Protein AF-A0A9N9H824-F1 (afdb_monomer_lite)

Sequence (675 aa):
MANKSSEYDPLMLEPRTDGSYIYEQFMNVDNAEDVKVYTIGPSYAHAETRKSPVVDGLVRRNNDGKEVRYITTLTPEEKEIASDITLAFGQTVCGFDLLRVDGHSYVIDVNGWSFVKGNDEYYSNCTRILRTMFLNAVRKRKVSIDAIPNELRFENSWRLKSFVSVFRHADRTPKQKMKFNFRSDPFIKLLESSTEEVILRKESELKKVSSAVDKAIKLQCEDLIKLNQLKTVLHMKSDLPGTKVQIKPSYDKVNGTFVKLQLIVKWGGEFTHSARYQSRDLGENLRKDLLILNRDVFNDVKMYTSSERRVIATAEIFARSFLDINDIPEEIIETRKEMLDDSNAAKEQMDIVKSHLYSIFEPGETSKSDFMWPSDKPEPHIVIQEVIDIMKNLRQIMQANFETMDHETIQLRWCCSENPSLFKERWEKLFKDFCDVDRQKFDLSKISELYDSIKYDALHNRQFLETIFTDRSGSDRPMIKELYQHAKNLFDFVAPQEYGINNKEKLQIGLLTSNLLLQGIIKNLEESKSSPTPSTRLYFTKESHVHTLLNVVFLSGLPTRISMHDIPELDYLTQITFELYERHRGTTGDKEYSLRVAFSPGVHNSNIMDLHLDARHCLNVAPRMNLTDHLPLDEALSYYKSKVDDPQSAGAEENVSVKGLSPPILDISHMSKSF

Radius of gyration: 30.94 Å; chains: 1; bounding box: 80×58×106 Å

Organism: NCBI:txid94023

Secondary structure (DSSP, 8-state):
----TT---TT--S---SS-----PPPP-TT-EEEEEEEESTT-EEEEEE--GGGTS---B-TTSPBP-EEEPPPHHHHHHHHHHHHHHT-SEEEEEEEEETTEEEEEEEESS---SS-HHHHHHHHHHHHHHHHHHHHHHT--GGGS-GGGSGGGS-EEEEEEEEEE---BPPPEEEEEEE-SHHHHGGGTT-SS-EEE-SHHHHHHHHHHHHHHHHHT-S-HHHHHHHHHHHHHHTTSTT-EEEEEEEE-TTT--EEEEEEEEEE---B-HHHHHHHHHHHHHHHHHHHHH-GGGGSSEEEEE-S-HHHHHHHHHHHHHHHT-SS--TTTEEE-HHHHSPPSTTHHHHHHHHHHHHHHTSTT-TTSSS----TTS--HHHHHHHHHHHHHHHHHHHHHHHHHS-HHHH-S--STT--HHHHHHHHHHHHHHHHSS-GGG--THHHHHHHHHHHHHHHHSHHHHHHHT--TTS----HHHHHHHHHHHHHHHHHHHTT-SSHHHHHHHHHHHHHHHHHHHHHHHHHHHH-SS-EEEEEEE-HHHHHHHHHHHHHTT---SS-GGG-----TT-EEEEEEEEEEEGGGTEEEEEEEEEEE--S--TTGGGPPP-TT--PPPPPPEESS--EEHHHHHHHHHHHHS-GGG-TT-TT------PPP-----------

InterPro domains:
  IPR000560 Histidine phosphatase superfamily, clade-2 [PF00328] (160-599)
  IPR000560 Histidine phosphatase superfamily, clade-2 [cd07061] (269-597)
  IPR013651 ATP-grasp fold, RimK-type [PF08443] (17-115)
  IPR029033 Histidine phosphatase superfamily [G3DSA:3.40.50.1240] (154-652)
  IPR029033 Histidine phosphatase superfamily [SSF53254] (121-602)
  IPR037446 Histidine acid phosphatase, VIP1 family [PTHR12750] (2-618)

Structure (mmCIF, N/CA/C/O backbone):
data_AF-A0A9N9H824-F1
#
_entry.id   AF-A0A9N9H824-F1
#
loop_
_atom_site.group_PDB
_atom_site.id
_atom_site.type_symbol
_atom_site.label_atom_id
_atom_site.label_alt_id
_atom_site.label_comp_id
_atom_site.label_asym_id
_atom_site.label_entity_id
_atom_site.label_seq_id
_atom_site.pdbx_PDB_ins_code
_atom_site.Cartn_x
_atom_site.Cartn_y
_atom_site.Cartn_z
_atom_site.occupancy
_atom_site.B_iso_or_equiv
_atom_site.auth_seq_id
_atom_site.auth_comp_id
_atom_site.auth_asym_id
_atom_site.auth_atom_id
_atom_site.pdbx_PDB_model_num
ATOM 1 N N . MET A 1 1 ? -19.750 6.339 -33.199 1.00 37.78 1 MET A N 1
ATOM 2 C CA . MET A 1 1 ? -20.230 5.457 -34.285 1.00 37.78 1 MET A CA 1
ATOM 3 C C . MET A 1 1 ? -19.617 4.090 -34.050 1.00 37.78 1 MET A C 1
ATOM 5 O O . MET A 1 1 ? -18.398 4.004 -34.013 1.00 37.78 1 MET A O 1
ATOM 9 N N . ALA A 1 2 ? -20.432 3.076 -33.761 1.00 34.44 2 ALA A N 1
ATOM 10 C CA . ALA A 1 2 ? -19.943 1.713 -33.559 1.00 34.44 2 ALA A CA 1
ATOM 11 C C . ALA A 1 2 ? -19.428 1.138 -34.888 1.00 34.44 2 ALA A C 1
ATOM 13 O O . ALA A 1 2 ? -19.952 1.476 -35.948 1.00 34.44 2 ALA A O 1
ATOM 14 N N . ASN A 1 3 ? -18.383 0.316 -34.819 1.00 38.97 3 ASN A N 1
ATOM 15 C CA . ASN A 1 3 ? -17.754 -0.339 -35.961 1.00 38.97 3 ASN A CA 1
ATOM 16 C C . ASN A 1 3 ? -18.782 -1.284 -36.624 1.00 38.97 3 ASN A C 1
ATOM 18 O O . ASN A 1 3 ? -19.180 -2.269 -36.010 1.00 38.97 3 ASN A O 1
ATOM 22 N N . LYS A 1 4 ? -19.276 -0.936 -37.821 1.00 46.81 4 LYS A N 1
ATOM 23 C CA . LYS A 1 4 ? -20.384 -1.614 -38.534 1.00 46.81 4 LYS A CA 1
ATOM 24 C C . LYS A 1 4 ? -19.927 -2.666 -39.561 1.00 46.81 4 LYS A C 1
ATOM 26 O O . LYS A 1 4 ? -20.697 -3.058 -40.428 1.00 46.81 4 LYS A O 1
ATOM 31 N N . SER A 1 5 ? -18.675 -3.107 -39.519 1.00 48.72 5 SER A N 1
ATOM 32 C CA . SER A 1 5 ? -18.048 -3.905 -40.585 1.00 48.72 5 SER A CA 1
ATOM 33 C C . SER A 1 5 ? -18.544 -5.357 -40.725 1.00 48.72 5 SER A C 1
ATOM 35 O O . SER A 1 5 ? -18.034 -6.074 -41.580 1.00 48.72 5 SER A O 1
ATOM 37 N N . SER A 1 6 ? -19.532 -5.794 -39.937 1.00 54.75 6 SER A N 1
ATOM 38 C CA . SER A 1 6 ? -20.054 -7.171 -39.939 1.00 54.75 6 SER A CA 1
ATOM 39 C C . SER A 1 6 ? -21.588 -7.281 -39.951 1.00 54.75 6 SER A C 1
ATOM 41 O O . SER A 1 6 ? -22.118 -8.368 -39.728 1.00 54.75 6 SER A O 1
ATOM 43 N N . GLU A 1 7 ? -22.324 -6.189 -40.186 1.00 60.22 7 GLU A N 1
ATOM 44 C CA . GLU A 1 7 ? -23.790 -6.249 -40.280 1.00 60.22 7 GLU A CA 1
ATOM 45 C C . GLU A 1 7 ? -24.187 -6.928 -41.602 1.00 60.22 7 GLU A C 1
ATOM 47 O O . GLU A 1 7 ? -23.837 -6.454 -42.681 1.00 60.22 7 GLU A O 1
ATOM 52 N N . TYR A 1 8 ? -24.861 -8.079 -41.511 1.00 67.31 8 TYR A N 1
ATOM 53 C CA . TYR A 1 8 ? -25.322 -8.834 -42.675 1.00 67.31 8 TYR A CA 1
ATOM 54 C C . TYR A 1 8 ? -26.292 -7.983 -43.501 1.00 67.31 8 TYR A C 1
ATOM 56 O O . TYR A 1 8 ? -27.341 -7.582 -42.997 1.00 67.31 8 TYR A O 1
ATOM 64 N N . ASP A 1 9 ? -25.946 -7.728 -44.763 1.00 72.25 9 ASP A N 1
ATOM 65 C CA . ASP A 1 9 ? -26.812 -7.033 -45.711 1.00 72.25 9 ASP A CA 1
ATOM 66 C C . ASP A 1 9 ? -27.538 -8.061 -46.599 1.00 72.25 9 ASP A C 1
ATOM 68 O O . ASP A 1 9 ? -26.935 -8.600 -47.533 1.00 72.25 9 ASP A O 1
ATOM 72 N N . PRO A 1 10 ? -28.828 -8.346 -46.342 1.00 75.06 10 PRO A N 1
ATOM 73 C CA . PRO A 1 10 ? -29.595 -9.302 -47.137 1.00 75.06 10 PRO A CA 1
ATOM 74 C C . PRO A 1 10 ? -29.863 -8.826 -48.574 1.00 75.06 10 PRO A C 1
ATOM 76 O O . PRO A 1 10 ? -30.353 -9.611 -49.384 1.00 75.06 10 PRO A O 1
ATOM 79 N N . LEU A 1 11 ? -29.589 -7.556 -48.898 1.00 80.00 11 LEU A N 1
ATOM 80 C CA . LEU A 1 11 ? -29.821 -6.969 -50.221 1.00 80.00 11 LEU A CA 1
ATOM 81 C C . LEU A 1 11 ? -28.568 -6.983 -51.107 1.00 80.00 11 LEU A C 1
ATOM 83 O O . LEU A 1 11 ? -28.685 -6.790 -52.319 1.00 80.00 11 LEU A O 1
ATOM 87 N N . MET A 1 12 ? -27.381 -7.247 -50.550 1.00 72.50 12 MET A N 1
ATOM 88 C CA . MET A 1 12 ? -26.133 -7.355 -51.313 1.00 72.50 12 MET A CA 1
ATOM 89 C C . MET A 1 12 ? -25.996 -8.755 -51.938 1.00 72.50 12 MET A C 1
ATOM 91 O O . MET A 1 12 ? -25.195 -9.583 -51.512 1.00 72.50 12 MET A O 1
ATOM 95 N N . LEU A 1 13 ? -26.827 -9.024 -52.948 1.00 74.50 13 LEU A N 1
ATOM 96 C CA . LEU A 1 13 ? -26.920 -10.324 -53.627 1.00 74.50 13 LEU A CA 1
ATOM 97 C C . LEU A 1 13 ? -25.981 -10.461 -54.833 1.00 74.50 13 LEU A C 1
ATOM 99 O O . LEU A 1 13 ? -25.703 -11.579 -55.263 1.00 74.50 13 LEU A O 1
ATOM 103 N N . GLU A 1 14 ? -25.492 -9.344 -55.376 1.00 77.69 14 GLU A N 1
ATOM 104 C CA . GLU A 1 14 ? -24.624 -9.338 -56.554 1.00 77.69 14 GLU A CA 1
ATOM 105 C C . GLU A 1 14 ? -23.206 -8.852 -56.217 1.00 77.69 14 GLU A C 1
ATOM 107 O O . GLU A 1 14 ? -23.040 -7.904 -55.439 1.00 77.69 14 GLU A O 1
ATOM 112 N N . PRO A 1 15 ? -22.160 -9.482 -56.786 1.00 76.75 15 PRO A N 1
ATOM 113 C CA . PRO A 1 15 ? -20.796 -9.006 -56.634 1.00 76.75 15 PRO A CA 1
ATOM 114 C C . PRO A 1 15 ? -20.646 -7.622 -57.279 1.00 76.75 15 PRO A C 1
ATOM 116 O O . PRO A 1 15 ? -21.160 -7.350 -58.359 1.00 76.75 15 PRO A O 1
ATOM 119 N N . ARG A 1 16 ? -19.898 -6.744 -56.614 1.00 80.44 16 ARG A N 1
ATOM 120 C CA . ARG A 1 16 ? -19.467 -5.446 -57.134 1.00 80.44 16 ARG A CA 1
ATOM 121 C C . ARG A 1 16 ? -18.626 -5.655 -58.393 1.00 80.44 16 ARG A C 1
ATOM 123 O O . ARG A 1 16 ? -17.697 -6.461 -58.405 1.00 80.44 16 ARG A O 1
ATOM 130 N N . THR A 1 17 ? -18.939 -4.899 -59.438 1.00 82.56 17 THR A N 1
ATOM 131 C CA . THR A 1 17 ? -18.268 -4.973 -60.746 1.00 82.56 17 THR A CA 1
ATOM 132 C C . THR A 1 17 ? -17.577 -3.667 -61.141 1.00 82.56 17 THR A C 1
ATOM 134 O O . THR A 1 17 ? -17.047 -3.559 -62.242 1.00 82.56 17 THR A O 1
ATOM 137 N N . ASP A 1 18 ? -17.601 -2.652 -60.279 1.00 88.62 18 ASP A N 1
ATOM 138 C CA . ASP A 1 18 ? -17.066 -1.303 -60.508 1.00 88.62 18 ASP A CA 1
ATOM 139 C C . ASP A 1 18 ? -15.565 -1.170 -60.198 1.00 88.62 18 ASP A C 1
ATOM 141 O O . ASP A 1 18 ? -14.984 -0.093 -60.336 1.00 88.62 18 ASP A O 1
ATOM 145 N N . GLY A 1 19 ? -14.912 -2.268 -59.821 1.00 86.06 19 GLY A N 1
ATOM 146 C CA . GLY A 1 19 ? -13.496 -2.302 -59.491 1.00 86.06 19 GLY A CA 1
ATOM 147 C C . GLY A 1 19 ? -12.951 -3.722 -59.393 1.00 86.06 19 GLY A C 1
ATOM 148 O O . GLY A 1 19 ? -13.633 -4.702 -59.689 1.00 86.06 19 GLY A O 1
ATOM 149 N N . SER A 1 20 ? -11.694 -3.829 -58.971 1.00 85.25 20 SER A N 1
ATOM 150 C CA . SER A 1 20 ? -11.046 -5.117 -58.733 1.00 85.25 20 SER A CA 1
ATOM 151 C C . SER A 1 20 ? -11.349 -5.592 -57.317 1.00 85.25 20 SER A C 1
ATOM 153 O O . SER A 1 20 ? -10.824 -5.044 -56.348 1.00 85.25 20 SER A O 1
ATOM 155 N N . TYR A 1 21 ? -12.175 -6.627 -57.206 1.00 81.00 21 TYR A N 1
ATOM 156 C CA . TYR A 1 21 ? -12.523 -7.261 -55.940 1.00 81.00 21 TYR A CA 1
ATOM 157 C C . TYR A 1 21 ? -12.110 -8.731 -55.956 1.00 81.00 21 TYR A C 1
ATOM 159 O O . TYR A 1 21 ? -12.211 -9.402 -56.982 1.00 81.00 21 TYR A O 1
ATOM 167 N N . ILE A 1 22 ? -11.661 -9.228 -54.805 1.00 79.38 22 ILE A N 1
ATOM 168 C CA . ILE A 1 22 ? -11.461 -10.655 -54.558 1.00 79.38 22 ILE A CA 1
ATOM 169 C C . ILE A 1 22 ? -12.667 -11.130 -53.748 1.00 79.38 22 ILE A C 1
ATOM 171 O O . ILE A 1 22 ? -12.993 -10.541 -52.717 1.00 79.38 22 ILE A O 1
ATOM 175 N N . TYR A 1 23 ? -13.346 -12.156 -54.254 1.00 75.50 23 TYR A N 1
ATOM 176 C CA . TYR A 1 23 ? -14.476 -12.796 -53.592 1.00 75.50 23 TYR A CA 1
ATOM 177 C C . TYR A 1 23 ? -14.036 -14.158 -53.080 1.00 75.50 23 TYR A C 1
ATOM 179 O O . TYR A 1 23 ? -13.690 -15.032 -53.872 1.00 75.50 23 TYR A O 1
ATOM 187 N N . GLU A 1 24 ? -14.072 -14.329 -51.766 1.00 71.62 24 GLU A N 1
ATOM 188 C CA . GLU A 1 24 ? -13.777 -15.594 -51.104 1.00 71.62 24 GLU A CA 1
ATOM 189 C C . GLU A 1 24 ? -15.026 -16.082 -50.377 1.00 71.62 24 GLU A C 1
ATOM 191 O O . GLU A 1 24 ? -15.798 -15.297 -49.820 1.00 71.62 24 GLU A O 1
ATOM 196 N N . GLN A 1 25 ? -15.251 -17.394 -50.418 1.00 75.69 25 GLN A N 1
ATOM 197 C CA . GLN A 1 25 ? -16.321 -18.010 -49.650 1.00 75.69 25 GLN A CA 1
ATOM 198 C C . GLN A 1 25 ? -15.995 -17.878 -48.159 1.00 75.69 25 GLN A C 1
ATOM 200 O O . GLN A 1 25 ? -14.884 -18.198 -47.739 1.00 75.69 25 GLN A O 1
ATOM 205 N N . PHE A 1 26 ? -16.968 -17.442 -47.353 1.00 74.69 26 PHE A N 1
ATOM 206 C CA . PHE A 1 26 ? -16.809 -17.450 -45.902 1.00 74.69 26 PHE A CA 1
ATOM 207 C C . PHE A 1 26 ? -16.522 -18.870 -45.412 1.00 74.69 26 PHE A C 1
ATOM 209 O O . PHE A 1 26 ? -17.249 -19.815 -45.725 1.00 74.69 26 PHE A O 1
ATOM 216 N N . MET A 1 27 ? -15.454 -19.000 -44.635 1.00 74.69 27 MET A N 1
ATOM 217 C CA . MET A 1 27 ? -15.052 -20.253 -44.018 1.00 74.69 27 MET A CA 1
ATOM 218 C C . MET A 1 27 ? -15.943 -20.540 -42.807 1.00 74.69 27 MET A C 1
ATOM 220 O O . MET A 1 27 ? -16.151 -19.656 -41.972 1.00 74.69 27 MET A O 1
ATOM 224 N N . ASN A 1 28 ? -16.471 -21.763 -42.701 1.00 77.94 28 ASN A N 1
ATOM 225 C CA . ASN A 1 28 ? -17.124 -22.192 -41.468 1.00 77.94 28 ASN A CA 1
ATOM 226 C C . ASN A 1 28 ? -16.043 -22.450 -40.412 1.00 77.94 28 ASN A C 1
ATOM 228 O O . ASN A 1 28 ? -15.124 -23.225 -40.650 1.00 77.94 28 ASN A O 1
ATOM 232 N N . VAL A 1 29 ? -16.150 -21.785 -39.264 1.00 75.12 29 VAL A N 1
ATOM 233 C CA . VAL A 1 29 ? -15.159 -21.841 -38.178 1.00 75.12 29 VAL A CA 1
ATOM 234 C C . VAL A 1 29 ? -15.702 -22.519 -36.918 1.00 75.12 29 VAL A C 1
ATOM 236 O O . VAL A 1 29 ? -15.136 -22.366 -35.832 1.00 75.12 29 VAL A O 1
ATOM 239 N N . ASP A 1 30 ? -16.789 -23.281 -37.048 1.00 73.31 30 ASP A N 1
ATOM 240 C CA . ASP A 1 30 ? -17.294 -24.134 -35.975 1.00 73.31 30 ASP A CA 1
ATOM 241 C C . ASP A 1 30 ? -16.205 -25.123 -35.529 1.00 73.31 30 ASP A C 1
ATOM 243 O O . ASP A 1 30 ? -15.713 -25.935 -36.309 1.00 73.31 30 ASP A O 1
ATOM 247 N N . ASN A 1 31 ? -15.832 -25.063 -34.247 1.00 73.19 31 ASN A N 1
ATOM 248 C CA . ASN A 1 31 ? -14.741 -25.844 -33.644 1.00 73.19 31 ASN A CA 1
ATOM 249 C C . ASN A 1 31 ? -13.335 -25.588 -34.223 1.00 73.19 31 ASN A C 1
ATOM 251 O O . ASN A 1 31 ? -12.443 -26.412 -34.019 1.00 73.19 31 ASN A O 1
ATOM 255 N N . ALA A 1 32 ? -13.104 -24.458 -34.895 1.00 82.25 32 ALA A N 1
ATOM 256 C CA . ALA A 1 32 ? -11.758 -24.074 -35.313 1.00 82.25 32 ALA A CA 1
ATOM 257 C C . ALA A 1 32 ? -10.871 -23.695 -34.109 1.00 82.25 32 ALA A C 1
ATOM 259 O O . ALA A 1 32 ? -11.347 -23.131 -33.115 1.00 82.25 32 ALA A O 1
ATOM 260 N N . GLU A 1 33 ? -9.566 -23.960 -34.210 1.00 84.88 33 GLU A N 1
ATOM 261 C CA . GLU A 1 33 ? -8.585 -23.494 -33.223 1.00 84.88 33 GLU A CA 1
ATOM 262 C C . GLU A 1 33 ? -7.936 -22.192 -33.694 1.00 84.88 33 GLU A C 1
ATOM 264 O O . GLU A 1 33 ? -7.313 -22.137 -34.755 1.00 84.88 33 GLU A O 1
ATOM 269 N N . ASP A 1 34 ? -8.043 -21.151 -32.871 1.00 87.50 34 ASP A N 1
ATOM 270 C CA . ASP A 1 34 ? -7.333 -19.887 -33.057 1.00 87.50 34 ASP A CA 1
ATOM 271 C C . ASP A 1 34 ? -5.977 -19.966 -32.342 1.00 87.50 34 ASP A C 1
ATOM 273 O O . ASP A 1 34 ? -5.907 -20.105 -31.111 1.00 87.50 34 ASP A O 1
ATOM 277 N N . VAL A 1 35 ? -4.905 -19.922 -33.132 1.00 90.94 35 VAL A N 1
ATOM 278 C CA . VAL A 1 35 ? -3.519 -20.073 -32.695 1.00 90.94 35 VAL A CA 1
ATOM 279 C C . VAL A 1 35 ? -2.761 -18.774 -32.939 1.00 90.94 35 VAL A C 1
ATOM 281 O O . VAL A 1 35 ? -2.654 -18.291 -34.061 1.00 90.94 35 VAL A O 1
ATOM 284 N N . LYS A 1 36 ? -2.144 -18.237 -31.890 1.00 91.81 36 LYS A N 1
ATOM 285 C CA . LYS A 1 36 ? -1.185 -17.135 -31.991 1.00 91.81 36 LYS A CA 1
ATOM 286 C C . LYS A 1 36 ? 0.224 -17.689 -32.018 1.00 91.81 36 LYS A C 1
ATOM 288 O O . LYS A 1 36 ? 0.633 -18.373 -31.079 1.00 91.81 36 LYS A O 1
ATOM 293 N N . VAL A 1 37 ? 0.970 -17.368 -33.065 1.00 93.88 37 VAL A N 1
ATOM 294 C CA . VAL A 1 37 ? 2.346 -17.816 -33.270 1.00 93.88 37 VAL A CA 1
ATOM 295 C C . VAL A 1 37 ? 3.302 -16.641 -33.120 1.00 93.88 37 VAL A C 1
ATOM 297 O O . VAL A 1 37 ? 3.014 -15.533 -33.556 1.00 93.88 37 VAL A O 1
ATOM 300 N N . TYR A 1 38 ? 4.450 -16.881 -32.495 1.00 94.62 38 TYR A N 1
ATOM 301 C CA . TYR A 1 38 ? 5.483 -15.892 -32.211 1.00 94.62 38 TYR A CA 1
ATOM 302 C C . TYR A 1 38 ? 6.838 -16.433 -32.646 1.00 94.62 38 TYR A C 1
ATOM 304 O O . TYR A 1 38 ? 7.285 -17.454 -32.121 1.00 94.62 38 TYR A O 1
ATOM 312 N N . THR A 1 39 ? 7.509 -15.758 -33.574 1.00 94.00 39 THR A N 1
ATOM 313 C CA . THR A 1 39 ? 8.803 -16.191 -34.114 1.00 94.00 39 THR A CA 1
ATOM 314 C C . THR A 1 39 ? 9.959 -15.371 -33.558 1.00 94.00 39 THR A C 1
ATOM 316 O O . THR A 1 39 ? 9.822 -14.191 -33.227 1.00 94.00 39 THR A O 1
ATOM 319 N N . ILE A 1 40 ? 11.121 -16.021 -33.431 1.00 92.94 40 ILE A N 1
ATOM 320 C CA . ILE A 1 40 ? 12.400 -15.376 -33.117 1.00 92.94 40 ILE A CA 1
ATOM 321 C C . ILE A 1 40 ? 13.440 -15.897 -34.110 1.00 92.94 40 ILE A C 1
ATOM 323 O O . ILE A 1 40 ? 14.197 -16.836 -33.851 1.00 92.94 40 ILE A O 1
ATOM 327 N N . GLY A 1 41 ? 13.461 -15.273 -35.278 1.00 90.06 41 GLY A N 1
ATOM 328 C CA . GLY A 1 41 ? 14.173 -15.753 -36.446 1.00 90.06 41 GLY A CA 1
ATOM 329 C C . GLY A 1 41 ? 13.491 -16.979 -37.063 1.00 90.06 41 GLY A C 1
ATOM 330 O O . GLY A 1 41 ? 12.490 -17.474 -36.549 1.00 90.06 41 GLY A O 1
ATOM 331 N N . PRO A 1 42 ? 14.059 -17.511 -38.153 1.00 91.50 42 PRO A N 1
ATOM 332 C CA . PRO A 1 42 ? 13.427 -18.577 -38.932 1.00 91.50 42 PRO A CA 1
ATOM 333 C C . PRO A 1 42 ? 13.422 -19.941 -38.223 1.00 91.50 42 PRO A C 1
ATOM 335 O O . PRO A 1 42 ? 12.780 -20.877 -38.673 1.00 91.50 42 PRO A O 1
ATOM 338 N N . SER A 1 43 ? 14.169 -20.089 -37.125 1.00 91.19 43 SER A N 1
ATOM 339 C CA . SER A 1 43 ? 14.405 -21.390 -36.480 1.00 91.19 43 SER A CA 1
ATOM 340 C C . SER A 1 43 ? 13.685 -21.568 -35.146 1.00 91.19 43 SER A C 1
ATOM 342 O O . SER A 1 43 ? 13.815 -22.623 -34.527 1.00 91.19 43 SER A O 1
ATOM 344 N N . TYR A 1 44 ? 12.977 -20.548 -34.663 1.00 94.00 44 TYR A N 1
ATOM 345 C CA . TYR A 1 44 ? 12.264 -20.614 -33.394 1.00 94.00 44 TYR A CA 1
ATOM 346 C C . TYR A 1 44 ? 10.874 -20.011 -33.540 1.00 94.00 44 TYR A C 1
ATOM 348 O O . TYR A 1 44 ? 10.737 -18.860 -33.951 1.00 94.00 44 TYR A O 1
ATOM 356 N N . ALA A 1 45 ? 9.868 -20.778 -33.133 1.00 93.44 45 ALA A N 1
ATOM 357 C CA . ALA A 1 45 ? 8.489 -20.341 -33.049 1.00 93.44 45 ALA A CA 1
ATOM 358 C C . ALA A 1 45 ? 7.848 -20.897 -31.771 1.00 93.44 45 ALA A C 1
ATOM 360 O O . ALA A 1 45 ? 8.074 -22.052 -31.406 1.00 93.44 45 ALA A O 1
ATOM 361 N N . HIS A 1 46 ? 7.055 -20.068 -31.102 1.00 94.25 46 HIS A N 1
ATOM 362 C CA . HIS A 1 46 ? 6.216 -20.422 -29.959 1.00 94.25 46 HIS A CA 1
ATOM 363 C C . HIS A 1 46 ? 4.757 -20.203 -30.333 1.00 94.25 46 HIS A C 1
ATOM 365 O O . HIS A 1 46 ? 4.454 -19.213 -30.992 1.00 94.25 46 HIS A O 1
ATOM 371 N N . ALA A 1 47 ? 3.859 -21.088 -29.908 1.00 93.62 47 ALA A N 1
ATOM 372 C CA . ALA A 1 47 ? 2.452 -20.999 -30.267 1.00 93.62 47 ALA A CA 1
ATOM 373 C C . ALA A 1 47 ? 1.534 -21.178 -29.058 1.00 93.62 47 ALA A C 1
ATOM 375 O O . ALA A 1 47 ? 1.777 -22.007 -28.177 1.00 93.62 47 ALA A O 1
ATOM 376 N N . GLU A 1 48 ? 0.456 -20.401 -29.031 1.00 92.00 48 GLU A N 1
ATOM 377 C CA . GLU A 1 48 ? -0.564 -20.445 -27.989 1.00 92.00 48 GLU A CA 1
ATOM 378 C C . GLU A 1 48 ? -1.957 -20.452 -28.613 1.00 92.00 48 GLU A C 1
ATOM 380 O O . GLU A 1 48 ? -2.269 -19.623 -29.462 1.00 92.00 48 GLU A O 1
ATOM 385 N N . THR A 1 49 ? -2.808 -21.367 -28.167 1.00 88.00 49 THR A N 1
ATOM 386 C CA . THR A 1 49 ? -4.234 -21.392 -28.503 1.00 88.00 49 THR A CA 1
ATOM 387 C C . THR A 1 49 ? -5.025 -20.487 -27.570 1.00 88.00 49 THR A C 1
ATOM 389 O O . THR A 1 49 ? -4.673 -20.297 -26.397 1.00 88.00 49 THR A O 1
ATOM 392 N N . ARG A 1 50 ? -6.143 -19.970 -28.077 1.00 76.88 50 ARG A N 1
ATOM 393 C CA . ARG A 1 50 ? -7.179 -19.305 -27.278 1.00 76.88 50 ARG A CA 1
ATOM 394 C C . ARG A 1 50 ? -8.556 -19.889 -27.581 1.00 76.88 50 ARG A C 1
ATOM 396 O O . ARG A 1 50 ? -8.796 -20.415 -28.663 1.00 76.88 50 ARG A O 1
ATOM 403 N N . LYS A 1 51 ? -9.477 -19.784 -26.617 1.00 65.88 51 LYS A N 1
ATOM 404 C CA . LYS A 1 51 ? -10.880 -20.154 -26.844 1.00 65.88 51 LYS A CA 1
ATOM 405 C C . LYS A 1 51 ? -11.514 -19.107 -27.762 1.00 65.88 51 LYS A C 1
ATOM 407 O O . LYS A 1 51 ? -11.510 -17.926 -27.422 1.00 65.88 51 LYS A O 1
ATOM 412 N N . SER A 1 52 ? -12.076 -19.546 -28.886 1.00 61.25 52 SER A N 1
ATOM 413 C CA . SER A 1 52 ? -12.817 -18.667 -29.789 1.00 61.25 52 SER A CA 1
ATOM 414 C C . SER A 1 52 ? -14.012 -18.020 -29.057 1.00 61.25 52 SER A C 1
ATOM 416 O O . SER A 1 52 ? -14.815 -18.744 -28.456 1.00 61.25 52 SER A O 1
ATOM 418 N N . PRO A 1 53 ? -14.163 -16.679 -29.085 1.00 55.22 53 PRO A N 1
ATOM 419 C CA . PRO A 1 53 ? -15.262 -15.974 -28.417 1.00 55.22 53 PRO A CA 1
ATOM 420 C C . PRO A 1 53 ? -16.627 -16.188 -29.092 1.00 55.22 53 PRO A C 1
ATOM 422 O O . PRO A 1 53 ? -17.647 -15.776 -28.545 1.00 55.22 53 PRO A O 1
ATOM 425 N N . VAL A 1 54 ? -16.657 -16.845 -30.257 1.00 54.38 54 VAL A N 1
ATOM 426 C CA . VAL A 1 54 ? -17.856 -17.066 -31.083 1.00 54.38 54 VAL A CA 1
ATOM 427 C C . VAL A 1 54 ? -18.901 -17.948 -30.375 1.00 54.38 54 VAL A C 1
ATOM 429 O O . VAL A 1 54 ? -20.079 -17.883 -30.705 1.00 54.38 54 VAL A O 1
ATOM 432 N N . VAL A 1 55 ? -18.498 -18.732 -29.366 1.00 48.78 55 VAL A N 1
ATOM 433 C CA . VAL A 1 55 ? -19.371 -19.728 -28.715 1.00 48.78 55 VAL A CA 1
ATOM 434 C C . VAL A 1 55 ? -20.242 -19.139 -27.590 1.00 48.78 55 VAL A C 1
ATOM 436 O O . VAL A 1 55 ? -21.372 -19.580 -27.409 1.00 48.78 55 VAL A O 1
ATOM 439 N N . ASP A 1 56 ? -19.745 -18.171 -26.813 1.00 50.91 56 ASP A N 1
ATOM 440 C CA . ASP A 1 56 ? -20.444 -17.635 -25.624 1.00 50.91 56 ASP A CA 1
ATOM 441 C C . ASP A 1 56 ? -20.243 -16.125 -25.373 1.00 50.91 56 ASP A C 1
ATOM 443 O O . ASP A 1 56 ? -20.805 -15.583 -24.421 1.00 50.91 56 ASP A O 1
ATOM 447 N N . GLY A 1 57 ? -19.441 -15.430 -26.191 1.00 55.53 57 GLY A N 1
ATOM 448 C CA . GLY A 1 57 ? -19.101 -14.015 -25.996 1.00 55.53 57 GLY A CA 1
ATOM 449 C C . GLY A 1 57 ? -18.226 -13.722 -24.766 1.00 55.53 57 GLY A C 1
ATOM 450 O O . GLY A 1 57 ? -17.965 -12.553 -24.471 1.00 55.53 57 GLY A O 1
ATOM 451 N N . LEU A 1 58 ? -17.751 -14.745 -24.042 1.00 52.44 58 LEU A N 1
ATOM 452 C CA . LEU A 1 58 ? -17.039 -14.609 -22.767 1.00 52.44 58 LEU A CA 1
ATOM 453 C C . LEU A 1 58 ? -15.536 -14.874 -22.927 1.00 52.44 58 LEU A C 1
ATOM 455 O O . LEU A 1 58 ? -15.069 -16.009 -23.026 1.00 52.44 58 LEU A O 1
ATOM 459 N N . VAL A 1 59 ? -14.737 -13.806 -22.854 1.00 57.25 59 VAL A N 1
ATOM 460 C CA . VAL A 1 59 ? -13.270 -13.904 -22.801 1.00 57.25 59 VAL A CA 1
ATOM 461 C C . VAL A 1 59 ? -12.835 -14.270 -21.384 1.00 57.25 59 VAL A C 1
ATOM 463 O O . VAL A 1 59 ? -12.912 -13.450 -20.467 1.00 57.25 59 VAL A O 1
ATOM 466 N N . ARG A 1 60 ? -12.323 -15.490 -21.195 1.00 60.50 60 ARG A N 1
ATOM 467 C CA . ARG A 1 60 ? -11.733 -15.899 -19.913 1.00 60.50 60 ARG A CA 1
ATOM 468 C C . ARG A 1 60 ? -10.450 -15.118 -19.659 1.00 60.50 60 ARG A C 1
ATOM 470 O O . ARG A 1 60 ? -9.547 -15.122 -20.496 1.00 60.50 60 ARG A O 1
ATOM 477 N N . ARG A 1 61 ? -10.359 -14.473 -18.497 1.00 62.38 61 ARG A N 1
ATOM 478 C CA . ARG A 1 61 ? -9.181 -13.712 -18.069 1.00 62.38 61 ARG A CA 1
ATOM 479 C C . ARG A 1 61 ? -8.502 -14.381 -16.877 1.00 62.38 61 ARG A C 1
ATOM 481 O O . ARG A 1 61 ? -9.167 -14.978 -16.038 1.00 62.38 61 ARG A O 1
ATOM 488 N N . ASN A 1 62 ? -7.180 -14.293 -16.832 1.00 61.53 62 ASN A N 1
ATOM 489 C CA . ASN A 1 62 ? -6.365 -14.682 -15.694 1.00 61.53 62 ASN A CA 1
ATOM 490 C C . ASN A 1 62 ? -6.368 -13.571 -14.624 1.00 61.53 62 ASN A C 1
ATOM 492 O O . ASN A 1 62 ? -6.980 -12.516 -14.796 1.00 61.53 62 ASN A O 1
ATOM 496 N N . ASN A 1 63 ? -5.621 -13.789 -13.544 1.00 50.34 63 ASN A N 1
ATOM 497 C CA . ASN A 1 63 ? -5.565 -12.878 -12.394 1.00 50.34 63 ASN A CA 1
ATOM 498 C C . ASN A 1 63 ? -4.888 -11.529 -12.705 1.00 50.34 63 ASN A C 1
ATOM 500 O O . ASN A 1 63 ? -5.041 -10.578 -11.946 1.00 50.34 63 ASN A O 1
ATOM 504 N N . ASP A 1 64 ? -4.202 -11.417 -13.849 1.00 54.00 64 ASP A N 1
ATOM 505 C CA . ASP A 1 64 ? -3.659 -10.155 -14.367 1.00 54.00 64 ASP A CA 1
ATOM 506 C C . ASP A 1 64 ? -4.667 -9.404 -15.260 1.00 54.00 64 ASP A C 1
ATOM 508 O O . ASP A 1 64 ? -4.314 -8.408 -15.892 1.00 54.00 64 ASP A O 1
ATOM 512 N N . GLY A 1 65 ? -5.895 -9.917 -15.411 1.00 57.06 65 GLY A N 1
ATOM 513 C CA . GLY A 1 65 ? -6.880 -9.409 -16.366 1.00 57.06 65 GLY A CA 1
ATOM 514 C C . GLY A 1 65 ? -6.545 -9.719 -17.832 1.00 57.06 65 GLY A C 1
ATOM 515 O O . GLY A 1 65 ? -7.176 -9.161 -18.732 1.00 57.06 65 GLY A O 1
ATOM 516 N N . LYS A 1 66 ? -5.568 -10.596 -18.100 1.00 61.88 66 LYS A N 1
ATOM 517 C CA . LYS A 1 66 ? -5.166 -11.006 -19.456 1.00 61.88 66 LYS A CA 1
ATOM 518 C C . LYS A 1 66 ? -5.968 -12.216 -19.910 1.00 61.88 66 LYS A C 1
ATOM 520 O O . LYS A 1 66 ? -6.273 -13.089 -19.115 1.00 61.88 66 LYS A O 1
ATOM 525 N N . GLU A 1 67 ? -6.270 -12.288 -21.198 1.00 68.44 67 GLU A N 1
ATOM 526 C CA . GLU A 1 67 ? -6.897 -13.454 -21.831 1.00 68.44 67 GLU A CA 1
ATOM 527 C C . GLU A 1 67 ? -6.116 -14.753 -21.543 1.00 68.44 67 GLU A C 1
ATOM 529 O O . GLU A 1 67 ? -4.890 -14.780 -21.674 1.00 68.44 67 GLU A O 1
ATOM 534 N N . VAL A 1 68 ? -6.821 -15.815 -21.137 1.00 69.62 68 VAL A N 1
ATOM 535 C CA . VAL A 1 68 ? -6.234 -17.138 -20.868 1.00 69.62 68 VAL A CA 1
ATOM 536 C C . VAL A 1 68 ? -5.827 -17.801 -22.182 1.00 69.62 68 VAL A C 1
ATOM 538 O O . VAL A 1 68 ? -6.621 -17.871 -23.120 1.00 69.62 68 VAL A O 1
ATOM 541 N N . ARG A 1 69 ? -4.595 -18.313 -22.229 1.00 78.12 69 ARG A N 1
ATOM 542 C CA . ARG A 1 69 ? -4.000 -18.967 -23.398 1.00 78.12 69 ARG A CA 1
ATOM 543 C C . ARG A 1 69 ? -3.353 -20.284 -23.008 1.00 78.12 69 ARG A C 1
ATOM 545 O O . ARG A 1 69 ? -2.859 -20.413 -21.888 1.00 78.12 69 ARG A O 1
ATOM 552 N N . TYR A 1 70 ? -3.341 -21.237 -23.932 1.00 83.44 70 TYR A N 1
ATOM 553 C CA . TYR A 1 70 ? -2.754 -22.558 -23.716 1.00 83.44 70 TYR A CA 1
ATOM 554 C C . TYR A 1 70 ? -1.661 -22.817 -24.742 1.00 83.44 70 TYR A C 1
ATOM 556 O O . TYR A 1 70 ? -1.895 -22.705 -25.943 1.00 83.44 70 TYR A O 1
ATOM 564 N N . ILE A 1 71 ? -0.465 -23.173 -24.277 1.00 86.75 71 ILE A N 1
ATOM 565 C CA . ILE A 1 71 ? 0.657 -23.514 -25.157 1.00 86.75 71 ILE A CA 1
ATOM 566 C C . ILE A 1 71 ? 0.240 -24.668 -26.077 1.00 86.75 71 ILE A C 1
ATOM 568 O O . ILE A 1 71 ? -0.308 -25.668 -25.613 1.00 86.75 71 ILE A O 1
ATOM 572 N N . THR A 1 72 ? 0.507 -24.528 -27.374 1.00 90.56 72 THR A N 1
ATOM 573 C CA . THR A 1 72 ? 0.256 -25.563 -28.381 1.00 90.56 72 THR A CA 1
ATOM 574 C C . THR A 1 72 ? 1.517 -25.832 -29.192 1.00 90.56 72 THR A C 1
ATOM 576 O O . THR A 1 72 ? 2.405 -24.986 -29.301 1.00 90.56 72 THR A O 1
ATOM 579 N N . THR A 1 73 ? 1.611 -27.029 -29.762 1.00 92.81 73 THR A N 1
ATOM 580 C CA . THR A 1 73 ? 2.741 -27.400 -30.620 1.00 92.81 73 THR A CA 1
ATOM 581 C C . THR A 1 73 ? 2.396 -27.101 -32.073 1.00 92.81 73 THR A C 1
ATOM 583 O O . THR A 1 73 ? 1.291 -27.407 -32.518 1.00 92.81 73 THR A O 1
ATOM 586 N N . LEU A 1 74 ? 3.343 -26.520 -32.811 1.00 93.75 74 LEU A N 1
ATOM 587 C CA . LEU A 1 74 ? 3.223 -26.331 -34.257 1.00 93.75 74 LEU A CA 1
ATOM 588 C C . LEU A 1 74 ? 3.548 -27.616 -35.022 1.00 93.75 74 LEU A C 1
ATOM 590 O O . LEU A 1 74 ? 4.515 -28.316 -34.684 1.00 93.75 74 LEU A O 1
ATOM 594 N N . THR A 1 75 ? 2.790 -27.885 -36.082 1.00 94.56 75 THR A N 1
ATOM 595 C CA . THR A 1 75 ? 3.093 -28.944 -37.054 1.00 94.56 75 THR A CA 1
ATOM 596 C C . THR A 1 75 ? 4.360 -28.601 -37.860 1.00 94.56 75 THR A C 1
ATOM 598 O O . THR A 1 75 ? 4.831 -27.460 -37.828 1.00 94.56 75 THR A O 1
ATOM 601 N N . PRO A 1 76 ? 4.976 -29.567 -38.570 1.00 94.75 76 PRO A N 1
ATOM 602 C CA . PRO A 1 76 ? 6.114 -29.281 -39.445 1.00 94.75 76 PRO A CA 1
ATOM 603 C C . PRO A 1 76 ? 5.801 -28.230 -40.520 1.00 94.75 76 PRO A C 1
ATOM 605 O O . PRO A 1 76 ? 6.609 -27.330 -40.722 1.00 94.75 76 PRO A O 1
ATOM 608 N N . GLU A 1 77 ? 4.615 -28.306 -41.127 1.00 94.94 77 GLU A N 1
ATOM 609 C CA . GLU A 1 77 ? 4.130 -27.341 -42.122 1.00 94.94 77 GLU A CA 1
ATOM 610 C C . GLU A 1 77 ? 3.981 -25.940 -41.513 1.00 94.94 77 GLU A C 1
ATOM 612 O O . GLU A 1 77 ? 4.490 -24.962 -42.048 1.00 94.94 77 GLU A O 1
ATOM 617 N N . GLU A 1 78 ? 3.394 -25.828 -40.320 1.00 96.06 78 GLU A N 1
ATOM 618 C CA . GLU A 1 78 ? 3.249 -24.539 -39.634 1.00 96.06 78 GLU A CA 1
ATOM 619 C C . GLU A 1 78 ? 4.591 -23.918 -39.221 1.00 96.06 78 GLU A C 1
ATOM 621 O O . GLU A 1 78 ? 4.727 -22.695 -39.163 1.00 96.06 78 GLU A O 1
ATOM 626 N N . LYS A 1 79 ? 5.604 -24.742 -38.928 1.00 95.56 79 LYS A N 1
ATOM 627 C CA . LYS A 1 79 ? 6.967 -24.256 -38.658 1.00 95.56 79 LYS A CA 1
ATOM 628 C C . LYS A 1 79 ? 7.635 -23.718 -39.919 1.00 95.56 79 LYS A C 1
ATOM 630 O O . LYS A 1 79 ? 8.376 -22.741 -39.822 1.00 95.56 79 LYS A O 1
ATOM 635 N N . GLU A 1 80 ? 7.381 -24.335 -41.069 1.00 96.00 80 GLU A N 1
ATOM 636 C CA . GLU A 1 80 ? 7.843 -23.835 -42.365 1.00 96.00 80 GLU A CA 1
ATOM 637 C C . GLU A 1 80 ? 7.168 -22.499 -42.689 1.00 96.00 80 GLU A C 1
ATOM 639 O O . GLU A 1 80 ? 7.871 -21.516 -42.909 1.00 96.00 80 GLU A O 1
ATOM 644 N N . ILE A 1 81 ? 5.841 -22.408 -42.521 1.00 95.12 81 ILE A N 1
ATOM 645 C CA . ILE A 1 81 ? 5.084 -21.146 -42.619 1.00 95.12 81 ILE A CA 1
ATOM 646 C C . ILE A 1 81 ? 5.705 -20.060 -41.725 1.00 95.12 81 ILE A C 1
ATOM 648 O O . ILE A 1 81 ? 5.955 -18.941 -42.173 1.00 95.12 81 ILE A O 1
ATOM 652 N N . ALA A 1 82 ? 6.001 -20.375 -40.460 1.00 95.00 82 ALA A N 1
ATOM 653 C CA . ALA A 1 82 ? 6.605 -19.428 -39.523 1.00 95.00 82 ALA A CA 1
ATOM 654 C C . ALA A 1 82 ? 7.999 -18.942 -39.976 1.00 95.00 82 ALA A C 1
ATOM 656 O O . ALA A 1 82 ? 8.340 -17.760 -39.831 1.00 95.00 82 ALA A O 1
ATOM 657 N N . SER A 1 83 ? 8.809 -19.850 -40.528 1.00 94.75 83 SER A N 1
ATOM 658 C CA . SER A 1 83 ? 10.120 -19.535 -41.102 1.00 94.75 83 SER A CA 1
ATOM 659 C C . SER A 1 83 ? 9.980 -18.621 -42.318 1.00 94.75 83 SER A C 1
ATOM 661 O O . SER A 1 83 ? 10.638 -17.578 -42.381 1.00 94.75 83 SER A O 1
ATOM 663 N N . ASP A 1 84 ? 9.084 -18.966 -43.237 1.00 94.88 84 ASP A N 1
ATOM 664 C CA . ASP A 1 84 ? 8.846 -18.231 -44.476 1.00 94.88 84 ASP A CA 1
ATOM 665 C C . ASP A 1 84 ? 8.326 -16.824 -44.208 1.00 94.88 84 ASP A C 1
ATOM 667 O O . ASP A 1 84 ? 8.845 -15.872 -44.787 1.00 94.88 84 ASP A O 1
ATOM 671 N N . ILE A 1 85 ? 7.395 -16.651 -43.264 1.00 93.38 85 ILE A N 1
ATOM 672 C CA . ILE A 1 85 ? 6.930 -15.325 -42.826 1.00 93.38 85 ILE A CA 1
ATOM 673 C C . ILE A 1 85 ? 8.111 -14.489 -42.322 1.00 93.38 85 ILE A C 1
ATOM 675 O O . ILE A 1 85 ? 8.318 -13.357 -42.760 1.00 93.38 85 ILE A O 1
ATOM 679 N N . THR A 1 86 ? 8.937 -15.050 -41.437 1.00 91.81 86 THR A N 1
ATOM 680 C CA . THR A 1 86 ? 10.085 -14.330 -40.863 1.00 91.81 86 THR A CA 1
ATOM 681 C C . THR A 1 86 ? 11.061 -13.871 -41.959 1.00 91.81 86 THR A C 1
ATOM 683 O O . THR A 1 86 ? 11.559 -12.742 -41.921 1.00 91.81 86 THR A O 1
ATOM 686 N N . LEU A 1 87 ? 11.328 -14.724 -42.954 1.00 92.50 87 LEU A N 1
ATOM 687 C CA . LEU A 1 87 ? 12.230 -14.426 -44.070 1.00 92.50 87 LEU A CA 1
ATOM 688 C C . LEU A 1 87 ? 11.622 -13.441 -45.075 1.00 92.50 87 LEU A C 1
ATOM 690 O O . LEU A 1 87 ? 12.299 -12.490 -45.465 1.00 92.50 87 LEU A O 1
ATOM 694 N N . ALA A 1 88 ? 10.362 -13.639 -45.463 1.00 92.50 88 ALA A N 1
ATOM 695 C CA . ALA A 1 88 ? 9.663 -12.823 -46.453 1.00 92.50 88 ALA A CA 1
ATOM 696 C C . ALA A 1 88 ? 9.456 -11.384 -45.968 1.00 92.50 88 ALA A C 1
ATOM 698 O O . ALA A 1 88 ? 9.695 -10.439 -46.719 1.00 92.50 88 ALA A O 1
ATOM 699 N N . PHE A 1 89 ? 9.075 -11.206 -44.700 1.00 89.62 89 PHE A N 1
ATOM 700 C CA . PHE A 1 89 ? 8.899 -9.881 -44.099 1.00 89.62 89 PHE A CA 1
ATOM 701 C C . PHE A 1 89 ? 10.209 -9.282 -43.564 1.00 89.62 89 PHE A C 1
ATOM 703 O O . PHE A 1 89 ? 10.255 -8.096 -43.234 1.00 89.62 89 PHE A O 1
ATOM 710 N N . GLY A 1 90 ? 11.281 -10.077 -43.457 1.00 87.94 90 GLY A N 1
ATOM 711 C CA . GLY A 1 90 ? 12.571 -9.635 -42.920 1.00 87.94 90 GLY A CA 1
ATOM 712 C C . GLY A 1 90 ? 12.521 -9.230 -41.441 1.00 87.94 90 GLY A C 1
ATOM 713 O O . GLY A 1 90 ? 13.347 -8.434 -40.990 1.00 87.94 90 GLY A O 1
ATOM 714 N N . GLN A 1 91 ? 11.551 -9.748 -40.683 1.00 87.69 91 GLN A N 1
ATOM 715 C CA . GLN A 1 91 ? 11.335 -9.417 -39.274 1.00 87.69 91 GLN A CA 1
ATOM 716 C C . GLN A 1 91 ? 11.728 -10.592 -38.381 1.00 87.69 91 GLN A C 1
ATOM 718 O O . GLN A 1 91 ? 11.040 -11.603 -38.332 1.00 87.69 91 GLN A O 1
ATOM 723 N N . THR A 1 92 ? 12.827 -10.448 -37.631 1.00 87.00 92 THR A N 1
ATOM 724 C CA . THR A 1 92 ? 13.294 -11.499 -36.711 1.00 87.00 92 THR A CA 1
ATOM 725 C C . THR A 1 92 ? 12.308 -11.757 -35.575 1.00 87.00 92 THR A C 1
ATOM 727 O O . THR A 1 92 ? 12.161 -12.899 -35.174 1.00 87.00 92 THR A O 1
ATOM 730 N N . VAL A 1 93 ? 11.670 -10.726 -35.021 1.00 91.31 93 VAL A N 1
ATOM 731 C CA . VAL A 1 93 ? 10.665 -10.881 -33.959 1.00 91.31 93 VAL A CA 1
ATOM 732 C C . VAL A 1 93 ? 9.318 -10.496 -34.544 1.00 91.31 93 VAL A C 1
ATOM 734 O O . VAL A 1 93 ? 9.076 -9.315 -34.793 1.00 91.31 93 VAL A O 1
ATOM 737 N N . CYS A 1 94 ? 8.470 -11.491 -34.777 1.00 91.81 94 CYS A N 1
ATOM 738 C CA . CYS A 1 94 ? 7.180 -11.337 -35.439 1.00 91.81 94 CYS A CA 1
ATOM 739 C C . CYS A 1 94 ? 6.125 -12.176 -34.711 1.00 91.81 94 CYS A C 1
ATOM 741 O O . CYS A 1 94 ? 6.442 -13.183 -34.074 1.00 91.81 94 CYS A O 1
ATOM 743 N N . GLY A 1 95 ? 4.872 -11.735 -34.764 1.00 92.88 95 GLY A N 1
ATOM 744 C CA . GLY A 1 95 ? 3.731 -12.540 -34.345 1.00 92.88 95 GLY A CA 1
ATOM 745 C C . GLY A 1 95 ? 2.752 -12.683 -35.496 1.00 92.88 95 GLY A C 1
ATOM 746 O O . GLY A 1 95 ? 2.630 -11.772 -36.302 1.00 92.88 95 GLY A O 1
ATOM 747 N N . PHE A 1 96 ? 2.032 -13.788 -35.579 1.00 93.31 96 PHE A N 1
ATOM 748 C CA . PHE A 1 96 ? 0.971 -13.951 -36.565 1.00 93.31 96 PHE A CA 1
ATOM 749 C C . PHE A 1 96 ? -0.146 -14.835 -36.022 1.00 93.31 96 PHE A C 1
ATOM 751 O O . PHE A 1 96 ? 0.070 -15.661 -35.132 1.00 93.31 96 PHE A O 1
ATOM 758 N N . ASP A 1 97 ? -1.342 -14.625 -36.552 1.00 92.19 97 ASP A N 1
ATOM 759 C CA . ASP A 1 97 ? -2.534 -15.382 -36.207 1.00 92.19 97 ASP A CA 1
ATOM 760 C C . ASP A 1 97 ? -2.747 -16.476 -37.251 1.00 92.19 97 ASP A C 1
ATOM 762 O O . ASP A 1 97 ? -2.660 -16.242 -38.459 1.00 92.19 97 ASP A O 1
ATOM 766 N N . LEU A 1 98 ? -3.006 -17.682 -36.764 1.00 92.19 98 LEU A N 1
ATOM 767 C CA . LEU A 1 98 ? -3.165 -18.898 -37.538 1.00 92.19 98 LEU A CA 1
ATOM 768 C C . LEU A 1 98 ? -4.481 -19.570 -37.134 1.00 92.19 98 LEU A C 1
ATOM 770 O O . LEU A 1 98 ? -4.739 -19.783 -35.951 1.00 92.19 98 LEU A O 1
ATOM 774 N N . LEU A 1 99 ? -5.303 -19.925 -38.115 1.00 90.75 99 LEU A N 1
ATOM 775 C CA . LEU A 1 99 ? -6.526 -20.693 -37.917 1.00 90.75 99 LEU A CA 1
ATOM 776 C C . LEU A 1 99 ? -6.293 -22.144 -38.314 1.00 90.75 99 LEU A C 1
ATOM 778 O O . LEU A 1 99 ? -5.902 -22.401 -39.452 1.00 90.75 99 LEU A O 1
ATOM 782 N N . ARG A 1 100 ? -6.586 -23.084 -37.416 1.00 91.06 100 ARG A N 1
ATOM 783 C CA . ARG A 1 100 ? -6.662 -24.511 -37.754 1.00 91.06 100 ARG A CA 1
ATOM 784 C C . ARG A 1 100 ? -8.116 -24.912 -37.936 1.00 91.06 100 ARG A C 1
ATOM 786 O O . ARG A 1 100 ? -8.911 -24.793 -37.004 1.00 91.06 100 ARG A O 1
ATOM 793 N N . VAL A 1 101 ? -8.453 -25.396 -39.123 1.00 88.25 101 VAL A N 1
ATOM 794 C CA . VAL A 1 101 ? -9.819 -25.772 -39.507 1.00 88.25 101 VAL A CA 1
ATOM 795 C C . VAL A 1 101 ? -9.768 -26.873 -40.556 1.00 88.25 101 VAL A C 1
ATOM 797 O O . VAL A 1 101 ? -8.943 -26.834 -41.466 1.00 88.25 101 VAL A O 1
ATOM 800 N N . ASP A 1 102 ? -10.599 -27.901 -40.382 1.00 86.50 102 ASP A N 1
ATOM 801 C CA . ASP A 1 102 ? -10.680 -29.064 -41.277 1.00 86.50 102 ASP A CA 1
ATOM 802 C C . ASP A 1 102 ? -9.312 -29.681 -41.637 1.00 86.50 102 ASP A C 1
ATOM 804 O O . ASP A 1 102 ? -9.062 -30.092 -42.770 1.00 86.50 102 ASP A O 1
ATOM 808 N N . GLY A 1 103 ? -8.396 -29.729 -40.662 1.00 85.75 103 GLY A N 1
ATOM 809 C CA . GLY A 1 103 ? -7.053 -30.298 -40.823 1.00 85.75 103 GLY A CA 1
ATOM 810 C C . GLY A 1 103 ? -6.051 -29.425 -41.587 1.00 85.75 103 GLY A C 1
ATOM 811 O O . GLY A 1 103 ? -4.940 -29.887 -41.830 1.00 85.75 103 GLY A O 1
ATOM 812 N N . HIS A 1 104 ? -6.415 -28.191 -41.935 1.00 88.75 104 HIS A N 1
ATOM 813 C CA . HIS A 1 104 ? -5.565 -27.226 -42.631 1.00 88.75 104 HIS A CA 1
ATOM 814 C C . HIS A 1 104 ? -5.269 -26.016 -41.740 1.00 88.75 104 HIS A C 1
ATOM 816 O O . HIS A 1 104 ? -6.054 -25.683 -40.847 1.00 88.75 104 HIS A O 1
ATOM 822 N N . SER A 1 105 ? -4.146 -25.345 -42.008 1.00 92.25 105 SER A N 1
ATOM 823 C CA . SER A 1 105 ? -3.689 -24.181 -41.246 1.00 92.25 105 SER A CA 1
ATOM 824 C C . SER A 1 105 ? -3.608 -22.945 -42.143 1.00 92.25 105 SER A C 1
ATOM 826 O O . SER A 1 105 ? -2.877 -22.932 -43.131 1.00 92.25 105 SER A O 1
ATOM 828 N N . TYR A 1 106 ? -4.343 -21.890 -41.789 1.00 91.19 106 TYR A N 1
ATOM 829 C CA . TYR A 1 106 ? -4.445 -20.650 -42.563 1.00 91.19 106 TYR A CA 1
ATOM 830 C C . TYR A 1 106 ? -3.886 -19.472 -41.773 1.00 91.19 106 TYR A C 1
ATOM 832 O O . TYR A 1 106 ? -4.294 -19.236 -40.638 1.00 91.19 106 TYR A O 1
ATOM 840 N N . VAL A 1 107 ? -2.971 -18.707 -42.367 1.00 92.12 107 VAL A N 1
ATOM 841 C CA . VAL A 1 107 ? -2.466 -17.464 -41.765 1.00 92.12 107 VAL A CA 1
ATOM 842 C C . VAL A 1 107 ? -3.493 -16.363 -42.001 1.00 92.12 107 VAL A C 1
ATOM 844 O O . VAL A 1 107 ? -3.817 -16.058 -43.145 1.00 92.12 107 VAL A O 1
ATOM 847 N N . ILE A 1 108 ? -4.006 -15.781 -40.921 1.00 87.44 108 ILE A N 1
ATOM 848 C CA . ILE A 1 108 ? -5.079 -14.778 -40.966 1.00 87.44 108 ILE A CA 1
ATOM 849 C C . ILE A 1 108 ? -4.501 -13.363 -40.946 1.00 87.44 108 ILE A C 1
ATOM 851 O O . ILE A 1 108 ? -4.985 -12.476 -41.644 1.00 87.44 108 ILE A O 1
ATOM 855 N N . ASP A 1 109 ? -3.476 -13.146 -40.122 1.00 87.62 109 ASP A N 1
ATOM 856 C CA . ASP A 1 109 ? -2.874 -11.834 -39.907 1.00 87.62 109 ASP A CA 1
ATOM 857 C C . ASP A 1 109 ? -1.402 -11.981 -39.524 1.00 87.62 109 ASP A C 1
ATOM 859 O O . ASP A 1 109 ? -1.060 -12.798 -38.669 1.00 87.62 109 ASP A O 1
ATOM 863 N N . VAL A 1 110 ? -0.531 -11.173 -40.128 1.00 90.19 110 VAL A N 1
ATOM 864 C CA . VAL A 1 110 ? 0.887 -11.087 -39.766 1.00 90.19 110 VAL A CA 1
ATOM 865 C C . VAL A 1 110 ? 1.101 -9.765 -39.046 1.00 90.19 110 VAL A C 1
ATOM 867 O O . VAL A 1 110 ? 1.145 -8.692 -39.647 1.00 90.19 110 VAL A O 1
ATOM 870 N N . ASN A 1 111 ? 1.264 -9.858 -37.732 1.00 83.88 111 ASN A N 1
ATOM 871 C CA . ASN A 1 111 ? 1.558 -8.722 -36.883 1.00 83.88 111 ASN A CA 1
ATOM 872 C C . ASN A 1 111 ? 3.033 -8.319 -37.016 1.00 83.88 111 ASN A C 1
ATOM 874 O O . ASN A 1 111 ? 3.911 -9.119 -37.342 1.00 83.88 111 ASN A O 1
ATOM 878 N N . GLY A 1 112 ? 3.322 -7.060 -36.686 1.00 80.38 112 GLY A N 1
ATOM 879 C CA . GLY A 1 112 ? 4.696 -6.590 -36.536 1.00 80.38 112 GLY A CA 1
ATOM 880 C C . GLY A 1 112 ? 5.370 -7.148 -35.276 1.00 80.38 112 GLY A C 1
ATOM 881 O O . GLY A 1 112 ? 5.176 -8.293 -34.857 1.00 80.38 112 GLY A O 1
ATOM 882 N N . TRP A 1 113 ? 6.148 -6.298 -34.611 1.00 86.31 113 TRP A N 1
ATOM 883 C CA . TRP A 1 113 ? 6.908 -6.682 -33.424 1.00 86.31 113 TRP A CA 1
ATOM 884 C C . TRP A 1 113 ? 6.005 -7.154 -32.272 1.00 86.31 113 TRP A C 1
ATOM 886 O O . TRP A 1 113 ? 5.335 -6.348 -31.623 1.00 86.31 113 TRP A O 1
ATOM 896 N N . SER A 1 114 ? 6.026 -8.458 -31.984 1.00 86.50 114 SER A N 1
ATOM 897 C CA . SER A 1 114 ? 5.127 -9.097 -31.015 1.00 86.50 114 SER A CA 1
ATOM 898 C C . SER A 1 114 ? 5.872 -10.050 -30.083 1.00 86.50 114 SER A C 1
ATOM 900 O O . SER A 1 114 ? 6.771 -10.776 -30.498 1.00 86.50 114 SER A O 1
ATOM 902 N N . PHE A 1 115 ? 5.476 -10.082 -28.808 1.00 87.75 115 PHE A N 1
ATOM 903 C CA . PHE A 1 115 ? 6.029 -11.000 -27.812 1.00 87.75 115 PHE A CA 1
ATOM 904 C C . PHE A 1 115 ? 4.934 -11.811 -27.121 1.00 87.75 115 PHE A C 1
ATOM 906 O O . PHE A 1 115 ? 3.826 -11.316 -26.883 1.00 87.75 115 PHE A O 1
ATOM 913 N N . VAL A 1 116 ? 5.293 -13.037 -26.740 1.00 87.00 116 VAL A N 1
ATOM 914 C CA . VAL A 1 116 ? 4.487 -13.883 -25.860 1.00 87.00 116 VAL A CA 1
ATOM 915 C C . VAL A 1 116 ? 4.349 -13.208 -24.500 1.00 87.00 116 VAL A C 1
ATOM 917 O O . VAL A 1 116 ? 5.317 -12.684 -23.949 1.00 87.00 116 VAL A O 1
ATOM 920 N N . LYS A 1 117 ? 3.143 -13.220 -23.934 1.00 79.81 117 LYS A N 1
ATOM 921 C CA . LYS A 1 117 ? 2.883 -12.609 -22.629 1.00 79.81 117 LYS A CA 1
ATOM 922 C C . LYS A 1 117 ? 3.127 -13.629 -21.519 1.00 79.81 117 LYS A C 1
ATOM 924 O O . LYS A 1 117 ? 2.420 -14.622 -21.446 1.00 79.81 117 LYS A O 1
ATOM 929 N N . GLY A 1 118 ? 4.052 -13.327 -20.607 1.00 72.81 118 GLY A N 1
ATOM 930 C CA . GLY A 1 118 ? 4.223 -14.092 -19.362 1.00 72.81 118 GLY A CA 1
ATOM 931 C C . GLY A 1 118 ? 4.864 -15.474 -19.524 1.00 72.81 118 GLY A C 1
ATOM 932 O O . GLY A 1 118 ? 4.559 -16.362 -18.737 1.00 72.81 118 GLY A O 1
ATOM 933 N N . ASN A 1 119 ? 5.728 -15.665 -20.527 1.00 83.38 119 ASN A N 1
ATOM 934 C CA . ASN A 1 119 ? 6.440 -16.924 -20.747 1.00 83.38 119 ASN A CA 1
ATOM 935 C C . ASN A 1 119 ? 7.963 -16.723 -20.636 1.00 83.38 119 ASN A C 1
ATOM 937 O O . ASN A 1 119 ? 8.607 -16.235 -21.567 1.00 83.38 119 ASN A O 1
ATOM 941 N N . ASP A 1 120 ? 8.539 -17.095 -19.491 1.00 81.50 120 ASP A N 1
ATOM 942 C CA . ASP A 1 120 ? 9.966 -16.893 -19.203 1.00 81.50 120 ASP A CA 1
ATOM 943 C C . ASP A 1 120 ? 10.888 -17.731 -20.100 1.00 81.50 120 ASP A C 1
ATOM 945 O O . ASP A 1 120 ? 11.989 -17.290 -20.442 1.00 81.50 120 ASP A O 1
ATOM 949 N N . GLU A 1 121 ? 10.446 -18.913 -20.536 1.00 86.50 121 GLU A N 1
ATOM 950 C CA . GLU A 1 121 ? 11.208 -19.766 -21.454 1.00 86.50 121 GLU A CA 1
ATOM 951 C C . GLU A 1 121 ? 11.339 -19.105 -22.832 1.00 86.50 121 GLU A C 1
ATOM 953 O O . GLU A 1 121 ? 12.439 -19.014 -23.387 1.00 86.50 121 GLU A O 1
ATOM 958 N N . TYR A 1 122 ? 10.238 -18.557 -23.350 1.00 90.81 122 TYR A N 1
ATOM 959 C CA . TYR A 1 122 ? 10.219 -17.768 -24.575 1.00 90.81 122 TYR A CA 1
ATOM 960 C C . TYR A 1 122 ? 11.176 -16.576 -24.476 1.00 90.81 122 TYR A C 1
ATOM 962 O O . TYR A 1 122 ? 12.012 -16.388 -25.360 1.00 90.81 122 TYR A O 1
ATOM 970 N N . TYR A 1 123 ? 11.121 -15.799 -23.389 1.00 89.31 123 TYR A N 1
ATOM 971 C CA . TYR A 1 123 ? 12.027 -14.660 -23.194 1.00 89.31 123 TYR A CA 1
ATOM 972 C C . TYR A 1 123 ? 13.493 -15.080 -23.026 1.00 89.31 123 TYR A C 1
ATOM 974 O O . TYR A 1 123 ? 14.389 -14.401 -23.543 1.00 89.31 123 TYR A O 1
ATOM 982 N N . SER A 1 124 ? 13.761 -16.213 -22.379 1.00 87.56 124 SER A N 1
ATOM 983 C CA . SER A 1 124 ? 15.112 -16.776 -22.259 1.00 87.56 124 SER A CA 1
ATOM 984 C C . SER A 1 124 ? 15.670 -17.164 -23.629 1.00 87.56 124 SER A C 1
ATOM 986 O O . SER A 1 124 ? 16.793 -16.785 -23.984 1.00 87.56 124 SER A O 1
ATOM 988 N N . ASN A 1 125 ? 14.866 -17.844 -24.450 1.00 90.50 125 ASN A N 1
ATOM 989 C CA . ASN A 1 125 ? 15.233 -18.196 -25.818 1.00 90.50 125 ASN A CA 1
ATOM 990 C C . ASN A 1 125 ? 15.405 -16.956 -26.700 1.00 90.50 125 ASN A C 1
ATOM 992 O O . ASN A 1 125 ? 16.403 -16.856 -27.417 1.00 90.50 125 ASN A O 1
ATOM 996 N N . CYS A 1 126 ? 14.501 -15.984 -26.586 1.00 91.88 126 CYS A N 1
ATOM 997 C CA . CYS A 1 126 ? 14.577 -14.698 -27.273 1.00 91.88 126 CYS A CA 1
ATOM 998 C C . CYS A 1 126 ? 15.898 -13.993 -27.002 1.00 91.88 126 CYS A C 1
ATOM 1000 O O . CYS A 1 126 ? 16.643 -13.664 -27.925 1.00 91.88 126 CYS A O 1
ATOM 1002 N N . THR A 1 127 ? 16.236 -13.853 -25.722 1.00 90.62 127 THR A N 1
ATOM 1003 C CA . THR A 1 127 ? 17.476 -13.216 -25.277 1.00 90.62 127 THR A CA 1
ATOM 1004 C C . THR A 1 127 ? 18.695 -13.924 -25.860 1.00 90.62 127 THR A C 1
ATOM 1006 O O . THR A 1 127 ? 19.597 -13.271 -26.387 1.00 90.62 127 THR A O 1
ATOM 1009 N N . ARG A 1 128 ? 18.720 -15.263 -25.827 1.00 92.25 128 ARG A N 1
ATOM 1010 C CA . ARG A 1 128 ? 19.812 -16.069 -26.391 1.00 92.25 128 ARG A CA 1
ATOM 1011 C C . ARG A 1 128 ? 19.960 -15.865 -27.901 1.00 92.25 128 ARG A C 1
ATOM 1013 O O . ARG A 1 128 ? 21.075 -15.629 -28.369 1.00 92.25 128 ARG A O 1
ATOM 1020 N N . ILE A 1 129 ? 18.866 -15.951 -28.659 1.00 91.88 129 ILE A N 1
ATOM 1021 C CA . ILE A 1 129 ? 18.885 -15.839 -30.126 1.00 91.88 129 ILE A CA 1
ATOM 1022 C C . ILE A 1 129 ? 19.278 -14.422 -30.551 1.00 91.88 129 ILE A C 1
ATOM 1024 O O . ILE A 1 129 ? 20.209 -14.263 -31.345 1.00 91.88 129 ILE A O 1
ATOM 1028 N N . LEU A 1 130 ? 18.645 -13.394 -29.978 1.00 91.75 130 LEU A N 1
ATOM 1029 C CA . LEU A 1 130 ? 18.960 -11.995 -30.278 1.00 91.75 130 LEU A CA 1
ATOM 1030 C C . LEU A 1 130 ? 20.405 -11.650 -29.908 1.00 91.75 130 LEU A C 1
ATOM 1032 O O . LEU A 1 130 ? 21.105 -11.027 -30.705 1.00 91.75 130 LEU A O 1
ATOM 1036 N N . ARG A 1 131 ? 20.904 -12.119 -28.756 1.00 91.75 131 ARG A N 1
ATOM 1037 C CA . ARG A 1 131 ? 22.311 -11.936 -28.362 1.00 91.75 131 ARG A CA 1
ATOM 1038 C C . ARG A 1 131 ? 23.263 -12.524 -29.400 1.00 91.75 131 ARG A C 1
ATOM 1040 O O . ARG A 1 131 ? 24.197 -11.841 -29.818 1.00 91.75 131 ARG A O 1
ATOM 1047 N N . THR A 1 132 ? 23.039 -13.763 -29.833 1.00 91.69 132 THR A N 1
ATOM 1048 C CA . THR A 1 132 ? 23.871 -14.394 -30.868 1.00 91.69 132 THR A CA 1
ATOM 1049 C C . THR A 1 132 ? 23.785 -13.635 -32.191 1.00 91.69 132 THR A C 1
ATOM 1051 O O . THR A 1 132 ? 24.817 -13.391 -32.821 1.00 91.69 132 THR A O 1
ATOM 1054 N N . MET A 1 133 ? 22.587 -13.202 -32.593 1.00 89.56 133 MET A N 1
ATOM 1055 C CA . MET A 1 133 ? 22.382 -12.396 -33.799 1.00 89.56 133 MET A CA 1
ATOM 1056 C C . MET A 1 133 ? 23.187 -11.092 -33.745 1.00 89.56 133 MET A C 1
ATOM 1058 O O . MET A 1 133 ? 23.925 -10.787 -34.684 1.00 89.56 133 MET A O 1
ATOM 1062 N N . PHE A 1 134 ? 23.110 -10.353 -32.636 1.00 88.62 134 PHE A N 1
ATOM 1063 C CA . PHE A 1 134 ? 23.842 -9.099 -32.451 1.00 88.62 134 PHE A CA 1
ATOM 1064 C C . PHE A 1 134 ? 25.355 -9.310 -32.429 1.00 88.62 134 PHE A C 1
ATOM 1066 O O . PHE A 1 134 ? 26.072 -8.609 -33.140 1.00 88.62 134 PHE A O 1
ATOM 1073 N N . LEU A 1 135 ? 25.858 -10.310 -31.698 1.00 87.88 135 LEU A N 1
ATOM 1074 C CA . LEU A 1 135 ? 27.292 -10.626 -31.671 1.00 87.88 135 LEU A CA 1
ATOM 1075 C C . LEU A 1 135 ? 27.821 -10.991 -33.064 1.00 87.88 135 LEU A C 1
ATOM 1077 O O . LEU A 1 135 ? 28.902 -10.547 -33.456 1.00 87.88 135 LEU A O 1
ATOM 1081 N N . ASN A 1 136 ? 27.051 -11.752 -33.841 1.00 88.19 136 ASN A N 1
ATOM 1082 C CA . ASN A 1 136 ? 27.406 -12.087 -35.218 1.00 88.19 136 ASN A CA 1
ATOM 1083 C C . ASN A 1 136 ? 27.389 -10.856 -36.133 1.00 88.19 136 ASN A C 1
ATOM 1085 O O . ASN A 1 136 ? 28.287 -10.702 -36.962 1.00 88.19 136 ASN A O 1
ATOM 1089 N N . ALA A 1 137 ? 26.414 -9.958 -35.976 1.00 86.81 137 ALA A N 1
ATOM 1090 C CA . ALA A 1 137 ? 26.359 -8.708 -36.728 1.00 86.81 137 ALA A CA 1
ATOM 1091 C C . ALA A 1 137 ? 27.551 -7.791 -36.406 1.00 86.81 137 ALA A C 1
ATOM 1093 O O . ALA A 1 137 ? 28.179 -7.269 -37.326 1.00 86.81 137 ALA A O 1
ATOM 1094 N N . VAL A 1 138 ? 27.916 -7.648 -35.127 1.00 83.38 138 VAL A N 1
ATOM 1095 C CA . VAL A 1 138 ? 29.084 -6.862 -34.687 1.00 83.38 138 VAL A CA 1
ATOM 1096 C C . VAL A 1 138 ? 30.375 -7.421 -35.285 1.00 83.38 138 VAL A C 1
ATOM 1098 O O . VAL A 1 138 ? 31.144 -6.670 -35.884 1.00 83.38 138 VAL A O 1
ATOM 1101 N N . ARG A 1 139 ? 30.579 -8.745 -35.215 1.00 84.12 139 ARG A N 1
ATOM 1102 C CA . ARG A 1 139 ? 31.739 -9.418 -35.829 1.00 84.12 139 ARG A CA 1
ATOM 1103 C C . ARG A 1 139 ? 31.846 -9.139 -37.330 1.00 84.12 139 ARG A C 1
ATOM 1105 O O . ARG A 1 139 ? 32.946 -8.925 -37.830 1.00 84.12 139 ARG A O 1
ATOM 1112 N N . LYS A 1 140 ? 30.715 -9.112 -38.043 1.00 84.94 140 LYS A N 1
ATOM 1113 C CA . LYS A 1 140 ? 30.670 -8.825 -39.486 1.00 84.94 140 LYS A CA 1
ATOM 1114 C C . LYS A 1 140 ? 30.939 -7.353 -39.814 1.00 84.94 140 LYS A C 1
ATOM 1116 O O . LYS A 1 140 ? 31.570 -7.074 -40.827 1.00 84.94 140 LYS A O 1
ATOM 1121 N N . ARG A 1 141 ? 30.470 -6.416 -38.981 1.00 79.12 141 ARG A N 1
ATOM 1122 C CA . ARG A 1 141 ? 30.525 -4.970 -39.269 1.00 79.12 141 ARG A CA 1
ATOM 1123 C C . ARG A 1 141 ? 31.883 -4.304 -38.991 1.00 79.12 141 ARG A C 1
ATOM 1125 O O . ARG A 1 141 ? 32.043 -3.163 -39.402 1.00 79.12 141 ARG A O 1
ATOM 1132 N N . LYS A 1 142 ? 32.848 -4.970 -38.333 1.00 68.31 142 LYS A N 1
ATOM 1133 C CA . LYS A 1 142 ? 34.185 -4.415 -37.987 1.00 68.31 142 LYS A CA 1
ATOM 1134 C C . LYS A 1 142 ? 34.129 -2.975 -37.427 1.00 68.31 142 LYS A C 1
ATOM 1136 O O . LYS A 1 142 ? 34.939 -2.128 -37.791 1.00 68.31 142 LYS A O 1
ATOM 1141 N N . VAL A 1 143 ? 33.151 -2.673 -36.575 1.00 66.50 143 VAL A N 1
ATOM 1142 C CA . VAL A 1 143 ? 32.981 -1.316 -36.031 1.00 66.50 143 VAL A CA 1
ATOM 1143 C C . VAL A 1 143 ? 34.025 -1.083 -34.939 1.00 66.50 143 VAL A C 1
ATOM 1145 O O . VAL A 1 143 ? 34.074 -1.850 -33.978 1.00 66.50 143 VAL A O 1
ATOM 1148 N N . SER A 1 144 ? 34.850 -0.041 -35.079 1.00 67.88 144 SER A N 1
ATOM 1149 C CA . SER A 1 144 ? 35.693 0.435 -33.976 1.00 67.88 144 SER A CA 1
ATOM 1150 C C . SER A 1 144 ? 34.824 1.164 -32.951 1.00 67.88 144 SER A C 1
ATOM 1152 O O . SER A 1 144 ? 34.000 1.995 -33.328 1.00 67.88 144 SER A O 1
ATOM 1154 N N . ILE A 1 145 ? 35.022 0.886 -31.660 1.00 63.94 145 ILE A N 1
ATOM 1155 C CA . ILE A 1 145 ? 34.359 1.606 -30.558 1.00 63.94 145 ILE A CA 1
ATOM 1156 C C . ILE A 1 145 ? 34.676 3.110 -30.628 1.00 63.94 145 ILE A C 1
ATOM 1158 O O . ILE A 1 145 ? 33.816 3.934 -30.322 1.00 63.94 145 ILE A O 1
ATOM 1162 N N . ASP A 1 146 ? 35.856 3.474 -31.138 1.00 66.81 146 ASP A N 1
ATOM 1163 C CA . ASP A 1 146 ? 36.277 4.868 -31.317 1.00 66.81 146 ASP A CA 1
ATOM 1164 C C . ASP A 1 146 ? 35.457 5.623 -32.372 1.00 66.81 146 ASP A C 1
ATOM 1166 O O . ASP A 1 146 ? 35.439 6.852 -32.370 1.00 66.81 146 ASP A O 1
ATOM 1170 N N . ALA A 1 147 ? 34.756 4.903 -33.256 1.00 69.38 147 ALA A N 1
ATOM 1171 C CA . ALA A 1 147 ? 33.888 5.485 -34.277 1.00 69.38 147 ALA A CA 1
ATOM 1172 C C . ALA A 1 147 ? 32.490 5.859 -33.747 1.00 69.38 147 ALA A C 1
ATOM 1174 O O . ALA A 1 147 ? 31.704 6.449 -34.488 1.00 69.38 147 ALA A O 1
ATOM 1175 N N . ILE A 1 148 ? 32.155 5.519 -32.494 1.00 68.69 148 ILE A N 1
ATOM 1176 C CA . ILE A 1 148 ? 30.895 5.935 -31.865 1.00 68.69 148 ILE A CA 1
ATOM 1177 C C . ILE A 1 148 ? 31.009 7.428 -31.512 1.00 68.69 148 ILE A C 1
ATOM 1179 O O . ILE A 1 148 ? 31.911 7.791 -30.744 1.00 68.69 148 ILE A O 1
ATOM 1183 N N . PRO A 1 149 ? 30.116 8.300 -32.031 1.00 70.69 149 PRO A N 1
ATOM 1184 C CA . PRO A 1 149 ? 30.086 9.714 -31.668 1.00 70.69 149 PRO A CA 1
ATOM 1185 C C . PRO A 1 149 ? 30.125 9.896 -30.150 1.00 70.69 149 PRO A C 1
ATOM 1187 O O . PRO A 1 149 ? 29.447 9.161 -29.434 1.00 70.69 149 PRO A O 1
ATOM 1190 N N . ASN A 1 150 ? 30.891 10.874 -29.653 1.00 67.12 150 ASN A N 1
ATOM 1191 C CA . ASN A 1 150 ? 31.054 11.096 -28.211 1.00 67.12 150 ASN A CA 1
ATOM 1192 C C . ASN A 1 150 ? 29.707 11.189 -27.476 1.00 67.12 150 ASN A C 1
ATOM 1194 O O . ASN A 1 150 ? 29.563 10.629 -26.399 1.00 67.12 150 ASN A O 1
ATOM 1198 N N . GLU A 1 151 ? 28.700 11.818 -28.075 1.00 64.62 151 GLU A N 1
ATOM 1199 C CA . GLU A 1 151 ? 27.344 11.955 -27.520 1.00 64.62 151 GLU A CA 1
ATOM 1200 C C . GLU A 1 151 ? 26.609 10.616 -27.337 1.00 64.62 151 GLU A C 1
ATOM 1202 O O . GLU A 1 151 ? 25.778 10.480 -26.446 1.00 64.62 151 GLU A O 1
ATOM 1207 N N . LEU A 1 152 ? 26.936 9.617 -28.160 1.00 65.75 152 LEU A N 1
ATOM 1208 C CA . LEU A 1 152 ? 26.379 8.263 -28.105 1.00 65.75 152 LEU A CA 1
ATOM 1209 C C . LEU A 1 152 ? 27.243 7.311 -27.271 1.00 65.75 152 LEU A C 1
ATOM 1211 O O . LEU A 1 152 ? 26.907 6.132 -27.131 1.00 65.75 152 LEU A O 1
ATOM 1215 N N . ARG A 1 153 ? 28.364 7.793 -26.717 1.00 68.88 153 ARG A N 1
ATOM 1216 C CA . ARG A 1 153 ? 29.165 6.996 -25.791 1.00 68.88 153 ARG A CA 1
ATOM 1217 C C . ARG A 1 153 ? 28.382 6.780 -24.511 1.00 68.88 153 ARG A C 1
AT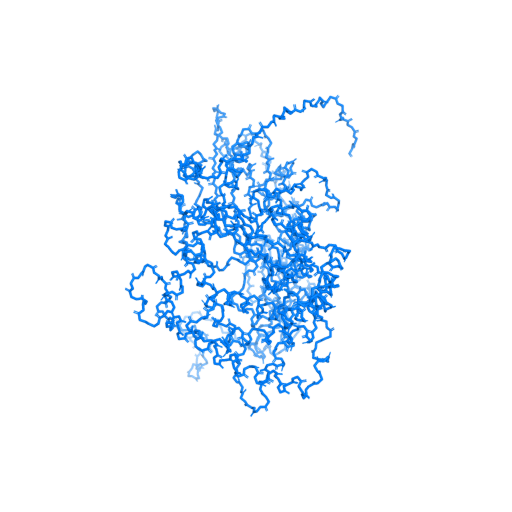OM 1219 O O . ARG A 1 153 ? 27.779 7.690 -23.951 1.00 68.88 153 ARG A O 1
ATOM 1226 N N . PHE A 1 154 ? 28.465 5.553 -24.027 1.00 67.94 154 PHE A N 1
ATOM 1227 C CA . PHE A 1 154 ? 27.761 5.092 -22.841 1.00 67.94 154 PHE A CA 1
ATOM 1228 C C . PHE A 1 154 ? 28.023 5.957 -21.597 1.00 67.94 154 PHE A C 1
ATOM 1230 O O . PHE A 1 154 ? 27.117 6.189 -20.802 1.00 67.94 154 PHE A O 1
ATOM 1237 N N . GLU A 1 155 ? 29.234 6.498 -21.472 1.00 69.50 155 GLU A N 1
ATOM 1238 C CA . GLU A 1 155 ? 29.659 7.391 -20.385 1.00 69.50 155 GLU A CA 1
ATOM 1239 C C . GLU A 1 155 ? 28.897 8.728 -20.361 1.00 69.50 155 GLU A C 1
ATOM 1241 O O . GLU A 1 155 ? 28.685 9.292 -19.291 1.00 69.50 155 GLU A O 1
ATOM 1246 N N . ASN A 1 156 ? 28.425 9.207 -21.517 1.00 76.69 156 ASN A N 1
ATOM 1247 C CA . ASN A 1 156 ? 27.720 10.487 -21.653 1.00 76.69 156 ASN A CA 1
ATOM 1248 C C . ASN A 1 156 ? 26.186 10.338 -21.622 1.00 76.69 156 ASN A C 1
ATOM 1250 O O . ASN A 1 156 ? 25.456 11.331 -21.668 1.00 76.69 156 ASN A O 1
ATOM 1254 N N . SER A 1 157 ? 25.684 9.101 -21.537 1.00 83.69 157 SER A N 1
ATOM 1255 C CA . SER A 1 157 ? 24.256 8.819 -21.375 1.00 83.69 157 SER A CA 1
ATOM 1256 C C . SER A 1 157 ? 23.797 9.062 -19.932 1.00 83.69 157 SER A C 1
ATOM 1258 O O . SER A 1 157 ? 24.591 8.973 -18.998 1.00 83.69 157 SER A O 1
ATOM 1260 N N . TRP A 1 158 ? 22.511 9.367 -19.737 1.00 90.00 158 TRP A N 1
ATOM 1261 C CA . TRP A 1 158 ? 21.924 9.421 -18.397 1.00 90.00 158 TRP A CA 1
ATOM 1262 C C . TRP A 1 158 ? 21.877 8.023 -17.788 1.00 90.00 158 TRP A C 1
ATOM 1264 O O . TRP A 1 158 ? 21.316 7.100 -18.381 1.00 90.00 158 TRP A O 1
ATOM 1274 N N . ARG A 1 159 ? 22.431 7.873 -16.586 1.00 90.94 159 ARG A N 1
ATOM 1275 C CA . ARG A 1 159 ? 22.465 6.604 -15.853 1.00 90.94 159 ARG A CA 1
ATOM 1276 C C . ARG A 1 159 ? 21.934 6.820 -14.449 1.00 90.94 159 ARG A C 1
ATOM 1278 O O . ARG A 1 159 ? 22.193 7.851 -13.833 1.00 90.94 159 ARG A O 1
ATOM 1285 N N . LEU A 1 160 ? 21.172 5.854 -13.949 1.00 95.75 160 LEU A N 1
ATOM 1286 C CA . LEU A 1 160 ? 20.635 5.918 -12.594 1.00 95.75 160 LEU A CA 1
ATOM 1287 C C . LEU A 1 160 ? 21.795 5.849 -11.592 1.00 95.75 160 LEU A C 1
ATOM 1289 O O . LEU A 1 160 ? 22.523 4.860 -11.549 1.00 95.75 160 LEU A O 1
ATOM 1293 N N . LYS A 1 161 ? 21.975 6.904 -10.805 1.00 95.62 161 LYS A N 1
ATOM 1294 C CA . LYS A 1 161 ? 23.016 7.037 -9.784 1.00 95.62 161 LYS A CA 1
ATOM 1295 C C . LYS A 1 161 ? 22.506 6.679 -8.394 1.00 95.62 161 LYS A C 1
ATOM 1297 O O . LYS A 1 161 ? 23.231 6.048 -7.633 1.00 95.62 161 LYS A O 1
ATOM 1302 N N . SER A 1 162 ? 21.275 7.056 -8.060 1.00 97.75 162 SER A N 1
ATOM 1303 C CA . SER A 1 162 ? 20.664 6.654 -6.794 1.00 97.75 162 SER A CA 1
ATOM 1304 C C . SER A 1 162 ? 19.183 6.371 -6.943 1.00 97.75 162 SER A C 1
ATOM 1306 O O . SER A 1 162 ? 18.477 7.080 -7.664 1.00 97.75 162 SER A O 1
ATOM 1308 N N . PHE A 1 163 ? 18.724 5.341 -6.240 1.00 98.44 163 PHE A N 1
ATOM 1309 C CA . PHE A 1 163 ? 17.314 5.008 -6.115 1.00 98.44 163 PHE A CA 1
ATOM 1310 C C . PHE A 1 163 ? 16.889 5.131 -4.654 1.00 98.44 163 PHE A C 1
ATOM 1312 O O . PHE A 1 163 ? 17.234 4.288 -3.822 1.00 98.44 163 PHE A O 1
ATOM 1319 N N . VAL A 1 164 ? 16.135 6.182 -4.338 1.00 98.69 164 VAL A N 1
ATOM 1320 C CA . VAL A 1 164 ? 15.585 6.399 -2.998 1.00 98.69 164 VAL A CA 1
ATOM 1321 C C . VAL A 1 164 ? 14.076 6.205 -3.056 1.00 98.69 164 VAL A C 1
ATOM 1323 O O . VAL A 1 164 ? 13.418 6.833 -3.876 1.00 98.69 164 VAL A O 1
ATOM 1326 N N . SER A 1 165 ? 13.491 5.340 -2.229 1.00 98.56 165 SER A N 1
ATOM 1327 C CA . SER A 1 165 ? 12.045 5.082 -2.303 1.00 98.56 165 SER A CA 1
ATOM 1328 C C . SER A 1 165 ? 11.416 4.813 -0.945 1.00 98.56 165 SER A C 1
ATOM 1330 O O . SER A 1 165 ? 11.993 4.117 -0.114 1.00 98.56 165 SER A O 1
ATOM 1332 N N . VAL A 1 166 ? 10.214 5.347 -0.737 1.00 98.69 166 VAL A N 1
ATOM 1333 C CA . VAL A 1 166 ? 9.388 5.135 0.457 1.00 98.69 166 VAL A CA 1
ATOM 1334 C C . VAL A 1 166 ? 8.217 4.226 0.099 1.00 98.69 166 VAL A C 1
ATOM 1336 O O . VAL A 1 166 ? 7.501 4.502 -0.859 1.00 98.69 166 VAL A O 1
ATOM 1339 N N . PHE A 1 167 ? 8.020 3.161 0.872 1.00 98.44 167 PHE A N 1
ATOM 1340 C CA . PHE A 1 167 ? 7.015 2.123 0.670 1.00 98.44 167 PHE A CA 1
ATOM 1341 C C . PHE A 1 167 ? 6.043 2.070 1.850 1.00 98.44 167 PHE A C 1
ATOM 1343 O O . PHE A 1 167 ? 6.464 1.999 3.010 1.00 98.44 167 PHE A O 1
ATOM 1350 N N . ARG A 1 168 ? 4.736 2.006 1.571 1.00 97.62 168 ARG A N 1
ATOM 1351 C CA . ARG A 1 168 ? 3.753 1.496 2.545 1.00 97.62 168 ARG A CA 1
ATOM 1352 C C . ARG A 1 168 ? 3.978 -0.009 2.735 1.00 97.62 168 ARG A C 1
ATOM 1354 O O . ARG A 1 168 ? 4.359 -0.699 1.796 1.00 97.62 168 ARG A O 1
ATOM 1361 N N . HIS A 1 169 ? 3.714 -0.544 3.925 1.00 97.44 169 HIS A N 1
ATOM 1362 C CA . HIS A 1 169 ? 3.732 -1.994 4.150 1.00 97.44 169 HIS A CA 1
ATOM 1363 C C . HIS A 1 169 ? 2.742 -2.763 3.255 1.00 97.44 169 HIS A C 1
ATOM 1365 O O . HIS A 1 169 ? 1.776 -2.194 2.738 1.00 97.44 169 HIS A O 1
ATOM 1371 N N . ALA A 1 170 ? 2.972 -4.071 3.116 1.00 97.50 170 ALA A N 1
ATOM 1372 C CA . ALA A 1 170 ? 2.082 -4.988 2.407 1.00 97.50 170 ALA A CA 1
ATOM 1373 C C . ALA A 1 170 ? 0.806 -5.313 3.211 1.00 97.50 170 ALA A C 1
ATOM 1375 O O . ALA A 1 170 ? 0.617 -4.833 4.334 1.00 97.50 170 ALA A O 1
ATOM 1376 N N . ASP A 1 171 ? -0.072 -6.117 2.616 1.00 96.38 171 ASP A N 1
ATOM 1377 C CA . ASP A 1 171 ? -1.393 -6.458 3.138 1.00 96.38 171 ASP A CA 1
ATOM 1378 C C . ASP A 1 171 ? -1.413 -6.983 4.591 1.00 96.38 171 ASP A C 1
ATOM 1380 O O . ASP A 1 171 ? -0.463 -7.576 5.117 1.00 96.38 171 ASP A O 1
ATOM 1384 N N . ARG A 1 172 ? -2.518 -6.711 5.289 1.00 94.62 172 ARG A N 1
ATOM 1385 C CA . ARG A 1 172 ? -2.688 -7.046 6.708 1.00 94.62 172 ARG A CA 1
ATOM 1386 C C . ARG A 1 172 ? -4.152 -7.271 7.070 1.00 94.62 172 ARG A C 1
ATOM 1388 O O . ARG A 1 172 ? -5.055 -6.736 6.433 1.00 94.62 172 ARG A O 1
ATOM 1395 N N . THR A 1 173 ? -4.393 -7.942 8.194 1.00 93.75 173 THR A N 1
ATOM 1396 C CA . THR A 1 173 ? -5.752 -8.078 8.747 1.00 93.75 173 THR A CA 1
ATOM 1397 C C . THR A 1 173 ? -6.306 -6.762 9.325 1.00 93.75 173 THR A C 1
ATOM 1399 O O . THR A 1 173 ? -5.543 -5.920 9.824 1.00 93.75 173 THR A O 1
ATOM 1402 N N . PRO A 1 174 ? -7.634 -6.545 9.330 1.00 92.19 174 PRO A N 1
ATOM 1403 C CA . PRO A 1 174 ? -8.277 -5.435 10.023 1.00 92.19 174 PRO A CA 1
ATOM 1404 C C . PRO A 1 174 ? -7.815 -5.339 11.478 1.00 92.19 174 PRO A C 1
ATOM 1406 O O . PRO A 1 174 ? -7.771 -6.328 12.210 1.00 92.19 174 PRO A O 1
ATOM 1409 N N . LYS A 1 175 ? -7.432 -4.135 11.904 1.00 89.38 175 LYS A N 1
ATOM 1410 C CA . LYS A 1 175 ? -6.974 -3.892 13.271 1.00 89.38 175 LYS A CA 1
ATOM 1411 C C . LYS A 1 175 ? -8.155 -3.486 14.131 1.00 89.38 175 LYS A C 1
ATOM 1413 O O . LYS A 1 175 ? -8.816 -2.492 13.848 1.00 89.38 175 LYS A O 1
ATOM 1418 N N . GLN A 1 176 ? -8.356 -4.193 15.231 1.00 87.44 176 GLN A N 1
ATOM 1419 C CA . GLN A 1 176 ? -9.413 -3.907 16.190 1.00 87.44 176 GLN A CA 1
ATOM 1420 C C . GLN A 1 176 ? -8.821 -3.374 17.496 1.00 87.44 176 GLN A C 1
ATOM 1422 O O . GLN A 1 176 ? -7.664 -3.634 17.845 1.00 87.44 176 GLN A O 1
ATOM 1427 N N . LYS A 1 177 ? -9.598 -2.551 18.204 1.00 90.62 177 LYS A N 1
ATOM 1428 C CA . LYS A 1 177 ? -9.177 -1.932 19.464 1.00 90.62 177 LYS A CA 1
ATOM 1429 C C . LYS A 1 177 ? -10.358 -1.741 20.409 1.00 90.62 177 LYS A C 1
ATOM 1431 O O . LYS A 1 177 ? -11.421 -1.303 19.980 1.00 90.62 177 LYS A O 1
ATOM 1436 N N . MET A 1 178 ? -10.130 -1.964 21.699 1.00 90.12 178 MET A N 1
ATOM 1437 C CA . MET A 1 178 ? -11.051 -1.591 22.776 1.00 90.12 178 MET A CA 1
ATOM 1438 C C . MET A 1 178 ? -10.338 -0.712 23.789 1.00 90.12 178 MET A C 1
ATOM 1440 O O . MET A 1 178 ? -9.215 -1.011 24.191 1.00 90.12 178 MET A O 1
ATOM 1444 N N . LYS A 1 179 ? -10.983 0.392 24.169 1.00 91.81 179 LYS A N 1
ATOM 1445 C CA . LYS A 1 179 ? -10.436 1.394 25.085 1.00 91.81 179 LYS A CA 1
ATOM 1446 C C . LYS A 1 179 ? -11.212 1.370 26.395 1.00 91.81 179 LYS A C 1
ATOM 1448 O O . LYS A 1 179 ? -12.436 1.434 26.392 1.00 91.81 179 LYS A O 1
ATOM 1453 N N . PHE A 1 180 ? -10.482 1.379 27.496 1.00 94.00 180 PHE A N 1
ATOM 1454 C CA . PHE A 1 180 ? -10.998 1.468 28.851 1.00 94.00 180 PHE A CA 1
ATOM 1455 C C . PHE A 1 180 ? -10.298 2.623 29.564 1.00 94.00 180 PHE A C 1
ATOM 1457 O O . PHE A 1 180 ? -9.129 2.896 29.303 1.00 94.00 180 PHE A O 1
ATOM 1464 N N . ASN A 1 181 ? -11.008 3.317 30.449 1.00 94.00 181 ASN A N 1
ATOM 1465 C CA . ASN A 1 181 ? -10.417 4.346 31.300 1.00 94.00 181 ASN A CA 1
ATOM 1466 C C . ASN A 1 181 ? -10.576 3.901 32.753 1.00 94.00 181 ASN A C 1
ATOM 1468 O O . ASN A 1 181 ? -11.700 3.620 33.169 1.00 94.00 181 ASN A O 1
ATOM 1472 N N . PHE A 1 182 ? -9.468 3.865 33.484 1.00 93.12 182 PHE A N 1
ATOM 1473 C CA . PHE A 1 182 ? -9.384 3.446 34.880 1.00 93.12 182 PHE A CA 1
ATOM 1474 C C . PHE A 1 182 ? -8.601 4.481 35.695 1.00 93.12 182 PHE A C 1
ATOM 1476 O O . PHE A 1 182 ? -7.833 5.279 35.148 1.00 93.12 182 PHE A O 1
ATOM 1483 N N . ARG A 1 183 ? -8.805 4.483 37.008 1.00 91.38 183 ARG A N 1
ATOM 1484 C CA . ARG A 1 183 ? -8.113 5.339 37.986 1.00 91.38 183 ARG A CA 1
ATOM 1485 C C . ARG A 1 183 ? -7.530 4.558 39.166 1.00 91.38 183 ARG A C 1
ATOM 1487 O O . ARG A 1 183 ? -6.873 5.149 40.009 1.00 91.38 183 ARG A O 1
ATOM 1494 N N . SER A 1 184 ? -7.778 3.258 39.237 1.00 90.31 184 SER A N 1
ATOM 1495 C CA . SER A 1 184 ? -7.436 2.412 40.373 1.00 90.31 184 SER A CA 1
ATOM 1496 C C . SER A 1 184 ? -5.999 1.887 40.346 1.00 90.31 184 SER A C 1
ATOM 1498 O O . SER A 1 184 ? -5.399 1.625 39.296 1.00 90.31 184 SER A O 1
ATOM 1500 N N . ASP A 1 185 ? -5.474 1.653 41.549 1.00 89.94 185 ASP A N 1
ATOM 1501 C CA . ASP A 1 185 ? -4.118 1.158 41.790 1.00 89.94 185 ASP A CA 1
ATOM 1502 C C . ASP A 1 185 ? -3.733 -0.127 41.039 1.00 89.94 185 ASP A C 1
ATOM 1504 O O . ASP A 1 185 ? -2.581 -0.210 40.605 1.00 89.94 185 ASP A O 1
ATOM 1508 N N . PRO A 1 186 ? -4.607 -1.147 40.856 1.00 92.81 186 PRO A N 1
ATOM 1509 C CA . PRO A 1 186 ? -4.229 -2.361 40.133 1.00 92.81 186 PRO A CA 1
ATOM 1510 C C . PRO A 1 186 ? -3.714 -2.084 38.719 1.00 92.81 186 PRO A C 1
ATOM 1512 O O . PRO A 1 186 ? -2.785 -2.761 38.280 1.00 92.81 186 PRO A O 1
ATOM 1515 N N . PHE A 1 187 ? -4.276 -1.082 38.036 1.00 92.25 187 PHE A N 1
ATOM 1516 C CA . PHE A 1 187 ? -3.851 -0.696 36.692 1.00 92.25 187 PHE A CA 1
ATOM 1517 C C . PHE A 1 187 ? -2.704 0.315 36.711 1.00 92.25 187 PHE A C 1
ATOM 1519 O O . PHE A 1 187 ? -1.800 0.188 35.891 1.00 92.25 187 PHE A O 1
ATOM 1526 N N . ILE A 1 188 ? -2.681 1.267 37.655 1.00 89.50 188 ILE A N 1
ATOM 1527 C CA . ILE A 1 188 ? -1.561 2.221 37.793 1.00 89.50 188 ILE A CA 1
ATOM 1528 C C . ILE A 1 188 ? -0.244 1.475 38.040 1.00 89.50 188 ILE A C 1
ATOM 1530 O O . ILE A 1 188 ? 0.778 1.806 37.444 1.00 89.50 188 ILE A O 1
ATOM 1534 N N . LYS A 1 189 ? -0.267 0.406 38.845 1.00 90.31 189 LYS A N 1
ATOM 1535 C CA . LYS A 1 189 ? 0.918 -0.425 39.123 1.00 90.31 189 LYS A CA 1
ATOM 1536 C C . LYS A 1 189 ? 1.509 -1.098 37.880 1.00 90.31 189 LYS A C 1
ATOM 1538 O O . LYS A 1 189 ? 2.677 -1.470 37.916 1.00 90.31 189 LYS A O 1
ATOM 1543 N N . LEU A 1 190 ? 0.749 -1.239 36.790 1.00 89.88 190 LEU A N 1
ATOM 1544 C CA . LEU A 1 190 ? 1.262 -1.778 35.524 1.00 89.88 190 LEU A CA 1
ATOM 1545 C C . LEU A 1 190 ? 2.183 -0.799 34.782 1.00 89.88 190 LEU A C 1
ATOM 1547 O O . LEU A 1 190 ? 2.881 -1.226 33.870 1.00 89.88 190 LEU A O 1
ATOM 1551 N N . LEU A 1 191 ? 2.190 0.487 35.152 1.00 86.19 191 LEU A N 1
ATOM 1552 C CA . LEU A 1 191 ? 3.112 1.474 34.585 1.00 86.19 191 LEU A CA 1
ATOM 1553 C C . LEU A 1 191 ? 4.542 1.320 35.118 1.00 86.19 191 LEU A C 1
ATOM 1555 O O . LEU A 1 191 ? 5.448 1.896 34.531 1.00 86.19 191 LEU A O 1
ATOM 1559 N N . GLU A 1 192 ? 4.749 0.579 36.216 1.00 84.00 192 GLU A N 1
ATOM 1560 C CA . GLU A 1 192 ? 6.068 0.376 36.843 1.00 84.00 192 GLU A CA 1
ATOM 1561 C C . GLU A 1 192 ? 6.836 1.711 37.049 1.00 84.00 192 GLU A C 1
ATOM 1563 O O . GLU A 1 192 ? 8.044 1.790 36.858 1.00 84.00 192 GLU A O 1
ATOM 1568 N N . SER A 1 193 ? 6.111 2.771 37.444 1.00 76.44 193 SER A N 1
ATOM 1569 C CA . SER A 1 193 ? 6.592 4.158 37.633 1.00 76.44 193 SER A CA 1
ATOM 1570 C C . SER A 1 193 ? 6.908 4.959 36.359 1.00 76.44 193 SER A C 1
ATOM 1572 O O . SER A 1 193 ? 7.380 6.089 36.463 1.00 76.44 193 SER A O 1
ATOM 1574 N N . SER A 1 194 ? 6.611 4.431 35.170 1.00 80.38 194 SER A N 1
ATOM 1575 C CA . SER A 1 194 ? 6.696 5.187 33.916 1.00 80.38 194 SER A CA 1
ATOM 1576 C C . SER A 1 194 ? 5.634 6.289 33.846 1.00 80.38 194 SER A C 1
ATOM 1578 O O . SER A 1 194 ? 4.456 6.055 34.125 1.00 80.38 194 SER A O 1
ATOM 1580 N N . THR A 1 195 ? 6.045 7.485 33.420 1.00 79.44 195 THR A N 1
ATOM 1581 C CA . THR A 1 195 ? 5.148 8.601 33.074 1.00 79.44 195 THR A CA 1
ATOM 1582 C C . THR A 1 195 ? 4.710 8.574 31.609 1.00 79.44 195 THR A C 1
ATOM 1584 O O . THR A 1 195 ? 3.900 9.400 31.192 1.00 79.44 195 THR A O 1
ATOM 1587 N N . GLU A 1 196 ? 5.222 7.624 30.825 1.00 81.88 196 GLU A N 1
ATOM 1588 C CA . GLU A 1 196 ? 4.976 7.493 29.389 1.00 81.88 196 GLU A CA 1
ATOM 1589 C C . GLU A 1 196 ? 4.117 6.266 29.045 1.00 81.88 196 GLU A C 1
ATOM 1591 O O . GLU A 1 196 ? 3.745 5.459 29.900 1.00 81.88 196 GLU A O 1
ATOM 1596 N N . GLU A 1 197 ? 3.765 6.128 27.764 1.00 85.81 197 GLU A N 1
ATOM 1597 C CA . GLU A 1 197 ? 3.005 4.983 27.265 1.00 85.81 197 GLU A CA 1
ATOM 1598 C C . GLU A 1 197 ? 3.786 3.670 27.419 1.00 85.81 197 GLU A C 1
ATOM 1600 O O . GLU A 1 197 ? 4.887 3.515 26.897 1.00 85.81 197 GLU A O 1
ATOM 1605 N N . VAL A 1 198 ? 3.159 2.674 28.049 1.00 88.81 198 VAL A N 1
ATOM 1606 C CA . VAL A 1 198 ? 3.701 1.314 28.172 1.00 88.81 198 VAL A CA 1
ATOM 1607 C C . VAL A 1 198 ? 2.953 0.375 27.228 1.00 88.81 198 VAL A C 1
ATOM 1609 O O . VAL A 1 198 ? 1.721 0.366 27.187 1.00 88.81 198 VAL A O 1
ATOM 1612 N N . ILE A 1 199 ? 3.683 -0.440 26.459 1.00 89.88 199 ILE A N 1
ATOM 1613 C CA . ILE A 1 199 ? 3.104 -1.410 25.517 1.00 89.88 199 ILE A CA 1
ATOM 1614 C C . ILE A 1 199 ? 3.464 -2.831 25.951 1.00 89.88 199 ILE A C 1
ATOM 1616 O O . ILE A 1 199 ? 4.597 -3.270 25.780 1.00 89.88 199 ILE A O 1
ATOM 1620 N N . LEU A 1 200 ? 2.464 -3.568 26.425 1.00 90.81 200 LEU A N 1
ATOM 1621 C CA . LEU A 1 200 ? 2.567 -4.956 26.864 1.00 90.81 200 LEU A CA 1
ATOM 1622 C C . LEU A 1 200 ? 2.197 -5.897 25.713 1.00 90.81 200 LEU A C 1
ATOM 1624 O O . LEU A 1 200 ? 1.139 -5.743 25.095 1.00 90.81 200 LEU A O 1
ATOM 1628 N N . ARG A 1 201 ? 3.073 -6.854 25.399 1.00 88.81 201 ARG A N 1
ATOM 1629 C CA . ARG A 1 201 ? 2.935 -7.760 24.239 1.00 88.81 201 ARG A CA 1
ATOM 1630 C C . ARG A 1 201 ? 3.215 -9.219 24.569 1.00 88.81 201 ARG A C 1
ATOM 1632 O O . ARG A 1 201 ? 2.749 -10.091 23.845 1.00 88.81 201 ARG A O 1
ATOM 1639 N N . LYS A 1 202 ? 4.033 -9.496 25.586 1.00 89.69 202 LYS A N 1
ATOM 1640 C CA . LYS A 1 202 ? 4.405 -10.868 25.947 1.00 89.69 202 LYS A CA 1
ATOM 1641 C C . LYS A 1 202 ? 3.256 -11.532 26.695 1.00 89.69 202 LYS A C 1
ATOM 1643 O O . LYS A 1 202 ? 2.563 -10.880 27.469 1.00 89.69 202 LYS A O 1
ATOM 1648 N N . GLU A 1 203 ? 3.111 -12.843 26.540 1.00 89.12 203 GLU A N 1
ATOM 1649 C CA . GLU A 1 203 ? 2.075 -13.619 27.233 1.00 89.12 203 GLU A CA 1
ATOM 1650 C C . GLU A 1 203 ? 2.116 -13.403 28.760 1.00 89.12 203 GLU A C 1
ATOM 1652 O O . GLU A 1 203 ? 1.089 -13.174 29.397 1.00 89.12 203 GLU A O 1
ATOM 1657 N N . SER A 1 204 ? 3.317 -13.368 29.351 1.00 91.62 204 SER A N 1
ATOM 1658 C CA . SER A 1 204 ? 3.508 -13.074 30.777 1.00 91.62 204 SER A CA 1
ATOM 1659 C C . SER A 1 204 ? 3.035 -11.670 31.174 1.00 91.62 204 SER A C 1
ATOM 1661 O O . SER A 1 204 ? 2.481 -11.492 32.257 1.00 91.62 204 SER A O 1
ATOM 1663 N N . GLU A 1 205 ? 3.199 -10.676 30.301 1.00 92.94 205 GLU A N 1
ATOM 1664 C CA . GLU A 1 205 ? 2.739 -9.303 30.519 1.00 92.94 205 GLU A CA 1
ATOM 1665 C C . GLU A 1 205 ? 1.215 -9.195 30.390 1.00 92.94 205 GLU A C 1
ATOM 1667 O O . GLU A 1 205 ? 0.570 -8.567 31.227 1.00 92.94 205 GLU A O 1
ATOM 1672 N N . LEU A 1 206 ? 0.611 -9.859 29.400 1.00 93.44 206 LEU A N 1
ATOM 1673 C CA . LEU A 1 206 ? -0.848 -9.909 29.242 1.00 93.44 206 LEU A CA 1
ATOM 1674 C C . LEU A 1 206 ? -1.522 -10.621 30.432 1.00 93.44 206 LEU A C 1
ATOM 1676 O O . LEU A 1 206 ? -2.582 -10.193 30.903 1.00 93.44 206 LEU A O 1
ATOM 1680 N N . LYS A 1 207 ? -0.866 -11.640 31.004 1.00 93.44 207 LYS A N 1
ATOM 1681 C CA . LYS A 1 207 ? -1.282 -12.273 32.269 1.00 93.44 207 LYS A CA 1
ATOM 1682 C C . LYS A 1 207 ? -1.211 -11.311 33.462 1.00 93.44 207 LYS A C 1
ATOM 1684 O O . LYS A 1 207 ? -2.096 -11.365 34.322 1.00 93.44 207 LYS A O 1
ATOM 1689 N N . LYS A 1 208 ? -0.236 -10.386 33.512 1.00 94.19 208 LYS A N 1
ATOM 1690 C CA . LYS A 1 208 ? -0.212 -9.311 34.532 1.00 94.19 208 LYS A CA 1
ATOM 1691 C C . LYS A 1 208 ? -1.451 -8.417 34.415 1.00 94.19 208 LYS A C 1
ATOM 1693 O O . LYS A 1 208 ? -2.061 -8.113 35.439 1.00 94.19 208 LYS A O 1
ATOM 1698 N N . VAL A 1 209 ? -1.859 -8.046 33.196 1.00 94.94 209 VAL A N 1
ATOM 1699 C CA . VAL A 1 209 ? -3.079 -7.243 32.972 1.00 94.94 209 VAL A CA 1
ATOM 1700 C C . VAL A 1 209 ? -4.320 -7.998 33.443 1.00 94.94 209 VAL A C 1
ATOM 1702 O O . VAL A 1 209 ? -5.118 -7.448 34.195 1.00 94.94 209 VAL A O 1
ATOM 1705 N N . SER A 1 210 ? -4.448 -9.276 33.083 1.00 94.75 210 SER A N 1
ATOM 1706 C CA . SER A 1 210 ? -5.568 -10.123 33.525 1.00 94.75 210 SER A CA 1
ATOM 1707 C C . SER A 1 210 ? -5.636 -10.224 35.055 1.00 94.75 210 SER A C 1
ATOM 1709 O O . SER A 1 210 ? -6.696 -10.056 35.655 1.00 94.75 210 SER A O 1
ATOM 1711 N N . SER A 1 211 ? -4.480 -10.368 35.708 1.00 95.38 211 SER A N 1
ATOM 1712 C CA . SER A 1 211 ? -4.377 -10.372 37.173 1.00 95.38 211 SER A CA 1
ATOM 1713 C C . SER A 1 211 ? -4.770 -9.028 37.800 1.00 95.38 211 SER A C 1
ATOM 1715 O O . SER A 1 211 ? -5.334 -8.997 38.895 1.00 95.38 211 SER A O 1
ATOM 1717 N N . ALA A 1 212 ? -4.467 -7.907 37.138 1.00 94.88 212 ALA A N 1
ATOM 1718 C CA . ALA A 1 212 ? -4.891 -6.580 37.581 1.00 94.88 212 ALA A CA 1
ATOM 1719 C C . ALA A 1 212 ? -6.416 -6.419 37.501 1.00 94.88 212 ALA A C 1
ATOM 1721 O O . ALA A 1 212 ? -7.011 -5.884 38.435 1.00 94.88 212 ALA A O 1
ATOM 1722 N N . VAL A 1 213 ? -7.050 -6.957 36.453 1.00 95.44 213 VAL A N 1
ATOM 1723 C CA . VAL A 1 213 ? -8.515 -6.990 36.317 1.00 95.44 213 VAL A CA 1
ATOM 1724 C C . VAL A 1 213 ? -9.150 -7.790 37.451 1.00 95.44 213 VAL A C 1
ATOM 1726 O O . VAL A 1 213 ? -10.045 -7.283 38.120 1.00 95.44 213 VAL A O 1
ATOM 1729 N N . ASP A 1 214 ? -8.652 -8.995 37.741 1.00 95.12 214 ASP A N 1
ATOM 1730 C CA . ASP A 1 214 ? -9.183 -9.815 38.839 1.00 95.12 214 ASP A CA 1
ATOM 1731 C C . ASP A 1 214 ? -9.036 -9.134 40.206 1.00 95.12 214 ASP A C 1
ATOM 1733 O O . ASP A 1 214 ? -9.932 -9.219 41.049 1.00 95.12 214 ASP A O 1
ATOM 1737 N N . LYS A 1 215 ? -7.923 -8.425 40.436 1.00 95.19 215 LYS A N 1
ATOM 1738 C CA . LYS A 1 215 ? -7.734 -7.612 41.647 1.00 95.19 215 LYS A CA 1
ATOM 1739 C C . LYS A 1 215 ? -8.722 -6.450 41.703 1.00 95.19 215 LYS A C 1
ATOM 1741 O O . LYS A 1 215 ? -9.305 -6.228 42.758 1.00 95.19 215 LYS A O 1
ATOM 1746 N N . ALA A 1 216 ? -8.935 -5.739 40.598 1.00 94.69 216 ALA A N 1
ATOM 1747 C CA . ALA A 1 216 ? -9.878 -4.625 40.540 1.00 94.69 216 ALA A CA 1
ATOM 1748 C C . ALA A 1 216 ? -11.332 -5.074 40.767 1.00 94.69 216 ALA A C 1
ATOM 1750 O O . ALA A 1 216 ? -12.065 -4.403 41.490 1.00 94.69 216 ALA A O 1
ATOM 1751 N N . ILE A 1 217 ? -11.725 -6.244 40.241 1.00 93.94 217 ILE A N 1
ATOM 1752 C CA . ILE A 1 217 ? -13.043 -6.854 40.500 1.00 93.94 217 ILE A CA 1
ATOM 1753 C C . ILE A 1 217 ? -13.195 -7.179 41.990 1.00 93.94 217 ILE A C 1
ATOM 1755 O O . ILE A 1 217 ? -14.201 -6.818 42.596 1.00 93.94 217 ILE A O 1
ATOM 1759 N N . LYS A 1 218 ? -12.192 -7.827 42.599 1.00 94.06 218 LYS A N 1
ATOM 1760 C CA . LYS A 1 218 ? -12.214 -8.178 44.031 1.00 94.06 218 LYS A CA 1
ATOM 1761 C C . LYS A 1 218 ? -12.268 -6.951 44.941 1.00 94.06 218 LYS A C 1
ATOM 1763 O O . LYS A 1 218 ? -12.935 -6.993 45.965 1.00 94.06 218 LYS A O 1
ATOM 1768 N N . LEU A 1 219 ? -11.561 -5.884 44.572 1.00 93.56 219 LEU A N 1
ATOM 1769 C CA . LEU A 1 219 ? -11.530 -4.623 45.317 1.00 93.56 219 LEU A CA 1
ATOM 1770 C C . LEU A 1 219 ? -12.738 -3.721 45.031 1.00 93.56 219 LEU A C 1
ATOM 1772 O O . LEU A 1 219 ? -12.874 -2.699 45.695 1.00 93.56 219 LEU A O 1
ATOM 1776 N N . GLN A 1 220 ? -13.579 -4.066 44.046 1.00 91.06 220 GLN A N 1
ATOM 1777 C CA . GLN A 1 220 ? -14.731 -3.271 43.598 1.00 91.06 220 GLN A CA 1
ATOM 1778 C C . GLN A 1 220 ? -14.389 -1.789 43.358 1.00 91.06 220 GLN A C 1
ATOM 1780 O O . GLN A 1 220 ? -15.181 -0.894 43.639 1.00 91.06 220 GLN A O 1
ATOM 1785 N N . CYS A 1 221 ? -13.183 -1.522 42.853 1.00 90.56 221 CYS A N 1
ATOM 1786 C CA . CYS A 1 221 ? -12.636 -0.167 42.753 1.00 90.56 221 CYS A CA 1
ATOM 1787 C C . CYS A 1 221 ? -12.860 0.504 41.388 1.00 90.56 221 CYS A C 1
ATOM 1789 O O . CYS A 1 221 ? -12.443 1.643 41.193 1.00 90.56 221 CYS A O 1
ATOM 1791 N N . GLU A 1 222 ? -13.506 -0.187 40.447 1.00 92.75 222 GLU A N 1
ATOM 1792 C CA . GLU A 1 222 ? -13.852 0.307 39.111 1.00 92.75 222 GLU A CA 1
ATOM 1793 C C . GLU A 1 222 ? -15.226 -0.223 38.682 1.00 92.75 222 GLU A C 1
ATOM 1795 O O . GLU A 1 222 ? -15.807 -1.112 39.304 1.00 92.75 222 GLU A O 1
ATOM 1800 N N . ASP A 1 223 ? -15.716 0.298 37.563 1.00 92.50 223 ASP A N 1
ATOM 1801 C CA . ASP A 1 223 ? -16.937 -0.144 36.893 1.00 92.50 223 ASP A CA 1
ATOM 1802 C C . ASP A 1 223 ? -16.893 -1.646 36.534 1.00 92.50 223 ASP A C 1
ATOM 1804 O O . ASP A 1 223 ? -16.106 -2.088 35.689 1.00 92.50 223 ASP A O 1
ATOM 1808 N N . LEU A 1 224 ? -17.777 -2.426 37.165 1.00 91.75 224 LEU A N 1
ATOM 1809 C CA . LEU A 1 224 ? -17.846 -3.881 37.016 1.00 91.75 224 LEU A CA 1
ATOM 1810 C C . LEU A 1 224 ? -18.134 -4.318 35.569 1.00 91.75 224 LEU A C 1
ATOM 1812 O O . LEU A 1 224 ? -17.633 -5.351 35.127 1.00 91.75 224 LEU A O 1
ATOM 1816 N N . ILE A 1 225 ? -18.913 -3.537 34.812 1.00 91.12 225 ILE A N 1
ATOM 1817 C CA . ILE A 1 225 ? -19.249 -3.849 33.417 1.00 91.12 225 ILE A CA 1
ATOM 1818 C C . ILE A 1 225 ? -17.985 -3.732 32.565 1.00 91.12 225 ILE A C 1
ATOM 1820 O O . ILE A 1 225 ? -17.655 -4.655 31.819 1.00 91.12 225 ILE A O 1
ATOM 1824 N N . LYS A 1 226 ? -17.226 -2.642 32.729 1.00 92.12 226 LYS A N 1
ATOM 1825 C CA . LYS A 1 226 ? -15.955 -2.435 32.011 1.00 92.12 226 LYS A CA 1
ATOM 1826 C C . LYS A 1 226 ? -14.911 -3.483 32.378 1.00 92.12 226 LYS A C 1
ATOM 1828 O O . LYS A 1 226 ? -14.198 -3.960 31.497 1.00 92.12 226 LYS A O 1
ATOM 1833 N N . LEU A 1 227 ? -14.832 -3.862 33.653 1.00 93.69 227 LEU A N 1
ATOM 1834 C CA . LEU A 1 227 ? -13.922 -4.910 34.116 1.00 93.69 227 LEU A CA 1
ATOM 1835 C C . LEU A 1 227 ? -14.269 -6.276 33.511 1.00 93.69 227 LEU A C 1
ATOM 1837 O O . LEU A 1 227 ? -13.377 -6.959 33.011 1.00 93.69 227 LEU A O 1
ATOM 1841 N N . ASN A 1 228 ? -15.548 -6.658 33.491 1.00 91.44 228 ASN A N 1
ATOM 1842 C CA . ASN A 1 228 ? -15.991 -7.919 32.889 1.00 91.44 228 ASN A CA 1
ATOM 1843 C C . ASN A 1 228 ? -15.792 -7.937 31.367 1.00 91.44 228 ASN A C 1
ATOM 1845 O O . ASN A 1 228 ? -15.369 -8.95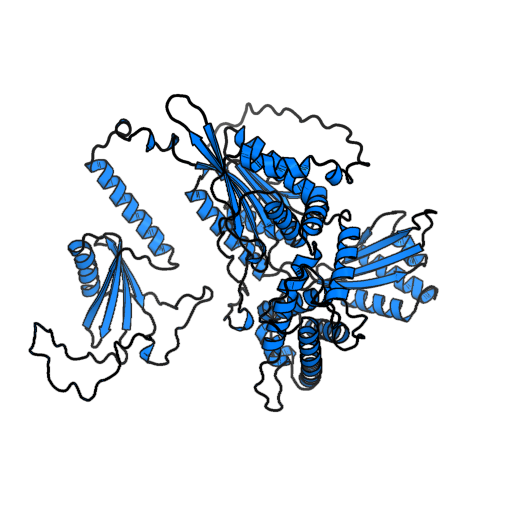4 30.815 1.00 91.44 228 ASN A O 1
ATOM 1849 N N . GLN A 1 229 ? -16.024 -6.809 30.688 1.00 90.12 229 GLN A N 1
ATOM 1850 C CA . GLN A 1 229 ? -15.708 -6.659 29.266 1.00 90.12 229 GLN A CA 1
ATOM 1851 C C . GLN A 1 229 ? -14.209 -6.838 29.010 1.00 90.12 229 GLN A C 1
ATOM 1853 O O . GLN A 1 229 ? -13.828 -7.645 28.165 1.00 90.12 229 GLN A O 1
ATOM 1858 N N . LEU A 1 230 ? -13.349 -6.150 29.768 1.00 93.25 230 LEU A N 1
ATOM 1859 C CA . LEU A 1 230 ? -11.899 -6.286 29.633 1.00 93.25 230 LEU A CA 1
ATOM 1860 C C . LEU A 1 230 ? -11.432 -7.718 29.929 1.00 93.25 230 LEU A C 1
ATOM 1862 O O . LEU A 1 230 ? -10.613 -8.251 29.185 1.00 93.25 230 LEU A O 1
ATOM 1866 N N . LYS A 1 231 ? -11.978 -8.365 30.965 1.00 93.69 231 LYS A N 1
ATOM 1867 C CA . LYS A 1 231 ? -11.685 -9.767 31.296 1.00 93.69 231 LYS A CA 1
ATOM 1868 C C . LYS A 1 231 ? -12.036 -10.707 30.145 1.00 93.69 231 LYS A C 1
ATOM 1870 O O . LYS A 1 231 ? -11.219 -11.543 29.774 1.00 93.69 231 LYS A O 1
ATOM 1875 N N . THR A 1 232 ? -13.223 -10.538 29.567 1.00 90.88 232 THR A N 1
ATOM 1876 C CA . THR A 1 232 ? -13.705 -11.348 28.438 1.00 90.88 232 THR A CA 1
ATOM 1877 C C . THR A 1 232 ? -12.804 -11.174 27.219 1.00 90.88 232 THR A C 1
ATOM 1879 O O . THR A 1 232 ? -12.361 -12.155 26.629 1.00 90.88 232 THR A O 1
ATOM 1882 N N . VAL A 1 233 ? -12.464 -9.928 26.881 1.00 90.31 233 VAL A N 1
ATOM 1883 C CA . VAL A 1 233 ? -11.586 -9.614 25.746 1.00 90.31 233 VAL A CA 1
ATOM 1884 C C . VAL A 1 233 ? -10.189 -10.188 25.959 1.00 90.31 233 VAL A C 1
ATOM 1886 O O . VAL A 1 233 ? -9.647 -10.800 25.049 1.00 90.31 233 VAL A O 1
ATOM 1889 N N . LEU A 1 234 ? -9.600 -10.038 27.147 1.00 92.12 234 LEU A N 1
ATOM 1890 C CA . LEU A 1 234 ? -8.282 -10.611 27.426 1.00 92.12 234 LEU A CA 1
ATOM 1891 C C . LEU A 1 234 ? -8.309 -12.137 27.332 1.00 92.12 234 LEU A C 1
ATOM 1893 O O . LEU A 1 234 ? -7.447 -12.691 26.667 1.00 92.12 234 LEU A O 1
ATOM 1897 N N . HIS A 1 235 ? -9.321 -12.795 27.901 1.00 90.19 235 HIS A N 1
ATOM 1898 C CA . HIS A 1 235 ? -9.473 -14.250 27.822 1.00 90.19 235 HIS A CA 1
ATOM 1899 C C . HIS A 1 235 ? -9.627 -14.753 26.380 1.00 90.19 235 HIS A C 1
ATOM 1901 O O . HIS A 1 235 ? -9.045 -15.763 26.011 1.00 90.19 235 HIS A O 1
ATOM 1907 N N . MET A 1 236 ? -10.413 -14.059 25.553 1.00 86.44 236 MET A N 1
ATOM 1908 C CA . MET A 1 236 ? -10.658 -14.480 24.170 1.00 86.44 236 MET A CA 1
ATOM 1909 C C . MET A 1 236 ? -9.520 -14.131 23.211 1.00 86.44 236 MET A C 1
ATOM 1911 O O . MET A 1 236 ? -9.398 -14.763 22.164 1.00 86.44 236 MET A O 1
ATOM 1915 N N . LYS A 1 237 ? -8.759 -13.067 23.493 1.00 89.69 237 LYS A N 1
ATOM 1916 C CA . LYS A 1 237 ? -7.855 -12.454 22.510 1.00 89.69 237 LYS A CA 1
ATOM 1917 C C . LYS A 1 237 ? -6.381 -12.529 22.892 1.00 89.69 237 LYS A C 1
ATOM 1919 O O . LYS A 1 237 ? -5.561 -12.288 22.011 1.00 89.69 237 LYS A O 1
ATOM 1924 N N . SER A 1 238 ? -6.009 -12.833 24.141 1.00 88.31 238 SER A N 1
ATOM 1925 C CA . SER A 1 238 ? -4.596 -12.851 24.574 1.00 88.31 238 SER A CA 1
ATOM 1926 C C . SER A 1 238 ? -3.722 -13.774 23.738 1.00 88.31 238 SER A C 1
ATOM 1928 O O . SER A 1 238 ? -2.564 -13.447 23.490 1.00 88.31 238 SER A O 1
ATOM 1930 N N . ASP A 1 239 ? -4.302 -14.884 23.292 1.00 88.19 239 ASP A N 1
ATOM 1931 C CA . ASP A 1 239 ? -3.593 -15.951 22.590 1.00 88.19 239 ASP A CA 1
ATOM 1932 C C . ASP A 1 239 ? -3.573 -15.718 21.073 1.00 88.19 239 ASP A C 1
ATOM 1934 O O . ASP A 1 239 ? -2.871 -16.410 20.335 1.00 88.19 239 ASP A O 1
ATOM 1938 N N . LEU A 1 240 ? -4.321 -14.716 20.592 1.00 87.12 240 LEU A N 1
ATOM 1939 C CA . LEU A 1 240 ? -4.278 -14.329 19.192 1.00 87.12 240 LEU A CA 1
ATOM 1940 C C . LEU A 1 240 ? -2.938 -13.645 18.871 1.00 87.12 240 LEU A C 1
ATOM 1942 O O . LEU A 1 240 ? -2.500 -12.750 19.607 1.00 87.12 240 LEU A O 1
ATOM 1946 N N . PRO A 1 241 ? -2.304 -14.003 17.740 1.00 83.62 241 PRO A N 1
ATOM 1947 C CA . PRO A 1 241 ? -1.111 -13.322 17.265 1.00 83.62 241 PRO A CA 1
ATOM 1948 C C . PRO A 1 241 ? -1.320 -11.806 17.157 1.00 83.62 241 PRO A C 1
ATOM 1950 O O . PRO A 1 241 ? -2.344 -11.326 16.670 1.00 83.62 241 PRO A O 1
ATOM 1953 N N . GLY A 1 242 ? -0.340 -11.049 17.653 1.00 82.88 242 GLY A N 1
ATOM 1954 C CA . GLY A 1 242 ? -0.337 -9.587 17.566 1.00 82.88 242 GLY A CA 1
ATOM 1955 C C . GLY A 1 242 ? -1.096 -8.849 18.664 1.00 82.88 242 GLY A C 1
ATOM 1956 O O . GLY A 1 242 ? -0.971 -7.619 18.748 1.00 82.88 242 GLY A O 1
ATOM 1957 N N . THR A 1 243 ? -1.825 -9.556 19.535 1.00 90.62 243 THR A N 1
ATOM 1958 C CA . THR A 1 243 ? -2.540 -8.923 20.646 1.00 90.62 243 THR A CA 1
ATOM 1959 C C . THR A 1 243 ? -1.581 -8.174 21.566 1.00 90.62 243 THR A C 1
ATOM 1961 O O . THR A 1 243 ? -0.547 -8.682 22.001 1.00 90.62 243 THR A O 1
ATOM 1964 N N . LYS A 1 244 ? -1.921 -6.917 21.858 1.00 91.88 244 LYS A N 1
ATOM 1965 C CA . LYS A 1 244 ? -1.147 -6.038 22.735 1.00 91.88 244 LYS A CA 1
ATOM 1966 C C . LYS A 1 244 ? -2.045 -5.148 23.577 1.00 91.88 244 LYS A C 1
ATOM 1968 O O . LYS A 1 244 ? -3.105 -4.713 23.125 1.00 91.88 244 LYS A O 1
ATOM 1973 N N . VAL A 1 245 ? -1.577 -4.809 24.771 1.00 94.69 245 VAL A N 1
ATOM 1974 C CA . VAL A 1 245 ? -2.224 -3.842 25.661 1.00 94.69 245 VAL A CA 1
ATOM 1975 C C . VAL A 1 245 ? -1.351 -2.600 25.747 1.00 94.69 245 VAL A C 1
ATOM 1977 O O . VAL A 1 245 ? -0.190 -2.674 26.135 1.00 94.69 245 VAL A O 1
ATOM 1980 N N . GLN A 1 246 ? -1.902 -1.454 25.359 1.00 93.12 246 GLN A N 1
ATOM 1981 C CA . GLN A 1 246 ? -1.259 -0.153 25.523 1.00 93.12 246 GLN A CA 1
ATOM 1982 C C . GLN A 1 246 ? -1.844 0.555 26.734 1.00 93.12 246 GLN A C 1
ATOM 1984 O O . GLN A 1 246 ? -3.063 0.668 26.854 1.00 93.12 246 GLN A O 1
ATOM 1989 N N . ILE A 1 247 ? -0.979 1.051 27.604 1.00 93.12 247 ILE A N 1
ATOM 1990 C CA . ILE A 1 247 ? -1.347 1.762 28.819 1.00 93.12 247 ILE A CA 1
ATOM 1991 C C . ILE A 1 247 ? -0.836 3.187 28.675 1.00 93.12 247 ILE A C 1
ATOM 1993 O O . ILE A 1 247 ? 0.368 3.411 28.601 1.00 93.12 247 ILE A O 1
ATOM 1997 N N . LYS A 1 248 ? -1.760 4.143 28.599 1.00 91.56 248 LYS A N 1
ATOM 1998 C CA . LYS A 1 248 ? -1.458 5.566 28.433 1.00 91.56 248 LYS A CA 1
ATOM 1999 C C . LYS A 1 248 ? -1.879 6.321 29.694 1.00 91.56 248 LYS A C 1
ATOM 2001 O O . LYS A 1 248 ? -3.088 6.455 29.922 1.00 91.56 248 LYS A O 1
ATOM 2006 N N . PRO A 1 249 ? -0.936 6.798 30.520 1.00 90.81 249 PRO A N 1
ATOM 2007 C CA . PRO A 1 249 ? -1.275 7.684 31.622 1.00 90.81 249 PRO A CA 1
ATOM 2008 C C . PRO A 1 249 ? -1.652 9.075 31.091 1.00 90.81 249 PRO A C 1
ATOM 2010 O O . PRO A 1 249 ? -1.170 9.519 30.051 1.00 90.81 249 PRO A O 1
ATOM 2013 N N . SER A 1 250 ? -2.551 9.757 31.794 1.00 87.81 250 SER A N 1
ATOM 2014 C CA . SER A 1 250 ? -2.954 11.134 31.517 1.00 87.81 250 SER A CA 1
ATOM 2015 C C . SER A 1 250 ? -2.716 11.961 32.769 1.00 87.81 250 SER A C 1
ATOM 2017 O O . SER A 1 250 ? -3.270 11.643 33.824 1.00 87.81 250 SER A O 1
ATOM 2019 N N . TYR A 1 251 ? -1.949 13.036 32.623 1.00 85.25 251 TYR A N 1
ATOM 2020 C CA . TYR A 1 251 ? -1.647 13.991 33.684 1.00 85.25 251 TYR A CA 1
ATOM 2021 C C . TYR A 1 251 ? -2.268 15.351 33.365 1.00 85.25 251 TYR A C 1
ATOM 2023 O O . TYR A 1 251 ? -2.492 15.684 32.199 1.00 85.25 251 TYR A O 1
ATOM 2031 N N . ASP A 1 252 ? -2.588 16.111 34.403 1.00 82.62 252 ASP A N 1
ATOM 2032 C CA . ASP A 1 252 ? -3.049 17.487 34.284 1.00 82.62 252 ASP A CA 1
ATOM 2033 C C . ASP A 1 252 ? -1.901 18.379 33.784 1.00 82.62 252 ASP A C 1
ATOM 2035 O O . ASP A 1 252 ? -0.795 18.324 34.322 1.00 82.62 252 ASP A O 1
ATOM 2039 N N . LYS A 1 253 ? -2.152 19.191 32.748 1.00 77.38 253 LYS A N 1
ATOM 2040 C CA . LYS A 1 253 ? -1.118 20.035 32.120 1.00 77.38 253 LYS A CA 1
ATOM 2041 C C . LYS A 1 253 ? -0.628 21.173 33.026 1.00 77.38 253 LYS A C 1
ATOM 2043 O O . LYS A 1 253 ? 0.450 21.697 32.780 1.00 77.38 253 LYS A O 1
ATOM 2048 N N . VAL A 1 254 ? -1.411 21.570 34.030 1.00 78.81 254 VAL A N 1
ATOM 2049 C CA . VAL A 1 254 ? -1.111 22.698 34.924 1.00 78.81 254 VAL A CA 1
ATOM 2050 C C . VAL A 1 254 ? -0.428 22.206 36.194 1.00 78.81 254 VAL A C 1
ATOM 2052 O O . VAL A 1 254 ? 0.597 22.748 36.594 1.00 78.81 254 VAL A O 1
ATOM 2055 N N . ASN A 1 255 ? -0.976 21.158 36.815 1.00 81.12 255 ASN A N 1
ATOM 2056 C CA . ASN A 1 255 ? -0.533 20.699 38.136 1.00 81.12 255 ASN A CA 1
ATOM 2057 C C . ASN A 1 255 ? 0.321 19.420 38.100 1.00 81.12 255 ASN A C 1
ATOM 2059 O O . ASN A 1 255 ? 0.819 18.993 39.139 1.00 81.12 255 ASN A O 1
ATOM 2063 N N . GLY A 1 256 ? 0.449 18.762 36.941 1.00 77.88 256 GLY A N 1
ATOM 2064 C CA . GLY A 1 256 ? 1.204 17.512 36.784 1.00 77.88 256 GLY A CA 1
ATOM 2065 C C . GLY A 1 256 ? 0.596 16.304 37.509 1.00 77.88 256 GLY A C 1
ATOM 2066 O O . GLY A 1 256 ? 1.212 15.242 37.575 1.00 77.88 256 GLY A O 1
ATOM 2067 N N . THR A 1 257 ? -0.608 16.435 38.070 1.00 83.31 257 THR A N 1
ATOM 2068 C CA . THR A 1 257 ? -1.264 15.371 38.835 1.00 83.31 257 THR A CA 1
ATOM 2069 C C . THR A 1 257 ? -1.871 14.320 37.911 1.00 83.31 257 THR A C 1
ATOM 2071 O O . THR A 1 257 ? -2.368 14.619 36.826 1.00 83.31 257 THR A O 1
ATOM 2074 N N . PHE A 1 258 ? -1.833 13.054 38.330 1.00 83.94 258 PHE A N 1
ATOM 2075 C CA . PHE A 1 258 ? -2.438 11.958 37.575 1.00 83.94 258 PHE A CA 1
ATOM 2076 C C . PHE A 1 258 ? -3.968 12.107 37.522 1.00 83.94 258 PHE A C 1
ATOM 2078 O O . PHE A 1 258 ? -4.622 12.262 38.551 1.00 83.94 258 PHE A O 1
ATOM 2085 N N . VAL A 1 259 ? -4.546 12.015 36.322 1.00 86.19 259 VAL A N 1
ATOM 2086 C CA . VAL A 1 259 ? -5.989 12.199 36.078 1.00 86.19 259 VAL A CA 1
ATOM 2087 C C . VAL A 1 259 ? -6.691 10.869 35.815 1.00 86.19 259 VAL A C 1
ATOM 2089 O O . VAL A 1 259 ? -7.767 10.586 36.355 1.00 86.19 259 VAL A O 1
ATOM 2092 N N . LYS A 1 260 ? -6.132 10.072 34.903 1.00 88.75 260 LYS A N 1
ATOM 2093 C CA . LYS A 1 260 ? -6.681 8.779 34.479 1.00 88.75 260 LYS A CA 1
ATOM 2094 C C . LYS A 1 260 ? -5.640 7.974 33.718 1.00 88.75 260 LYS A C 1
ATOM 2096 O O . LYS A 1 260 ? -4.728 8.530 33.113 1.00 88.75 260 LYS A O 1
ATOM 2101 N N . LEU A 1 261 ? -5.851 6.668 33.668 1.00 91.75 261 LEU A N 1
ATOM 2102 C CA . LEU A 1 261 ? -5.111 5.732 32.839 1.00 91.75 261 LEU A CA 1
ATOM 2103 C C . LEU A 1 261 ? -6.049 5.198 31.761 1.00 91.75 261 LEU A C 1
ATOM 2105 O O . LEU A 1 261 ? -7.129 4.684 32.054 1.00 91.75 261 LEU A O 1
ATOM 2109 N N . GLN A 1 262 ? -5.642 5.329 30.502 1.00 94.00 262 GLN A N 1
ATOM 2110 C CA . GLN A 1 262 ? -6.341 4.731 29.375 1.00 94.00 262 GLN A CA 1
ATOM 2111 C C . GLN A 1 262 ? -5.657 3.420 28.987 1.00 94.00 262 GLN A C 1
ATOM 2113 O O . GLN A 1 262 ? -4.511 3.413 28.543 1.00 94.00 262 GLN A O 1
ATOM 2118 N N . LEU A 1 263 ? -6.381 2.314 29.133 1.00 95.25 263 LEU A N 1
ATOM 2119 C CA . LEU A 1 263 ? -5.948 0.982 28.733 1.00 95.25 263 LEU A CA 1
ATOM 2120 C C . LEU A 1 263 ? -6.581 0.638 27.386 1.00 95.25 263 LEU A C 1
ATOM 2122 O O . LEU A 1 263 ? -7.798 0.705 27.229 1.00 95.25 263 LEU A O 1
ATOM 2126 N N . ILE A 1 264 ? -5.765 0.274 26.401 1.00 94.31 264 ILE A N 1
ATOM 2127 C CA . ILE A 1 264 ? -6.213 -0.050 25.047 1.00 94.31 264 ILE A CA 1
ATOM 2128 C C . ILE A 1 264 ? -5.753 -1.455 24.683 1.00 94.31 264 ILE A C 1
ATOM 2130 O O . ILE A 1 264 ? -4.565 -1.672 24.450 1.00 94.31 264 ILE A O 1
ATOM 2134 N N . VAL A 1 265 ? -6.688 -2.394 24.573 1.00 94.06 265 VAL A N 1
ATOM 2135 C CA . VAL A 1 265 ? -6.414 -3.721 24.008 1.00 94.06 265 VAL A CA 1
ATOM 2136 C C . VAL A 1 265 ? -6.514 -3.613 22.491 1.00 94.06 265 VAL A C 1
ATOM 2138 O O . VAL A 1 265 ? -7.505 -3.088 21.983 1.00 94.06 265 VAL A O 1
ATOM 2141 N N . LYS A 1 266 ? -5.489 -4.053 21.761 1.00 92.19 266 LYS A N 1
ATOM 2142 C CA . LYS A 1 266 ? -5.435 -4.039 20.292 1.00 92.19 266 LYS A CA 1
ATOM 2143 C C . LYS A 1 266 ? -5.077 -5.428 19.782 1.00 92.19 266 LYS A C 1
ATOM 2145 O O . LYS A 1 266 ? -4.121 -6.007 20.285 1.00 92.19 266 LYS A O 1
ATOM 2150 N N . TRP A 1 267 ? -5.790 -5.909 18.773 1.00 91.06 267 TRP A N 1
ATOM 2151 C CA . TRP A 1 267 ? -5.521 -7.176 18.085 1.00 91.06 267 TRP A CA 1
ATOM 2152 C C . TRP A 1 267 ? -5.757 -7.022 16.576 1.00 91.06 267 TRP A C 1
ATOM 2154 O O . TRP A 1 267 ? -6.307 -6.009 16.127 1.00 91.06 267 TRP A O 1
ATOM 2164 N N . GLY A 1 268 ? -5.306 -7.999 15.791 1.00 89.06 268 GLY A N 1
ATOM 2165 C CA . GLY A 1 268 ? -5.263 -7.891 14.332 1.00 89.06 268 GLY A CA 1
ATOM 2166 C C . GLY A 1 268 ? -4.189 -6.911 13.846 1.00 89.06 268 GLY A C 1
ATOM 2167 O O . GLY A 1 268 ? -3.325 -6.470 14.608 1.00 89.06 268 GLY A O 1
ATOM 2168 N N . GLY A 1 269 ? -4.245 -6.540 12.565 1.00 90.50 269 GLY A N 1
ATOM 2169 C CA . GLY A 1 269 ? -3.123 -5.866 11.904 1.00 90.50 269 GLY A CA 1
ATOM 2170 C C . GLY A 1 269 ? -1.978 -6.818 11.560 1.00 90.50 269 GLY A C 1
ATOM 2171 O O . GLY A 1 269 ? -0.844 -6.365 11.414 1.00 90.50 269 GLY A O 1
ATOM 2172 N N . GLU A 1 270 ? -2.275 -8.111 11.444 1.00 91.06 270 GLU A N 1
ATOM 2173 C CA . GLU A 1 270 ? -1.297 -9.168 11.205 1.00 91.06 270 GLU A CA 1
ATOM 2174 C C . GLU A 1 270 ? -0.948 -9.266 9.724 1.00 91.06 270 GLU A C 1
ATOM 2176 O O . GLU A 1 270 ? -1.813 -9.107 8.867 1.00 91.06 270 GLU A O 1
ATOM 2181 N N . PHE A 1 271 ? 0.322 -9.542 9.437 1.00 93.62 271 PHE A N 1
ATOM 2182 C CA . PHE A 1 271 ? 0.837 -9.732 8.083 1.00 93.62 271 PHE A CA 1
ATOM 2183 C C . PHE A 1 271 ? 0.204 -10.976 7.437 1.00 93.62 271 PHE A C 1
ATOM 2185 O O . PHE A 1 271 ? 0.291 -12.072 8.001 1.00 93.62 271 PHE A O 1
ATOM 2192 N N . THR A 1 272 ? -0.449 -10.818 6.282 1.00 95.19 272 THR A N 1
ATOM 2193 C CA . THR A 1 272 ? -1.212 -11.910 5.650 1.00 95.19 272 THR A CA 1
ATOM 2194 C C . THR A 1 272 ? -0.348 -12.839 4.799 1.00 95.19 272 THR A C 1
ATOM 2196 O O . THR A 1 272 ? 0.845 -12.616 4.579 1.00 95.19 272 THR A O 1
ATOM 2199 N N . HIS A 1 273 ? -0.947 -13.919 4.284 1.00 93.75 273 HIS A N 1
ATOM 2200 C CA . HIS A 1 273 ? -0.302 -14.723 3.243 1.00 93.75 273 HIS A CA 1
ATOM 2201 C C . HIS A 1 273 ? -0.188 -13.966 1.917 1.00 93.75 273 HIS A C 1
ATOM 2203 O O . HIS A 1 273 ? 0.815 -14.144 1.235 1.00 93.75 273 HIS A O 1
ATOM 2209 N N . SER A 1 274 ? -1.163 -13.115 1.577 1.00 94.38 274 SER A N 1
ATOM 2210 C CA . SER A 1 274 ? -1.126 -12.269 0.375 1.00 94.38 274 SER A CA 1
ATOM 2211 C C . SER A 1 274 ? 0.050 -11.301 0.429 1.00 94.38 274 SER A C 1
ATOM 2213 O O . SER A 1 274 ? 0.818 -11.202 -0.524 1.00 94.38 274 SER A O 1
ATOM 2215 N N . ALA A 1 275 ? 0.288 -10.709 1.599 1.00 96.44 275 ALA A N 1
ATOM 2216 C CA . ALA A 1 275 ? 1.403 -9.807 1.846 1.00 96.44 275 ALA A CA 1
ATOM 2217 C C . ALA A 1 275 ? 2.772 -10.420 1.505 1.00 96.44 275 ALA A C 1
ATOM 2219 O O . ALA A 1 275 ? 3.640 -9.727 0.982 1.00 96.44 275 ALA A O 1
ATOM 2220 N N . ARG A 1 276 ? 2.956 -11.735 1.719 1.00 96.06 276 ARG A N 1
ATOM 2221 C CA . ARG A 1 276 ? 4.182 -12.452 1.316 1.00 96.06 276 ARG A CA 1
ATOM 2222 C C . ARG A 1 276 ? 4.402 -12.383 -0.192 1.00 96.06 276 ARG A C 1
ATOM 2224 O O . ARG A 1 276 ? 5.508 -12.078 -0.625 1.00 96.06 276 ARG A O 1
ATOM 2231 N N . TYR A 1 277 ? 3.358 -12.660 -0.973 1.00 95.38 277 TYR A N 1
ATOM 2232 C CA . TYR A 1 277 ? 3.415 -12.601 -2.434 1.00 95.38 277 TYR A CA 1
ATOM 2233 C C . TYR A 1 277 ? 3.614 -11.165 -2.911 1.00 95.38 277 TYR A C 1
ATOM 2235 O O . TYR A 1 277 ? 4.517 -10.918 -3.697 1.00 95.38 277 TYR A O 1
ATOM 2243 N N . GLN A 1 278 ? 2.867 -10.208 -2.355 1.00 96.06 278 GLN A N 1
ATOM 2244 C CA . GLN A 1 278 ? 3.002 -8.788 -2.685 1.00 96.06 278 GLN A CA 1
ATOM 2245 C C . GLN A 1 278 ? 4.439 -8.281 -2.480 1.00 96.06 278 GLN A C 1
ATOM 2247 O O . GLN A 1 278 ? 5.017 -7.674 -3.380 1.00 96.06 278 GLN A O 1
ATOM 2252 N N . SER A 1 279 ? 5.034 -8.540 -1.309 1.00 97.88 279 SER A N 1
ATOM 2253 C CA . SER A 1 279 ? 6.402 -8.108 -0.990 1.00 97.88 279 SER A CA 1
ATOM 2254 C C . SER A 1 279 ? 7.444 -8.761 -1.895 1.00 97.88 279 SER A C 1
ATOM 2256 O O . SER A 1 279 ? 8.353 -8.077 -2.367 1.00 97.88 279 SER A O 1
ATOM 2258 N N . ARG A 1 280 ? 7.301 -10.066 -2.150 1.00 96.62 280 ARG A N 1
ATOM 2259 C CA . ARG A 1 280 ? 8.199 -10.837 -3.016 1.00 96.62 280 ARG A CA 1
ATOM 2260 C C . ARG A 1 280 ? 8.133 -10.336 -4.459 1.00 96.62 280 ARG A C 1
ATOM 2262 O O . ARG A 1 280 ? 9.153 -9.954 -5.024 1.00 96.62 280 ARG A O 1
ATOM 2269 N N . ASP A 1 281 ? 6.929 -10.282 -5.021 1.00 94.88 281 ASP A N 1
ATOM 2270 C CA . ASP A 1 281 ? 6.695 -9.942 -6.423 1.00 94.88 281 ASP A CA 1
ATOM 2271 C C . ASP A 1 281 ? 7.117 -8.488 -6.706 1.00 94.88 281 ASP A C 1
ATOM 2273 O O . ASP A 1 281 ? 7.708 -8.202 -7.750 1.00 94.88 281 ASP A O 1
ATOM 2277 N N . LEU A 1 282 ? 6.905 -7.561 -5.759 1.00 97.12 282 LEU A N 1
ATOM 2278 C CA . LEU A 1 282 ? 7.436 -6.199 -5.872 1.00 97.12 282 LEU A CA 1
ATOM 2279 C C . LEU A 1 282 ? 8.971 -6.174 -5.865 1.00 97.12 282 LEU A C 1
ATOM 2281 O O . LEU A 1 282 ? 9.564 -5.462 -6.676 1.00 97.12 282 LEU A O 1
ATOM 2285 N N . GLY A 1 283 ? 9.612 -6.936 -4.973 1.00 97.56 283 GLY A N 1
ATOM 2286 C CA . GLY A 1 283 ? 11.072 -7.038 -4.908 1.00 97.56 283 GLY A CA 1
ATOM 2287 C C . GLY A 1 283 ? 11.675 -7.569 -6.208 1.00 97.56 283 GLY A C 1
ATOM 2288 O O . GLY A 1 283 ? 12.603 -6.966 -6.747 1.00 97.56 283 GLY A O 1
ATOM 2289 N N . GLU A 1 284 ? 11.103 -8.640 -6.762 1.00 95.50 284 GLU A N 1
ATOM 2290 C CA . GLU A 1 284 ? 11.537 -9.237 -8.032 1.00 95.50 284 GLU A CA 1
ATOM 2291 C C . GLU A 1 284 ? 11.347 -8.284 -9.218 1.00 95.50 284 GLU A C 1
ATOM 2293 O O . GLU A 1 284 ? 12.242 -8.137 -10.055 1.00 95.50 284 GLU A O 1
ATOM 2298 N N . ASN A 1 285 ? 10.194 -7.615 -9.298 1.00 94.06 285 ASN A N 1
ATOM 2299 C CA . ASN A 1 285 ? 9.905 -6.689 -10.391 1.00 94.06 285 ASN A CA 1
ATOM 2300 C C . ASN A 1 285 ? 10.791 -5.443 -10.320 1.00 94.06 285 ASN A C 1
ATOM 2302 O O . ASN A 1 285 ? 11.403 -5.076 -11.322 1.00 94.06 285 ASN A O 1
ATOM 2306 N N . LEU A 1 286 ? 10.949 -4.840 -9.137 1.00 96.81 286 LEU A N 1
ATOM 2307 C CA . LEU A 1 286 ? 11.844 -3.695 -8.979 1.00 96.81 286 LEU A CA 1
ATOM 2308 C C . LEU A 1 286 ? 13.299 -4.086 -9.255 1.00 96.81 286 LEU A C 1
ATOM 2310 O O . LEU A 1 286 ? 14.035 -3.314 -9.867 1.00 96.81 286 LEU A O 1
ATOM 2314 N N . ARG A 1 287 ? 13.720 -5.298 -8.869 1.00 96.50 287 ARG A N 1
ATOM 2315 C CA . ARG A 1 287 ? 15.048 -5.807 -9.217 1.00 96.50 287 ARG A CA 1
ATOM 2316 C C . ARG A 1 287 ? 15.262 -5.810 -10.728 1.00 96.50 287 ARG A C 1
ATOM 2318 O O . ARG A 1 287 ? 16.273 -5.292 -11.200 1.00 96.50 287 ARG A O 1
ATOM 2325 N N . LYS A 1 288 ? 14.316 -6.377 -11.482 1.00 92.94 288 LYS A N 1
ATOM 2326 C CA . LYS A 1 288 ? 14.368 -6.425 -12.952 1.00 92.94 288 LYS A CA 1
ATOM 2327 C C . LYS A 1 288 ? 14.444 -5.018 -13.549 1.00 92.94 288 LYS A C 1
ATOM 2329 O O . LYS A 1 288 ? 15.304 -4.787 -14.396 1.00 92.94 288 LYS A O 1
ATOM 2334 N N . ASP A 1 289 ? 13.630 -4.084 -13.057 1.00 92.75 289 ASP A N 1
ATOM 2335 C CA . ASP A 1 289 ? 13.652 -2.681 -13.492 1.00 92.75 289 ASP A CA 1
ATOM 2336 C C . ASP A 1 289 ? 15.038 -2.048 -13.286 1.00 92.75 289 ASP A C 1
ATOM 2338 O O . ASP A 1 289 ? 15.633 -1.503 -14.218 1.00 92.75 289 ASP A O 1
ATOM 2342 N N . LEU A 1 290 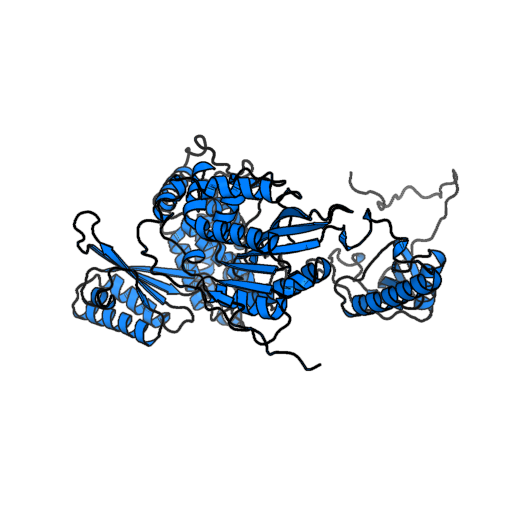? 15.591 -2.142 -12.072 1.00 95.56 290 LEU A N 1
ATOM 2343 C CA . LEU A 1 290 ? 16.856 -1.483 -11.741 1.00 95.56 290 LEU A CA 1
ATOM 2344 C C . LEU A 1 290 ? 18.062 -2.143 -12.415 1.00 95.56 290 LEU A C 1
ATOM 2346 O O . LEU A 1 290 ? 18.994 -1.440 -12.799 1.00 95.56 290 LEU A O 1
ATOM 2350 N N . LEU A 1 291 ? 18.039 -3.461 -12.644 1.00 93.31 291 LEU A N 1
ATOM 2351 C CA . LEU A 1 291 ? 19.084 -4.158 -13.407 1.00 93.31 291 LEU A CA 1
ATOM 2352 C C . LEU A 1 291 ? 19.192 -3.663 -14.857 1.00 93.31 291 LEU A C 1
ATOM 2354 O O . LEU A 1 291 ? 20.276 -3.753 -15.443 1.00 93.31 291 LEU A O 1
ATOM 2358 N N . ILE A 1 292 ? 18.089 -3.173 -15.434 1.00 89.81 292 ILE A N 1
ATOM 2359 C CA . ILE A 1 292 ? 18.063 -2.565 -16.771 1.00 89.81 292 ILE A CA 1
ATOM 2360 C C . ILE A 1 292 ? 18.622 -1.139 -16.717 1.00 89.81 292 ILE A C 1
ATOM 2362 O O . ILE A 1 292 ? 19.385 -0.756 -17.603 1.00 89.81 292 ILE A O 1
ATOM 2366 N N . LEU A 1 293 ? 18.268 -0.366 -15.685 1.00 91.19 293 LEU A N 1
ATOM 2367 C CA . LEU A 1 293 ? 18.667 1.040 -15.555 1.00 91.19 293 LEU A CA 1
ATOM 2368 C C . LEU A 1 293 ? 20.139 1.205 -15.160 1.00 91.19 293 LEU A C 1
ATOM 2370 O O . LEU A 1 293 ? 20.882 1.933 -15.820 1.00 91.19 293 LEU A O 1
ATOM 2374 N N . ASN A 1 294 ? 20.567 0.550 -14.081 1.00 93.38 294 ASN A N 1
ATOM 2375 C CA . ASN A 1 294 ? 21.960 0.489 -13.659 1.00 93.38 294 ASN A CA 1
ATOM 2376 C C . ASN A 1 294 ? 22.166 -0.628 -12.624 1.00 93.38 294 ASN A C 1
ATOM 2378 O O . ASN A 1 294 ? 21.680 -0.535 -11.503 1.00 93.38 294 ASN A O 1
ATOM 2382 N N . ARG A 1 295 ? 22.961 -1.649 -12.959 1.00 93.88 295 ARG A N 1
ATOM 2383 C CA . ARG A 1 295 ? 23.266 -2.767 -12.048 1.00 93.88 295 ARG A CA 1
ATOM 2384 C C . ARG A 1 295 ? 24.089 -2.354 -10.828 1.00 93.88 295 ARG A C 1
ATOM 2386 O O . ARG A 1 295 ? 24.013 -3.016 -9.800 1.00 93.88 295 ARG A O 1
ATOM 2393 N N . ASP A 1 296 ? 24.842 -1.266 -10.922 1.00 94.94 296 ASP A N 1
ATOM 2394 C CA . ASP A 1 296 ? 25.747 -0.848 -9.852 1.00 94.94 296 ASP A CA 1
ATOM 2395 C C . ASP A 1 296 ? 25.001 -0.276 -8.634 1.00 94.94 296 ASP A C 1
ATOM 2397 O O . ASP A 1 296 ? 25.591 -0.148 -7.565 1.00 94.94 296 ASP A O 1
ATOM 2401 N N . VAL A 1 297 ? 23.697 0.018 -8.748 1.00 95.75 297 VAL A N 1
ATOM 2402 C CA . VAL A 1 297 ? 22.865 0.489 -7.618 1.00 95.75 297 VAL A CA 1
ATOM 2403 C C . VAL A 1 297 ? 22.653 -0.579 -6.541 1.00 95.75 297 VAL A C 1
ATOM 2405 O O . VAL A 1 297 ? 22.226 -0.250 -5.435 1.00 95.75 297 VAL A O 1
ATOM 2408 N N . PHE A 1 298 ? 22.959 -1.844 -6.846 1.00 96.12 298 PHE A N 1
ATOM 2409 C CA . PHE A 1 298 ? 22.916 -2.955 -5.894 1.00 96.12 298 PHE A CA 1
ATOM 2410 C C . PHE A 1 298 ? 24.208 -3.106 -5.078 1.00 96.12 298 PHE A C 1
ATOM 2412 O O . PHE A 1 298 ? 24.228 -3.891 -4.134 1.00 96.12 298 PHE A O 1
ATOM 2419 N N . ASN A 1 299 ? 25.273 -2.367 -5.411 1.00 92.31 299 ASN A N 1
ATOM 2420 C CA . ASN A 1 299 ? 26.550 -2.452 -4.696 1.00 92.31 299 ASN A CA 1
ATOM 2421 C C . ASN A 1 299 ? 26.492 -1.790 -3.306 1.00 92.31 299 ASN A C 1
ATOM 2423 O O . ASN A 1 299 ? 27.270 -2.147 -2.427 1.00 92.31 299 ASN A O 1
ATOM 2427 N N . ASP A 1 300 ? 25.578 -0.837 -3.106 1.00 95.94 300 ASP A N 1
ATOM 2428 C CA . ASP A 1 300 ? 25.330 -0.170 -1.826 1.00 95.94 300 ASP A CA 1
ATOM 2429 C C . ASP A 1 300 ? 23.819 -0.043 -1.600 1.00 95.94 300 ASP A C 1
ATOM 2431 O O . ASP A 1 300 ? 23.176 0.886 -2.092 1.00 95.94 300 ASP A O 1
ATOM 2435 N N . VAL A 1 301 ? 23.245 -0.985 -0.850 1.00 97.75 301 VAL A N 1
ATOM 2436 C CA . VAL A 1 301 ? 21.814 -1.018 -0.529 1.00 97.75 301 VAL A CA 1
ATOM 2437 C C . VAL A 1 301 ? 21.626 -0.895 0.976 1.00 97.75 301 VAL A C 1
ATOM 2439 O O . VAL A 1 301 ? 22.191 -1.671 1.740 1.00 97.75 301 VAL A O 1
ATOM 2442 N N . LYS A 1 302 ? 20.775 0.042 1.400 1.00 98.06 302 LYS A N 1
ATOM 2443 C CA . LYS A 1 302 ? 20.281 0.119 2.780 1.00 98.06 302 LYS A CA 1
ATOM 2444 C C . LYS A 1 302 ? 18.771 0.256 2.802 1.00 98.06 302 LYS A C 1
ATOM 2446 O O . LYS A 1 302 ? 18.184 0.956 1.974 1.00 98.06 302 LYS A O 1
ATOM 2451 N N . MET A 1 303 ? 18.148 -0.402 3.764 1.00 98.44 303 MET A N 1
ATOM 2452 C CA . MET A 1 303 ? 16.715 -0.382 3.993 1.00 98.44 303 MET A CA 1
ATOM 2453 C C . MET A 1 303 ? 16.429 0.058 5.427 1.00 98.44 303 MET A C 1
ATOM 2455 O O . MET A 1 303 ? 17.064 -0.389 6.377 1.00 98.44 303 MET A O 1
ATOM 2459 N N . TYR A 1 304 ? 15.444 0.928 5.585 1.00 98.31 304 TYR A N 1
ATOM 2460 C CA . TYR A 1 304 ? 15.021 1.489 6.856 1.00 98.31 304 TYR A CA 1
ATOM 2461 C C . TYR A 1 304 ? 13.580 1.091 7.128 1.00 98.31 304 TYR A C 1
ATOM 2463 O O . TYR A 1 304 ? 12.741 1.143 6.231 1.00 98.31 304 TYR A O 1
ATOM 2471 N N . THR A 1 305 ? 13.271 0.700 8.358 1.00 98.06 305 THR A N 1
ATOM 2472 C CA . THR A 1 305 ? 11.935 0.209 8.723 1.00 98.06 305 THR A CA 1
ATOM 2473 C C . THR A 1 305 ? 11.404 0.887 9.981 1.00 98.06 305 THR A C 1
ATOM 2475 O O . THR A 1 305 ? 12.164 1.257 10.879 1.00 98.06 305 THR A O 1
ATOM 2478 N N . SER A 1 306 ? 10.081 1.040 10.063 1.00 95.50 306 SER A N 1
ATOM 2479 C CA . SER A 1 306 ? 9.397 1.274 11.345 1.00 95.50 306 SER A CA 1
ATOM 2480 C C . SER A 1 306 ? 9.516 0.038 12.254 1.00 95.50 306 SER A C 1
ATOM 2482 O O . SER A 1 306 ? 9.719 -1.073 11.765 1.00 95.50 306 SER A O 1
ATOM 2484 N N . SER A 1 307 ? 9.265 0.177 13.556 1.00 92.06 307 SER A N 1
ATOM 2485 C CA . SER A 1 307 ? 9.284 -0.947 14.507 1.00 92.06 307 SER A CA 1
ATOM 2486 C C . SER A 1 307 ? 8.078 -1.895 14.419 1.00 92.06 307 SER A C 1
ATOM 2488 O O . SER A 1 307 ? 7.966 -2.855 15.192 1.00 92.06 307 SER A O 1
ATOM 2490 N N . GLU A 1 308 ? 7.126 -1.648 13.515 1.00 88.75 308 GLU A N 1
ATOM 2491 C CA . GLU A 1 308 ? 5.971 -2.525 13.350 1.00 88.75 308 GLU A CA 1
ATOM 2492 C C . GLU A 1 308 ? 6.339 -3.840 12.657 1.00 88.75 308 GLU A C 1
ATOM 2494 O O . GLU A 1 308 ? 6.854 -3.853 11.545 1.00 88.75 308 GLU A O 1
ATOM 2499 N N . ARG A 1 309 ? 5.956 -4.970 13.270 1.00 90.44 309 ARG A N 1
ATOM 2500 C CA . ARG A 1 309 ? 6.258 -6.321 12.762 1.00 90.44 309 ARG A CA 1
ATOM 2501 C C . ARG A 1 309 ? 5.872 -6.533 11.296 1.00 90.44 309 ARG A C 1
ATOM 2503 O O . ARG A 1 309 ? 6.648 -7.109 10.553 1.00 90.44 309 ARG A O 1
ATOM 2510 N N . ARG A 1 310 ? 4.698 -6.054 10.870 1.00 93.00 310 ARG A N 1
ATOM 2511 C CA . ARG A 1 310 ? 4.240 -6.162 9.471 1.00 93.00 310 ARG A CA 1
ATOM 2512 C C . ARG A 1 310 ? 5.099 -5.356 8.492 1.00 93.00 310 ARG A C 1
ATOM 2514 O O . ARG A 1 310 ? 5.267 -5.767 7.351 1.00 93.00 310 ARG A O 1
ATOM 2521 N N . VAL A 1 311 ? 5.644 -4.224 8.938 1.00 96.75 311 VAL A N 1
ATOM 2522 C CA . VAL A 1 311 ? 6.517 -3.362 8.131 1.00 96.75 311 VAL A CA 1
ATOM 2523 C C . VAL A 1 311 ? 7.889 -4.023 7.996 1.00 96.75 311 VAL A C 1
ATOM 2525 O O . VAL A 1 311 ? 8.393 -4.141 6.885 1.00 96.75 311 VAL A O 1
ATOM 2528 N N . ILE A 1 312 ? 8.429 -4.545 9.102 1.00 96.44 312 ILE A N 1
ATOM 2529 C CA . ILE A 1 312 ? 9.673 -5.329 9.115 1.00 96.44 312 ILE A CA 1
ATOM 2530 C C . ILE A 1 312 ? 9.536 -6.565 8.214 1.00 96.44 312 ILE A C 1
ATOM 2532 O O . ILE A 1 312 ? 10.339 -6.750 7.309 1.00 96.44 312 ILE A O 1
ATOM 2536 N N . ALA A 1 313 ? 8.466 -7.353 8.373 1.00 97.00 313 ALA A N 1
ATOM 2537 C CA . ALA A 1 313 ? 8.214 -8.536 7.548 1.00 97.00 313 ALA A CA 1
ATOM 2538 C C . ALA A 1 313 ? 8.076 -8.201 6.050 1.00 97.00 313 ALA A C 1
ATOM 2540 O O . ALA A 1 313 ? 8.580 -8.945 5.209 1.00 97.00 313 ALA A O 1
ATOM 2541 N N . THR A 1 314 ? 7.439 -7.068 5.717 1.00 98.44 314 THR A N 1
ATOM 2542 C CA . THR A 1 314 ? 7.382 -6.559 4.334 1.00 98.44 314 THR A CA 1
ATOM 2543 C C . THR A 1 314 ? 8.795 -6.336 3.794 1.00 98.44 314 THR A C 1
ATOM 2545 O O . THR A 1 314 ? 9.125 -6.840 2.723 1.00 98.44 314 THR A O 1
ATOM 2548 N N . ALA A 1 315 ? 9.626 -5.603 4.542 1.00 98.31 315 ALA A N 1
ATOM 2549 C CA . ALA A 1 315 ? 10.982 -5.247 4.138 1.00 98.31 315 ALA A CA 1
ATOM 2550 C C . ALA A 1 315 ? 11.894 -6.474 4.010 1.00 98.31 315 ALA A C 1
ATOM 2552 O O . ALA A 1 315 ? 12.634 -6.580 3.041 1.00 98.31 315 ALA A O 1
ATOM 2553 N N . GLU A 1 316 ? 11.810 -7.431 4.934 1.00 97.88 316 GLU A N 1
ATOM 2554 C CA . GLU A 1 316 ? 12.615 -8.655 4.902 1.00 97.88 316 GLU A CA 1
ATOM 2555 C C . GLU A 1 316 ? 12.280 -9.552 3.705 1.00 97.88 316 GLU A C 1
ATOM 2557 O O . GLU A 1 316 ? 13.173 -10.093 3.056 1.00 97.88 316 GLU A O 1
ATOM 2562 N N . ILE A 1 317 ? 10.995 -9.754 3.398 1.00 98.19 317 ILE A N 1
ATOM 2563 C CA . ILE A 1 317 ? 10.599 -10.565 2.236 1.00 98.19 317 ILE A CA 1
ATOM 2564 C C . ILE A 1 317 ? 10.986 -9.847 0.945 1.00 98.19 317 ILE A C 1
ATOM 2566 O O . ILE A 1 317 ? 11.563 -10.464 0.052 1.00 98.19 317 ILE A O 1
ATOM 2570 N N . PHE A 1 318 ? 10.724 -8.541 0.878 1.00 98.56 318 PHE A N 1
ATOM 2571 C CA . PHE A 1 318 ? 11.144 -7.712 -0.242 1.00 98.56 318 PHE A CA 1
ATOM 2572 C C . PHE A 1 318 ? 12.663 -7.789 -0.458 1.00 98.56 318 PHE A C 1
ATOM 2574 O O . PHE A 1 318 ? 13.102 -7.995 -1.584 1.00 98.56 318 PHE A O 1
ATOM 2581 N N . ALA A 1 319 ? 13.467 -7.668 0.603 1.00 98.38 319 ALA A N 1
ATOM 2582 C CA . ALA A 1 319 ? 14.927 -7.651 0.534 1.00 98.38 319 ALA A CA 1
ATOM 2583 C C . ALA A 1 319 ? 15.503 -8.935 -0.065 1.00 98.38 319 ALA A C 1
ATOM 2585 O O . ALA A 1 319 ? 16.362 -8.850 -0.941 1.00 98.38 319 ALA A O 1
ATOM 2586 N N . ARG A 1 320 ? 14.997 -10.105 0.350 1.00 98.31 320 ARG A N 1
ATOM 2587 C CA . ARG A 1 320 ? 15.426 -11.404 -0.201 1.00 98.31 320 ARG A CA 1
ATOM 2588 C C . ARG A 1 320 ? 15.227 -11.465 -1.713 1.00 98.31 320 ARG A C 1
ATOM 2590 O O . ARG A 1 320 ? 16.152 -11.798 -2.444 1.00 98.31 320 ARG A O 1
ATOM 2597 N N . SER A 1 321 ? 14.053 -11.055 -2.185 1.00 97.56 321 SER A N 1
ATOM 2598 C CA . SER A 1 321 ? 13.720 -11.018 -3.613 1.00 97.56 321 SER A CA 1
ATOM 2599 C C . SER A 1 321 ? 14.456 -9.930 -4.395 1.00 97.56 321 SER A C 1
ATOM 2601 O O . SER A 1 321 ? 14.875 -10.145 -5.529 1.00 97.56 321 SER A O 1
ATOM 2603 N N . PHE A 1 322 ? 14.615 -8.748 -3.802 1.00 98.31 322 PHE A N 1
ATOM 2604 C CA . PHE A 1 322 ? 15.235 -7.592 -4.444 1.00 98.31 322 PHE A CA 1
ATOM 2605 C C . PHE A 1 322 ? 16.750 -7.761 -4.618 1.00 98.31 322 PHE A C 1
ATOM 2607 O O . PHE A 1 322 ? 17.317 -7.380 -5.649 1.00 98.31 322 PHE A O 1
ATOM 2614 N N . LEU A 1 323 ? 17.406 -8.344 -3.613 1.00 97.06 323 LEU A N 1
ATOM 2615 C CA . LEU A 1 323 ? 18.842 -8.618 -3.620 1.00 97.06 323 LEU A CA 1
ATOM 2616 C C . LEU A 1 323 ? 19.181 -9.987 -4.210 1.00 97.06 323 LEU A C 1
ATOM 2618 O O . LEU A 1 323 ? 20.333 -10.187 -4.584 1.00 97.06 323 LEU A O 1
ATOM 2622 N N . ASP A 1 324 ? 18.191 -10.874 -4.353 1.00 96.38 324 ASP A N 1
ATOM 2623 C CA . ASP A 1 324 ? 18.367 -12.261 -4.799 1.00 96.38 324 ASP A CA 1
ATOM 2624 C C . ASP A 1 324 ? 19.278 -13.053 -3.840 1.00 96.38 324 ASP A C 1
ATOM 2626 O O . ASP A 1 324 ? 20.264 -13.674 -4.232 1.00 96.38 324 ASP A O 1
ATOM 2630 N N . ILE A 1 325 ? 18.962 -12.961 -2.540 1.00 95.00 325 ILE A N 1
ATOM 2631 C CA . ILE A 1 325 ? 19.696 -13.595 -1.432 1.00 95.00 325 ILE A CA 1
ATOM 2632 C C . ILE A 1 325 ? 18.734 -14.304 -0.472 1.00 95.00 325 ILE A C 1
ATOM 2634 O O . ILE A 1 325 ? 17.591 -13.885 -0.291 1.00 95.00 325 ILE A O 1
ATOM 2638 N N . ASN A 1 326 ? 19.213 -15.355 0.196 1.00 91.25 326 ASN A N 1
ATOM 2639 C CA . ASN A 1 326 ? 18.424 -16.085 1.196 1.00 91.25 326 ASN A CA 1
ATOM 2640 C C . ASN A 1 326 ? 18.503 -15.433 2.585 1.00 91.25 326 ASN A C 1
ATOM 2642 O O . ASN A 1 326 ? 17.473 -15.168 3.216 1.00 91.25 326 ASN A O 1
ATOM 2646 N N . ASP A 1 327 ? 19.728 -15.146 3.027 1.00 93.19 327 ASP A N 1
ATOM 2647 C CA . ASP A 1 327 ? 20.029 -14.550 4.324 1.00 93.19 327 ASP A CA 1
ATOM 2648 C C . ASP A 1 327 ? 20.413 -13.084 4.143 1.00 93.19 327 ASP A C 1
ATOM 2650 O O . ASP A 1 327 ? 21.251 -12.743 3.309 1.00 93.19 327 ASP A O 1
ATOM 2654 N N . ILE A 1 328 ? 19.765 -12.211 4.911 1.00 93.06 328 ILE A N 1
ATOM 2655 C CA . ILE A 1 328 ? 19.953 -10.764 4.828 1.00 93.06 328 ILE A CA 1
ATOM 2656 C C . ILE A 1 328 ? 21.033 -10.371 5.844 1.00 93.06 328 ILE A C 1
ATOM 2658 O O . ILE A 1 328 ? 20.837 -10.644 7.030 1.00 93.06 328 ILE A O 1
ATOM 2662 N N . PRO A 1 329 ? 22.139 -9.729 5.425 1.00 93.00 329 PRO A N 1
ATOM 2663 C CA . PRO A 1 329 ? 23.126 -9.192 6.359 1.00 93.00 329 PRO A CA 1
ATOM 2664 C C . PRO A 1 329 ? 22.504 -8.171 7.321 1.00 93.00 329 PRO A C 1
ATOM 2666 O O . PRO A 1 329 ? 21.625 -7.397 6.926 1.00 93.00 329 PRO A O 1
ATOM 2669 N N . GLU A 1 330 ? 22.966 -8.147 8.575 1.00 88.38 330 GLU A N 1
ATOM 2670 C CA . GLU A 1 330 ? 22.409 -7.279 9.626 1.00 88.38 330 GLU A CA 1
ATOM 2671 C C . GLU A 1 330 ? 22.519 -5.785 9.277 1.00 88.38 330 GLU A C 1
ATOM 2673 O O . GLU A 1 330 ? 21.696 -4.981 9.709 1.00 88.38 330 GLU A O 1
ATOM 2678 N N . GLU A 1 331 ? 23.488 -5.402 8.444 1.00 91.31 331 GLU A N 1
ATOM 2679 C CA . GLU A 1 331 ? 23.731 -4.013 8.050 1.00 91.31 331 GLU A CA 1
ATOM 2680 C C . GLU A 1 331 ? 22.755 -3.492 6.983 1.00 91.31 331 GLU A C 1
ATOM 2682 O O . GLU A 1 331 ? 22.702 -2.282 6.738 1.00 91.31 331 GLU A O 1
ATOM 2687 N N . ILE A 1 332 ? 21.993 -4.379 6.328 1.00 95.62 332 ILE A N 1
ATOM 2688 C CA . ILE A 1 332 ? 21.083 -3.999 5.238 1.00 95.62 332 ILE A CA 1
ATOM 2689 C C . ILE A 1 332 ? 19.789 -3.396 5.775 1.00 95.62 332 ILE A C 1
ATOM 2691 O O . ILE A 1 332 ? 19.290 -2.445 5.177 1.00 95.62 332 ILE A O 1
ATOM 2695 N N . ILE A 1 333 ? 19.223 -3.933 6.862 1.00 97.19 333 ILE A N 1
ATOM 2696 C CA . ILE A 1 333 ? 17.923 -3.498 7.396 1.00 97.19 333 ILE A CA 1
ATOM 2697 C C . ILE A 1 333 ? 18.100 -2.869 8.778 1.00 97.19 333 ILE A C 1
ATOM 2699 O O . ILE A 1 333 ? 18.368 -3.549 9.762 1.00 97.19 333 ILE A O 1
ATOM 2703 N N . GLU A 1 334 ? 17.842 -1.567 8.875 1.00 97.25 334 GLU A N 1
ATOM 2704 C CA . GLU A 1 334 ? 17.921 -0.801 10.120 1.00 97.25 334 GLU A CA 1
ATOM 2705 C C . GLU A 1 334 ? 16.517 -0.343 10.564 1.00 97.25 334 GLU A C 1
ATOM 2707 O O . GLU A 1 334 ? 15.740 0.209 9.782 1.00 97.25 334 GLU A O 1
ATOM 2712 N N . THR A 1 335 ? 16.155 -0.542 11.836 1.00 96.50 335 THR A N 1
ATOM 2713 C CA . THR A 1 335 ? 14.890 -0.011 12.384 1.00 96.50 335 THR A CA 1
ATOM 2714 C C . THR A 1 335 ? 15.079 1.425 12.881 1.00 96.50 335 THR A C 1
ATOM 2716 O O . THR A 1 335 ? 15.784 1.645 13.864 1.00 96.50 335 THR A O 1
ATOM 2719 N N . ARG A 1 336 ? 14.389 2.401 12.275 1.00 94.88 336 ARG A N 1
ATOM 2720 C CA . ARG A 1 336 ? 14.470 3.833 12.628 1.00 94.88 336 ARG A CA 1
ATOM 2721 C C . ARG A 1 336 ? 13.170 4.354 13.225 1.00 94.88 336 ARG A C 1
ATOM 2723 O O . ARG A 1 336 ? 12.367 4.985 12.543 1.00 94.88 336 ARG A O 1
ATOM 2730 N N . LYS A 1 337 ? 12.981 4.108 14.522 1.00 90.69 337 LYS A N 1
ATOM 2731 C CA . LYS A 1 337 ? 11.740 4.445 15.241 1.00 90.69 337 LYS A CA 1
ATOM 2732 C C . LYS A 1 337 ? 11.398 5.930 15.172 1.00 90.69 337 LYS A C 1
ATOM 2734 O O . LYS A 1 337 ? 10.286 6.273 14.814 1.00 90.69 337 LYS A O 1
ATOM 2739 N N . GLU A 1 338 ? 12.361 6.800 15.448 1.00 89.12 338 GLU A N 1
ATOM 2740 C CA . GLU A 1 338 ? 12.128 8.252 15.494 1.00 89.12 338 GLU A CA 1
ATOM 2741 C C . GLU A 1 338 ? 11.692 8.834 14.141 1.00 89.12 338 GLU A C 1
ATOM 2743 O O . GLU A 1 338 ? 10.955 9.811 14.100 1.00 89.12 338 GLU A O 1
ATOM 2748 N N . MET A 1 339 ? 12.114 8.209 13.037 1.00 91.81 339 MET A N 1
ATOM 2749 C CA . MET A 1 339 ? 11.832 8.667 11.674 1.00 91.81 339 MET A CA 1
ATOM 2750 C C . MET A 1 339 ? 10.581 8.025 11.058 1.00 91.81 339 MET A C 1
ATOM 2752 O O . MET A 1 339 ? 9.966 8.632 10.186 1.00 91.81 339 MET A O 1
ATOM 2756 N N . LEU A 1 340 ? 10.262 6.777 11.426 1.00 94.12 340 LEU A N 1
ATOM 2757 C CA . LEU A 1 340 ? 9.274 5.947 10.718 1.00 94.12 340 LEU A CA 1
ATOM 2758 C C . LEU A 1 340 ? 8.144 5.401 11.615 1.00 94.12 340 LEU A C 1
ATOM 2760 O O . LEU A 1 340 ? 7.200 4.802 11.090 1.00 94.12 340 LEU A O 1
ATOM 2764 N N . ASP A 1 341 ? 8.217 5.562 12.943 1.00 89.88 341 ASP A N 1
ATOM 2765 C CA . ASP A 1 341 ? 7.099 5.268 13.852 1.00 89.88 341 ASP A CA 1
ATOM 2766 C C . ASP A 1 341 ? 6.181 6.493 14.019 1.00 89.88 341 ASP A C 1
ATOM 2768 O O . ASP A 1 341 ? 6.517 7.613 13.653 1.00 89.88 341 ASP A O 1
ATOM 2772 N N . ASP A 1 342 ? 4.978 6.285 14.568 1.00 81.19 342 ASP A N 1
ATOM 2773 C CA . ASP A 1 342 ? 4.010 7.375 14.720 1.00 81.19 342 ASP A CA 1
ATOM 2774 C C . ASP A 1 342 ? 4.496 8.383 15.774 1.00 81.19 342 ASP A C 1
ATOM 2776 O O . ASP A 1 342 ? 4.719 8.019 16.931 1.00 81.19 342 ASP A O 1
ATOM 2780 N N . SER A 1 343 ? 4.578 9.655 15.386 1.00 80.06 343 SER A N 1
ATOM 2781 C CA . SER A 1 343 ? 4.806 10.777 16.296 1.00 80.06 343 SER A CA 1
ATOM 2782 C C . SER A 1 343 ? 3.482 11.360 16.801 1.00 80.06 343 SER A C 1
ATOM 2784 O O . SER A 1 343 ? 2.457 11.318 16.119 1.00 80.06 343 SER A O 1
ATOM 2786 N N . ASN A 1 344 ? 3.494 11.947 18.001 1.00 81.44 344 ASN A N 1
ATOM 2787 C CA . ASN A 1 344 ? 2.367 12.742 18.502 1.00 81.44 344 ASN A CA 1
ATOM 2788 C C . ASN A 1 344 ? 2.414 14.209 18.030 1.00 81.44 344 ASN A C 1
ATOM 2790 O O . ASN A 1 344 ? 1.495 14.956 18.357 1.00 81.44 344 ASN A O 1
ATOM 2794 N N . ALA A 1 345 ? 3.439 14.620 17.272 1.00 85.75 345 ALA A N 1
ATOM 2795 C CA . ALA A 1 345 ? 3.672 16.017 16.890 1.00 85.75 345 ALA A CA 1
ATOM 2796 C C . ALA A 1 345 ? 2.500 16.657 16.127 1.00 85.75 345 ALA A C 1
ATOM 2798 O O . ALA A 1 345 ? 2.156 17.801 16.394 1.00 85.75 345 ALA A O 1
ATOM 2799 N N . ALA A 1 346 ? 1.849 15.912 15.228 1.00 88.00 346 ALA A N 1
ATOM 2800 C CA . ALA A 1 346 ? 0.718 16.409 14.437 1.00 88.00 346 ALA A CA 1
ATOM 2801 C C . ALA A 1 346 ? -0.660 16.144 15.074 1.00 88.00 346 ALA A C 1
ATOM 2803 O O . ALA A 1 346 ? -1.693 16.422 14.466 1.00 88.00 346 ALA A O 1
ATOM 2804 N N . LYS A 1 347 ? -0.710 15.550 16.274 1.00 87.62 347 LYS A N 1
ATOM 2805 C CA . LYS A 1 347 ? -1.955 15.006 16.832 1.00 87.62 347 LYS A CA 1
ATOM 2806 C C . LYS A 1 347 ? -3.012 16.079 17.083 1.00 87.62 347 LYS A C 1
ATOM 2808 O O . LYS A 1 347 ? -4.178 15.850 16.789 1.00 87.62 347 LYS A O 1
ATOM 2813 N N . GLU A 1 348 ? -2.608 17.224 17.624 1.00 89.06 348 GLU A N 1
ATOM 2814 C CA . GLU A 1 348 ? -3.524 18.328 17.919 1.00 89.06 348 GLU A CA 1
ATOM 2815 C C . GLU A 1 348 ? -4.143 18.893 16.635 1.00 89.06 348 GLU A C 1
ATOM 2817 O O . GLU A 1 348 ? -5.362 19.016 16.537 1.00 89.06 348 GLU A O 1
ATOM 2822 N N . GLN A 1 349 ? -3.322 19.130 15.613 1.00 90.81 349 GLN A N 1
ATOM 2823 C CA . GLN A 1 349 ? -3.754 19.606 14.300 1.00 90.81 349 GLN A CA 1
ATOM 2824 C C . GLN A 1 349 ? -4.692 18.597 13.626 1.00 90.81 349 GLN A C 1
ATOM 2826 O O . GLN A 1 349 ? -5.731 18.983 13.096 1.00 90.81 349 GLN A O 1
ATOM 2831 N N . MET A 1 350 ? -4.378 17.301 13.694 1.00 89.81 350 MET A N 1
ATOM 2832 C CA . MET A 1 350 ? -5.248 16.245 13.168 1.00 89.81 350 MET A CA 1
ATOM 2833 C C . MET A 1 350 ? -6.584 16.151 13.921 1.00 89.81 350 MET A C 1
ATOM 2835 O O . MET A 1 350 ? -7.612 15.877 13.307 1.00 89.81 350 MET A O 1
ATOM 2839 N N . ASP A 1 351 ? -6.604 16.365 15.239 1.00 88.94 351 ASP A N 1
ATOM 2840 C CA . ASP A 1 351 ? -7.843 16.350 16.028 1.00 88.94 351 ASP A CA 1
ATOM 2841 C C . ASP A 1 351 ? -8.730 17.580 15.718 1.00 88.94 351 ASP A C 1
ATOM 2843 O O . ASP A 1 351 ? -9.958 17.454 15.653 1.00 88.94 351 ASP A O 1
ATOM 2847 N N . ILE A 1 352 ? -8.127 18.741 15.424 1.00 89.94 352 ILE A N 1
ATOM 2848 C CA . ILE A 1 352 ? -8.836 19.924 14.896 1.00 89.94 352 ILE A CA 1
ATOM 2849 C C . ILE A 1 352 ? -9.438 19.613 13.522 1.00 89.94 352 ILE A C 1
ATOM 2851 O O . ILE A 1 352 ? -10.636 19.808 13.318 1.00 89.94 352 ILE A O 1
ATOM 2855 N N . VAL A 1 353 ? -8.637 19.063 12.605 1.00 90.06 353 VAL A N 1
ATOM 2856 C CA . VAL A 1 353 ? -9.077 18.663 11.259 1.00 90.06 353 VAL A CA 1
ATOM 2857 C C . VAL A 1 353 ? -10.240 17.677 11.319 1.00 90.06 353 VAL A C 1
ATOM 2859 O O . VAL A 1 353 ? -11.221 17.852 10.606 1.00 90.06 353 VAL A O 1
ATOM 2862 N N . LYS A 1 354 ? -10.195 16.683 12.212 1.00 87.19 354 LYS A N 1
ATOM 2863 C CA . LYS A 1 354 ? -11.310 15.741 12.413 1.00 87.19 354 LYS A CA 1
ATOM 2864 C C . LYS A 1 354 ? -12.587 16.426 12.878 1.00 87.19 354 LYS A C 1
ATOM 2866 O O . LYS A 1 354 ? -13.666 16.059 12.424 1.00 87.19 354 LYS A O 1
ATOM 2871 N N . SER A 1 355 ? -12.468 17.404 13.772 1.00 86.50 355 SER A N 1
ATOM 2872 C CA . SER A 1 355 ? -13.620 18.169 14.259 1.00 86.50 355 SER A CA 1
ATOM 2873 C C . SER A 1 355 ? -14.243 19.000 13.133 1.00 86.50 355 SER A C 1
ATOM 2875 O O . SER A 1 355 ? -15.461 19.068 13.019 1.00 86.50 355 SER A O 1
ATOM 2877 N N . HIS A 1 356 ? -13.410 19.566 12.259 1.00 85.56 356 HIS A N 1
ATOM 2878 C CA . HIS A 1 356 ? -13.848 20.317 11.083 1.00 85.56 356 HIS A CA 1
ATOM 2879 C C . HIS A 1 356 ? -14.441 19.405 9.996 1.00 85.56 356 HIS A C 1
ATOM 2881 O O . HIS A 1 356 ? -15.461 19.725 9.401 1.00 85.56 356 HIS A O 1
ATOM 2887 N N . LEU A 1 357 ? -13.860 18.225 9.766 1.00 84.62 357 LEU A N 1
ATOM 2888 C CA . LEU A 1 357 ? -14.444 17.216 8.881 1.00 84.62 357 LEU A CA 1
ATOM 2889 C C . LEU A 1 357 ? -15.829 16.794 9.360 1.00 84.62 357 LEU A C 1
ATOM 2891 O O . LEU A 1 357 ? -16.724 16.624 8.541 1.00 84.62 357 LEU A O 1
ATOM 2895 N N . TYR A 1 358 ? -16.016 16.660 10.674 1.00 83.31 358 TYR A N 1
ATOM 2896 C CA . TYR A 1 358 ? -17.310 16.312 11.243 1.00 83.31 358 TYR A CA 1
ATOM 2897 C C . TYR A 1 358 ? -18.398 17.329 10.876 1.00 83.31 358 TYR A C 1
ATOM 2899 O O . TYR A 1 358 ? -19.456 16.921 10.401 1.00 83.31 358 TYR A O 1
ATOM 2907 N N . SER A 1 359 ? -18.121 18.633 11.001 1.00 81.00 359 SER A N 1
ATOM 2908 C CA . SER A 1 359 ? -19.103 19.679 10.678 1.00 81.00 359 SER A CA 1
ATOM 2909 C C . SER A 1 359 ? -19.488 19.707 9.197 1.00 81.00 359 SER A C 1
ATOM 2911 O O . SER A 1 359 ? -20.623 20.020 8.866 1.00 81.00 359 SER A O 1
ATOM 2913 N N . ILE A 1 360 ? -18.588 19.321 8.288 1.00 77.81 360 ILE A N 1
ATOM 2914 C CA . ILE A 1 360 ? -18.887 19.320 6.845 1.00 77.81 360 ILE A CA 1
ATOM 2915 C C . ILE A 1 360 ? -19.853 18.190 6.450 1.00 77.81 360 ILE A C 1
ATOM 2917 O O . ILE A 1 360 ? -20.572 18.287 5.456 1.00 77.81 360 ILE A O 1
ATOM 2921 N N . PHE A 1 361 ? -19.900 17.112 7.232 1.00 78.69 361 PHE A N 1
ATOM 2922 C CA . PHE A 1 361 ? -20.851 16.019 7.029 1.00 78.69 361 PHE A CA 1
ATOM 2923 C C . PHE A 1 361 ? -22.233 16.305 7.647 1.00 78.69 361 PHE A C 1
ATOM 2925 O O . PHE A 1 361 ? -23.117 15.445 7.569 1.00 78.69 361 PHE A O 1
ATOM 2932 N N . GLU A 1 362 ? -22.444 17.489 8.235 1.00 76.38 362 GLU A N 1
ATOM 2933 C CA . GLU A 1 362 ? -23.758 17.944 8.687 1.00 76.38 362 GLU A CA 1
ATOM 2934 C C . GLU A 1 362 ? -24.589 18.529 7.522 1.00 76.38 362 GLU A C 1
ATOM 2936 O O . GLU A 1 362 ? -24.042 19.146 6.603 1.00 76.38 362 GLU A O 1
ATOM 2941 N N . PRO A 1 363 ? -25.925 18.353 7.521 1.00 70.31 363 PRO A N 1
ATOM 2942 C CA . PRO A 1 363 ? -26.782 18.878 6.459 1.00 70.31 363 PRO A CA 1
ATOM 2943 C C . PRO A 1 363 ? -26.684 20.409 6.322 1.00 70.31 363 PRO A C 1
ATOM 2945 O O . PRO A 1 363 ? -26.920 21.135 7.286 1.00 70.31 363 PRO A O 1
ATOM 2948 N N . GLY A 1 364 ? -26.411 20.907 5.109 1.00 65.12 364 GLY A N 1
ATOM 2949 C CA . GLY A 1 364 ? -26.444 22.343 4.781 1.00 65.12 364 GLY A CA 1
ATOM 2950 C C . GLY A 1 364 ? -25.130 23.123 4.952 1.00 65.12 364 GLY A C 1
ATOM 2951 O O . GLY A 1 364 ? -25.114 24.328 4.695 1.00 65.12 364 GLY A O 1
ATOM 2952 N N . GLU A 1 365 ? -24.026 22.475 5.339 1.00 63.94 365 GLU A N 1
ATOM 2953 C CA . GLU A 1 365 ? -22.695 23.100 5.507 1.00 63.94 365 GLU A CA 1
ATOM 2954 C C . GLU A 1 365 ? -21.777 22.962 4.269 1.00 63.94 365 GLU A C 1
ATOM 2956 O O . GLU A 1 365 ? -20.755 23.646 4.167 1.00 63.94 365 GLU A O 1
ATOM 2961 N N . THR A 1 366 ? -22.164 22.159 3.270 1.00 55.97 366 THR A N 1
ATOM 2962 C CA . THR A 1 366 ? -21.395 21.858 2.040 1.00 55.97 366 THR A CA 1
ATOM 2963 C C . THR A 1 366 ? -21.042 23.089 1.192 1.00 55.97 366 THR A C 1
ATOM 2965 O O . THR A 1 366 ? -20.138 23.025 0.365 1.00 55.97 366 THR A O 1
ATOM 2968 N N . SER A 1 367 ? -21.709 24.230 1.399 1.00 48.09 367 SER A N 1
ATOM 2969 C CA . SER A 1 367 ? -21.552 25.447 0.586 1.00 48.09 367 SER A CA 1
ATOM 2970 C C . SER A 1 367 ? -20.434 26.408 1.039 1.00 48.09 367 SER A C 1
ATOM 2972 O O . SER A 1 367 ? -20.241 27.435 0.384 1.00 48.09 367 SER A O 1
ATOM 2974 N N . LYS A 1 368 ? -19.727 26.145 2.151 1.00 49.56 368 LYS A N 1
ATOM 2975 C CA . LYS A 1 368 ? -18.865 27.155 2.813 1.00 49.56 368 LYS A CA 1
ATOM 2976 C C . LYS A 1 368 ? -17.348 26.914 2.769 1.00 49.56 368 LYS A C 1
ATOM 2978 O O . LYS A 1 368 ? -16.615 27.744 3.303 1.00 49.56 368 LYS A O 1
ATOM 2983 N N . SER A 1 369 ? -16.849 25.827 2.182 1.00 50.69 369 SER A N 1
ATOM 2984 C CA . SER A 1 369 ? -15.420 25.470 2.275 1.00 50.69 369 SER A CA 1
ATOM 2985 C C . SER A 1 369 ? -14.819 25.004 0.945 1.00 50.69 369 SER A C 1
ATOM 2987 O O . SER A 1 369 ? -15.551 24.589 0.051 1.00 50.69 369 SER A O 1
ATOM 2989 N N . ASP A 1 370 ? -13.482 25.001 0.843 1.00 54.72 370 ASP A N 1
ATOM 2990 C CA . ASP A 1 370 ? -12.682 24.363 -0.231 1.00 54.72 370 ASP A CA 1
ATOM 2991 C C . ASP A 1 370 ? -12.854 22.820 -0.286 1.00 54.72 370 ASP A C 1
ATOM 2993 O O . ASP A 1 370 ? -12.027 22.081 -0.824 1.00 54.72 370 ASP A O 1
ATOM 2997 N N . PHE A 1 371 ? -13.916 22.298 0.324 1.00 63.22 371 PHE A N 1
ATOM 2998 C CA . PHE A 1 371 ? -14.247 20.890 0.407 1.00 63.22 371 PHE A CA 1
ATOM 2999 C C . PHE A 1 371 ? -14.795 20.398 -0.932 1.00 63.22 371 PHE A C 1
ATOM 3001 O O . PHE A 1 371 ? -15.958 20.595 -1.279 1.00 63.22 371 PHE A O 1
ATOM 3008 N N . MET A 1 372 ? -13.935 19.735 -1.699 1.00 66.75 372 MET A N 1
ATOM 3009 C CA . MET A 1 372 ? -14.267 19.232 -3.031 1.00 66.75 372 MET A CA 1
ATOM 3010 C C . MET A 1 372 ? -14.910 17.842 -2.972 1.00 66.75 372 MET A C 1
ATOM 3012 O O . MET A 1 372 ? -14.303 16.855 -3.390 1.00 66.75 372 MET A O 1
ATOM 3016 N N . TRP A 1 373 ? -16.129 17.736 -2.433 1.00 76.62 373 TRP A N 1
ATOM 3017 C CA . TRP A 1 373 ? -16.925 16.521 -2.644 1.00 76.62 373 TRP A CA 1
ATOM 3018 C C . TRP A 1 373 ? -17.263 16.387 -4.138 1.00 76.62 373 TRP A C 1
ATOM 3020 O O . TRP A 1 373 ? -17.612 17.397 -4.757 1.00 76.62 373 TRP A O 1
ATOM 3030 N N . PRO A 1 374 ? -17.167 15.186 -4.740 1.00 75.19 374 PRO A N 1
ATOM 3031 C CA . PRO A 1 374 ? -17.475 15.011 -6.156 1.00 75.19 374 PRO A CA 1
ATOM 3032 C C . PRO A 1 374 ? -18.898 15.484 -6.481 1.00 75.19 374 PRO A C 1
ATOM 3034 O O . PRO A 1 374 ? -19.869 15.003 -5.898 1.00 75.19 374 PRO A O 1
ATOM 3037 N N . SER A 1 375 ? -19.026 16.437 -7.409 1.00 72.56 375 SER A N 1
ATOM 3038 C CA . SER A 1 375 ? -20.310 17.063 -7.769 1.00 72.56 375 SER A CA 1
ATOM 3039 C C . SER A 1 375 ? -21.311 16.098 -8.408 1.00 72.56 375 SER A C 1
ATOM 3041 O O . SER A 1 375 ? -22.502 16.383 -8.460 1.00 72.56 375 SER A O 1
ATOM 3043 N N . ASP A 1 376 ? -20.824 14.975 -8.932 1.00 80.19 376 ASP A N 1
ATOM 3044 C CA . ASP A 1 376 ? -21.608 13.894 -9.524 1.00 80.19 376 ASP A CA 1
ATOM 3045 C C . ASP A 1 376 ? -22.185 12.921 -8.481 1.00 80.19 376 ASP A C 1
ATOM 3047 O O . ASP A 1 376 ? -22.993 12.060 -8.833 1.00 80.19 376 ASP A O 1
ATOM 3051 N N . LYS A 1 377 ? -21.801 13.046 -7.202 1.00 79.19 377 LYS A N 1
ATOM 3052 C CA . LYS A 1 377 ? -22.253 12.163 -6.119 1.00 79.19 377 LYS A CA 1
ATOM 3053 C C . LYS A 1 377 ? -23.273 12.852 -5.204 1.00 79.19 377 LYS A C 1
ATOM 3055 O O . LYS A 1 377 ? -23.180 14.061 -4.991 1.00 79.19 377 LYS A O 1
ATOM 3060 N N . PRO A 1 378 ? -24.210 12.092 -4.597 1.00 85.19 378 PRO A N 1
ATOM 3061 C CA . PRO A 1 378 ? -25.082 12.615 -3.545 1.00 85.19 378 PRO A CA 1
ATOM 3062 C C . PRO A 1 378 ? -24.265 13.223 -2.407 1.00 85.19 378 PRO A C 1
ATOM 3064 O O . PRO A 1 378 ? -23.130 12.803 -2.181 1.00 85.19 378 PRO A O 1
ATOM 3067 N N . GLU A 1 379 ? -24.839 14.176 -1.671 1.00 84.06 379 GLU A N 1
ATOM 3068 C CA . GLU A 1 379 ? -24.135 14.815 -0.558 1.00 84.06 379 GLU A CA 1
ATOM 3069 C C . GLU A 1 379 ? -23.611 13.781 0.461 1.00 84.06 379 GLU A C 1
ATOM 3071 O O . GLU A 1 379 ? -24.273 12.766 0.709 1.00 84.06 379 GLU A O 1
ATOM 3076 N N . PRO A 1 380 ? -22.456 14.032 1.108 1.00 85.12 380 PRO A N 1
ATOM 3077 C CA . PRO A 1 380 ? -21.810 13.047 1.977 1.00 85.12 380 PRO A CA 1
ATOM 3078 C C . PRO A 1 380 ? -22.725 12.503 3.086 1.00 85.12 380 PRO A C 1
ATOM 3080 O O . PRO A 1 380 ? -22.677 11.320 3.432 1.00 85.12 380 PRO A O 1
ATOM 3083 N N . HIS A 1 381 ? -23.592 13.359 3.637 1.00 84.19 381 HIS A N 1
ATOM 3084 C CA . HIS A 1 381 ? -24.528 12.983 4.691 1.00 84.19 381 HIS A CA 1
ATOM 3085 C C . HIS A 1 381 ? -25.597 11.983 4.209 1.00 84.19 381 HIS A C 1
ATOM 3087 O O . HIS A 1 381 ? -25.996 11.119 4.995 1.00 84.19 381 HIS A O 1
ATOM 3093 N N . ILE A 1 382 ? -26.007 12.073 2.934 1.00 88.56 382 ILE A N 1
ATOM 3094 C CA . ILE A 1 382 ? -26.944 11.157 2.265 1.00 88.56 382 ILE A CA 1
ATOM 3095 C C . ILE A 1 382 ? -26.266 9.806 2.065 1.00 88.56 382 ILE A C 1
ATOM 3097 O O . ILE A 1 382 ? -26.815 8.783 2.460 1.00 88.56 382 ILE A O 1
ATOM 3101 N N . VAL A 1 383 ? -25.034 9.801 1.548 1.00 90.88 383 VAL A N 1
ATOM 3102 C CA . VAL A 1 383 ? -24.282 8.558 1.307 1.00 90.88 383 VAL A CA 1
ATOM 3103 C C . VAL A 1 383 ? -24.054 7.778 2.602 1.00 90.88 383 VAL A C 1
ATOM 3105 O O . VAL A 1 383 ? -24.186 6.557 2.623 1.00 90.88 383 VAL A O 1
ATOM 3108 N N . ILE A 1 384 ? -23.753 8.452 3.719 1.00 90.62 384 ILE A N 1
ATOM 3109 C CA . ILE A 1 384 ? -23.654 7.747 5.006 1.00 90.62 384 ILE A CA 1
ATOM 3110 C C . ILE A 1 384 ? -25.017 7.198 5.451 1.00 90.62 384 ILE A C 1
ATOM 3112 O O . ILE A 1 384 ? -25.066 6.110 6.024 1.00 90.62 384 ILE A O 1
ATOM 3116 N N . GLN A 1 385 ? -26.117 7.916 5.211 1.00 91.00 385 GLN A N 1
ATOM 3117 C CA . GLN A 1 385 ? -27.447 7.410 5.548 1.00 91.00 385 GLN A CA 1
ATOM 3118 C C . GLN A 1 385 ? -27.772 6.134 4.753 1.00 91.00 385 GLN A C 1
ATOM 3120 O O . GLN A 1 385 ? -28.194 5.145 5.348 1.00 91.00 385 GLN A O 1
ATOM 3125 N N . GLU A 1 386 ? -27.458 6.108 3.455 1.00 93.75 386 GLU A N 1
ATOM 3126 C CA . GLU A 1 386 ? -27.567 4.908 2.612 1.00 93.75 386 GLU A CA 1
ATOM 3127 C C . GLU A 1 386 ? -26.724 3.747 3.161 1.00 93.75 386 GLU A C 1
ATOM 3129 O O . GLU A 1 386 ? -27.217 2.623 3.275 1.00 93.75 386 GLU A O 1
ATOM 3134 N N . VAL A 1 387 ? -25.480 4.011 3.582 1.00 95.19 387 VAL A N 1
ATOM 3135 C CA . VAL A 1 387 ? -24.619 3.008 4.236 1.00 95.19 387 VAL A CA 1
ATOM 3136 C C . VAL A 1 387 ? -25.274 2.451 5.499 1.00 95.19 387 VAL A C 1
ATOM 3138 O O . VAL A 1 387 ? -25.303 1.235 5.676 1.00 95.19 387 VAL A O 1
ATOM 3141 N N . ILE A 1 388 ? -25.820 3.308 6.366 1.00 94.69 388 ILE A N 1
ATOM 3142 C CA . ILE A 1 388 ? -26.492 2.886 7.604 1.00 94.69 388 ILE A CA 1
ATOM 3143 C C . ILE A 1 388 ? -27.694 1.991 7.287 1.00 94.69 388 ILE A C 1
ATOM 3145 O O . ILE A 1 388 ? -27.878 0.958 7.934 1.00 94.69 388 ILE A O 1
ATOM 3149 N N . ASP A 1 389 ? -28.501 2.352 6.293 1.00 94.88 389 ASP A N 1
ATOM 3150 C CA . ASP A 1 389 ? -29.702 1.597 5.939 1.00 94.88 389 ASP A CA 1
ATOM 3151 C C . ASP A 1 389 ? -29.359 0.242 5.303 1.00 94.88 389 ASP A C 1
ATOM 3153 O O . ASP A 1 389 ? -29.950 -0.779 5.667 1.00 94.88 389 ASP A O 1
ATOM 3157 N N . ILE A 1 390 ? -28.334 0.187 4.445 1.00 96.12 390 ILE A N 1
ATOM 3158 C CA . ILE A 1 390 ? -27.790 -1.080 3.935 1.00 96.12 390 ILE A CA 1
ATOM 3159 C C . ILE A 1 390 ? -27.259 -1.937 5.093 1.00 96.12 390 ILE A C 1
ATOM 3161 O O . ILE A 1 390 ? -27.584 -3.121 5.186 1.00 96.12 390 ILE A O 1
ATOM 3165 N N . MET A 1 391 ? -26.494 -1.351 6.017 1.00 96.88 391 MET A N 1
ATOM 3166 C CA . MET A 1 391 ? -25.935 -2.067 7.166 1.00 96.88 391 MET A CA 1
ATOM 3167 C C . MET A 1 391 ? -27.015 -2.632 8.099 1.00 96.88 391 MET A C 1
ATOM 3169 O O . MET A 1 391 ? -26.863 -3.757 8.572 1.00 96.88 391 MET A O 1
ATOM 3173 N N . LYS A 1 392 ? -28.127 -1.922 8.331 1.00 96.25 392 LYS A N 1
ATOM 3174 C CA . LYS A 1 392 ? -29.262 -2.445 9.118 1.00 96.25 392 LYS A CA 1
ATOM 3175 C C . LYS A 1 392 ? -29.870 -3.697 8.486 1.00 96.25 392 LYS A C 1
ATOM 3177 O O . LYS A 1 392 ? -30.121 -4.667 9.200 1.00 96.25 392 LYS A O 1
ATOM 3182 N N . ASN A 1 393 ? -30.068 -3.691 7.168 1.00 95.06 393 ASN A N 1
ATOM 3183 C CA . ASN A 1 393 ? -30.598 -4.848 6.441 1.00 95.06 393 ASN A CA 1
ATOM 3184 C C . ASN A 1 393 ? -29.613 -6.023 6.474 1.00 95.06 393 ASN A C 1
ATOM 3186 O O . ASN A 1 393 ? -29.979 -7.137 6.848 1.00 95.06 393 ASN A O 1
ATOM 3190 N N . LEU A 1 394 ? -28.336 -5.764 6.175 1.00 96.44 394 LEU A N 1
ATOM 3191 C CA . LEU A 1 394 ? -27.284 -6.781 6.217 1.00 96.44 394 LEU A CA 1
ATOM 3192 C C . LEU A 1 394 ? -27.120 -7.395 7.611 1.00 96.44 394 LEU A C 1
ATOM 3194 O O . LEU A 1 394 ? -26.871 -8.594 7.717 1.00 96.44 394 LEU A O 1
ATOM 3198 N N . ARG A 1 395 ? -27.305 -6.615 8.684 1.00 97.31 395 ARG A N 1
ATOM 3199 C CA . ARG A 1 395 ? -27.295 -7.129 10.061 1.00 97.31 395 ARG A CA 1
ATOM 3200 C C . ARG A 1 395 ? -28.374 -8.184 10.279 1.00 97.31 395 ARG A C 1
ATOM 3202 O O . ARG A 1 395 ? -28.072 -9.243 10.823 1.00 97.31 395 ARG A O 1
ATOM 3209 N N . GLN A 1 396 ? -29.606 -7.906 9.853 1.00 95.62 396 GLN A N 1
ATOM 3210 C CA . GLN A 1 396 ? -30.726 -8.843 9.989 1.00 95.62 396 GLN A CA 1
ATOM 3211 C C . GLN A 1 396 ? -30.474 -10.124 9.188 1.00 95.62 396 GLN A C 1
ATOM 3213 O O . GLN A 1 396 ? -30.625 -11.221 9.725 1.00 95.62 396 GLN A O 1
ATOM 3218 N N . ILE A 1 397 ? -30.015 -9.983 7.939 1.00 95.06 397 ILE A N 1
ATOM 3219 C CA . ILE A 1 397 ? -29.671 -11.112 7.064 1.00 95.06 397 ILE A CA 1
ATOM 3220 C C . ILE A 1 397 ? -28.578 -11.972 7.703 1.00 95.06 397 ILE A C 1
ATOM 3222 O O . ILE A 1 397 ? -28.744 -13.181 7.838 1.00 95.06 397 ILE A O 1
ATOM 3226 N N . MET A 1 398 ? -27.483 -11.354 8.156 1.00 96.06 398 MET A N 1
ATOM 3227 C CA . MET A 1 398 ? -26.381 -12.068 8.796 1.00 96.06 398 MET A CA 1
ATOM 3228 C C . MET A 1 398 ? -26.854 -12.817 10.042 1.00 96.06 398 MET A C 1
ATOM 3230 O O . MET A 1 398 ? -26.522 -13.987 10.203 1.00 96.06 398 MET A O 1
ATOM 3234 N N . GLN A 1 399 ? -27.631 -12.179 10.921 1.00 96.31 399 GLN A N 1
ATOM 3235 C CA . GLN A 1 399 ? -28.136 -12.820 12.139 1.00 96.31 399 GLN A CA 1
ATOM 3236 C C . GLN A 1 399 ? -28.999 -14.046 11.818 1.00 96.31 399 GLN A C 1
ATOM 3238 O O . GLN A 1 399 ? -28.719 -15.125 12.339 1.00 96.31 399 GLN A O 1
ATOM 3243 N N . ALA A 1 400 ? -29.954 -13.916 10.892 1.00 94.75 400 ALA A N 1
ATOM 3244 C CA . ALA A 1 400 ? -30.796 -15.027 10.450 1.00 94.75 400 ALA A CA 1
ATOM 3245 C C . ALA A 1 400 ? -29.984 -16.155 9.786 1.00 94.75 400 ALA A C 1
ATOM 3247 O O . ALA A 1 400 ? -30.219 -17.343 10.026 1.00 94.75 400 ALA A O 1
ATOM 3248 N N . ASN A 1 401 ? -28.989 -15.807 8.970 1.00 94.94 401 ASN A N 1
ATOM 3249 C CA . ASN A 1 401 ? -28.140 -16.787 8.301 1.00 94.94 401 ASN A CA 1
ATOM 3250 C C . ASN A 1 401 ? -27.212 -17.511 9.288 1.00 94.94 401 ASN A C 1
ATOM 3252 O O . ASN A 1 401 ? -27.054 -18.721 9.177 1.00 94.94 401 ASN A O 1
ATOM 3256 N N . PHE A 1 402 ? -26.674 -16.840 10.310 1.00 95.50 402 PHE A N 1
ATOM 3257 C CA . PHE A 1 402 ? -25.892 -17.504 11.365 1.00 95.50 402 PHE A CA 1
ATOM 3258 C C . PHE A 1 402 ? -26.715 -18.478 12.219 1.00 95.50 402 PHE A C 1
ATOM 3260 O O . PHE A 1 402 ? -26.140 -19.404 12.786 1.00 95.50 402 PHE A O 1
ATOM 3267 N N . GLU A 1 403 ? -28.028 -18.272 12.338 1.00 94.69 403 GLU A N 1
ATOM 3268 C CA . GLU A 1 403 ? -28.931 -19.181 13.057 1.00 94.69 403 GLU A CA 1
ATOM 3269 C C . GLU A 1 403 ? -29.358 -20.388 12.211 1.00 94.69 403 GLU A C 1
ATOM 3271 O O . GLU A 1 403 ? -29.634 -21.455 12.755 1.00 94.69 403 GLU A O 1
ATOM 3276 N N . THR A 1 404 ? -29.417 -20.233 10.885 1.00 92.50 404 THR A N 1
ATOM 3277 C CA . THR A 1 404 ? -30.006 -21.235 9.978 1.00 92.50 404 THR A CA 1
ATOM 3278 C C . THR A 1 404 ? -28.999 -21.972 9.096 1.00 92.50 404 THR A C 1
ATOM 3280 O O . THR A 1 404 ? -29.329 -23.030 8.560 1.00 92.50 404 THR A O 1
ATOM 3283 N N . MET A 1 405 ? -27.800 -21.427 8.889 1.00 92.12 405 MET A N 1
ATOM 3284 C CA . MET A 1 405 ? -26.746 -22.028 8.069 1.00 92.12 405 MET A CA 1
ATOM 3285 C C . MET A 1 405 ? -25.720 -22.765 8.922 1.00 92.12 405 MET A C 1
ATOM 3287 O O . MET A 1 405 ? -25.331 -22.304 9.998 1.00 92.12 405 MET A O 1
ATOM 3291 N N . ASP A 1 406 ? -25.181 -23.849 8.364 1.00 91.75 406 ASP A N 1
ATOM 3292 C CA . ASP A 1 406 ? -23.928 -24.427 8.840 1.00 91.75 406 ASP A CA 1
ATOM 3293 C C . ASP A 1 406 ? -22.746 -23.566 8.363 1.00 91.75 406 ASP A C 1
ATOM 3295 O O . ASP A 1 406 ? -22.118 -23.816 7.330 1.00 91.75 406 ASP A O 1
ATOM 3299 N N . HIS A 1 407 ? -22.489 -22.487 9.100 1.00 90.69 407 HIS A N 1
ATOM 3300 C CA . HIS A 1 407 ? -21.496 -21.473 8.753 1.00 90.69 407 HIS A CA 1
ATOM 3301 C C . HIS A 1 407 ? -20.055 -22.000 8.754 1.00 90.69 407 HIS A C 1
ATOM 3303 O O . HIS A 1 407 ? -19.210 -21.444 8.054 1.00 90.69 407 HIS A O 1
ATOM 3309 N N . GLU A 1 408 ? -19.765 -23.095 9.458 1.00 89.75 408 GLU A N 1
ATOM 3310 C CA . GLU A 1 408 ? -18.433 -23.713 9.455 1.00 89.75 408 GLU A CA 1
ATOM 3311 C C . GLU A 1 408 ? -18.104 -24.374 8.102 1.00 89.75 408 GLU A C 1
ATOM 3313 O O . GLU A 1 408 ? -16.936 -24.530 7.746 1.00 89.75 408 GLU A O 1
ATOM 3318 N N . THR A 1 409 ? -19.121 -24.707 7.299 1.00 92.56 409 THR A N 1
ATOM 3319 C CA . THR A 1 409 ? -18.935 -25.341 5.979 1.00 92.56 409 THR A CA 1
ATOM 3320 C C . THR A 1 409 ? -18.808 -24.354 4.822 1.00 92.56 409 THR A C 1
ATOM 3322 O O . THR A 1 409 ? -18.356 -24.738 3.743 1.00 92.56 409 THR A O 1
ATOM 3325 N N . ILE A 1 410 ? -19.166 -23.081 5.029 1.00 93.06 410 ILE A N 1
ATOM 3326 C CA . ILE A 1 410 ? -19.175 -22.068 3.963 1.00 93.06 410 ILE A CA 1
ATOM 3327 C C . ILE A 1 410 ? -17.756 -21.801 3.451 1.00 93.06 410 ILE A C 1
ATOM 3329 O O . ILE A 1 410 ? -17.548 -21.658 2.250 1.00 93.06 410 ILE A O 1
ATOM 3333 N N . GLN A 1 411 ? -16.777 -21.731 4.353 1.00 92.81 411 GLN A N 1
ATOM 3334 C CA . GLN A 1 411 ? -15.380 -21.494 4.008 1.00 92.81 411 GLN A CA 1
ATOM 3335 C C . GLN A 1 411 ? -14.471 -22.312 4.921 1.00 92.81 411 GLN A C 1
ATOM 3337 O O . GLN A 1 411 ? -14.443 -22.111 6.131 1.00 92.81 411 GLN A O 1
ATOM 3342 N N . LEU A 1 412 ? -13.673 -23.198 4.323 1.00 88.81 412 LEU A N 1
ATOM 3343 C CA . LEU A 1 412 ? -12.784 -24.096 5.068 1.00 88.81 412 LEU A CA 1
ATOM 3344 C C . LEU A 1 412 ? -11.434 -23.454 5.407 1.00 88.81 412 LEU A C 1
ATOM 3346 O O . LEU A 1 412 ? -10.827 -23.763 6.431 1.00 88.81 412 LEU A O 1
ATOM 3350 N N . ARG A 1 413 ? -10.933 -22.569 4.537 1.00 89.62 413 ARG A N 1
ATOM 3351 C CA . ARG A 1 413 ? -9.630 -21.920 4.706 1.00 89.62 413 ARG A CA 1
ATOM 3352 C C . ARG A 1 413 ? -9.814 -20.444 5.009 1.00 89.62 413 ARG A C 1
ATOM 3354 O O . ARG A 1 413 ? -10.291 -19.697 4.166 1.00 89.62 413 ARG A O 1
ATOM 3361 N N . TRP A 1 414 ? -9.341 -20.031 6.176 1.00 91.06 414 TRP A N 1
ATOM 3362 C CA . TRP A 1 414 ? -9.387 -18.647 6.630 1.00 91.06 414 TRP A CA 1
ATOM 3363 C C . TRP A 1 414 ? -7.999 -18.013 6.670 1.00 91.06 414 TRP A C 1
ATOM 3365 O O . TRP A 1 414 ? -6.980 -18.687 6.847 1.00 91.06 414 TRP A O 1
ATOM 3375 N N . CYS A 1 415 ? -7.950 -16.695 6.497 1.00 88.88 415 CYS A N 1
ATOM 3376 C CA . CYS A 1 415 ? -6.713 -15.928 6.574 1.00 88.88 415 CYS A CA 1
ATOM 3377 C C . CYS A 1 415 ? -6.374 -15.580 8.037 1.00 88.88 415 CYS A C 1
ATOM 3379 O O . CYS A 1 415 ? -7.235 -15.127 8.776 1.00 88.88 415 CYS A O 1
ATOM 3381 N N . CYS A 1 416 ? -5.106 -15.731 8.448 1.00 84.06 416 CYS A N 1
ATOM 3382 C CA . CYS A 1 416 ? -4.572 -15.233 9.732 1.00 84.06 416 CYS A CA 1
ATOM 3383 C C . CYS A 1 416 ? -5.405 -15.569 10.989 1.00 84.06 416 CYS A C 1
ATOM 3385 O O . CYS A 1 416 ? -5.632 -14.697 11.827 1.00 84.06 416 CYS A O 1
ATOM 3387 N N . SER A 1 417 ? -5.834 -16.827 11.125 1.00 84.31 417 SER A N 1
ATOM 3388 C CA . SER A 1 417 ? -6.637 -17.320 12.259 1.00 84.31 417 SER A CA 1
ATOM 3389 C C . SER A 1 417 ? -8.042 -16.715 12.385 1.00 84.31 417 SER A C 1
ATOM 3391 O O . SER A 1 417 ? -8.686 -16.905 13.416 1.00 84.31 417 SER A O 1
ATOM 3393 N N . GLU A 1 418 ? -8.529 -16.018 11.352 1.00 88.94 418 GLU A N 1
ATOM 3394 C CA . GLU A 1 418 ? -9.939 -15.635 11.236 1.00 88.94 418 GLU A CA 1
ATOM 3395 C C . GLU A 1 418 ? -10.825 -16.897 11.175 1.00 88.94 418 GLU A C 1
ATOM 3397 O O . GLU A 1 418 ? -10.353 -17.992 10.865 1.00 88.94 418 GLU A O 1
ATOM 3402 N N . ASN A 1 419 ? -12.099 -16.763 11.528 1.00 91.38 419 ASN A N 1
ATOM 3403 C CA . ASN A 1 419 ? -13.104 -17.831 11.491 1.00 91.38 419 ASN A CA 1
ATOM 3404 C C . ASN A 1 419 ? -14.517 -17.207 11.512 1.00 91.38 419 ASN A C 1
ATOM 3406 O O . ASN A 1 419 ? -14.626 -15.993 11.737 1.00 91.38 419 ASN A O 1
ATOM 3410 N N . PRO A 1 420 ? -15.604 -17.988 11.337 1.00 94.25 420 PRO A N 1
ATOM 3411 C CA . PRO A 1 420 ? -16.964 -17.444 11.335 1.00 94.25 420 PRO A CA 1
ATOM 3412 C C . PRO A 1 420 ? -17.311 -16.627 12.587 1.00 94.25 420 PRO A C 1
ATOM 3414 O O . PRO A 1 420 ? -17.964 -15.587 12.493 1.00 94.25 420 PRO A O 1
ATOM 3417 N N . SER A 1 421 ? -16.843 -17.055 13.763 1.00 90.38 421 SER A N 1
ATOM 3418 C CA . SER A 1 421 ? -17.123 -16.372 15.032 1.00 90.38 421 SER A CA 1
ATOM 3419 C C . SER A 1 421 ? -16.431 -15.010 15.123 1.00 90.38 421 SER A C 1
ATOM 3421 O O . SER A 1 421 ? -17.058 -14.020 15.504 1.00 90.38 421 SER A O 1
ATOM 3423 N N . LEU A 1 422 ? -15.153 -14.931 14.747 1.00 90.00 422 LEU A N 1
ATOM 3424 C CA . LEU A 1 422 ? -14.396 -13.677 14.735 1.00 90.00 422 LEU A CA 1
ATOM 3425 C C . LEU A 1 422 ? -14.895 -12.714 13.646 1.00 90.00 422 LEU A C 1
ATOM 3427 O O . LEU A 1 422 ? -14.998 -11.509 13.901 1.00 90.00 422 LEU A O 1
ATOM 3431 N N . PHE A 1 423 ? -15.291 -13.242 12.482 1.00 94.94 423 PHE A N 1
ATOM 3432 C CA . PHE A 1 423 ? -15.985 -12.484 11.441 1.00 94.94 423 PHE A CA 1
ATOM 3433 C C . PHE A 1 423 ? -17.277 -11.867 11.994 1.00 94.94 423 PHE A C 1
ATOM 3435 O O . PHE A 1 423 ? -17.457 -10.650 11.919 1.00 94.94 423 PHE A O 1
ATOM 3442 N N . LYS A 1 424 ? -18.146 -12.682 12.615 1.00 95.44 424 LYS A N 1
ATOM 3443 C CA . LYS A 1 424 ? -19.414 -12.223 13.208 1.00 95.44 424 LYS A CA 1
ATOM 3444 C C . LYS A 1 424 ? -19.182 -11.139 14.249 1.00 95.44 424 LYS A C 1
ATOM 3446 O O . LYS A 1 424 ? -19.860 -10.118 14.231 1.00 95.44 424 LYS A O 1
ATOM 3451 N N . GLU A 1 425 ? -18.219 -11.339 15.147 1.00 92.00 425 GLU A N 1
ATOM 3452 C CA . GLU A 1 425 ? -17.877 -10.368 16.189 1.00 92.00 425 GLU A CA 1
ATOM 3453 C C . GLU A 1 425 ? -17.472 -9.014 15.591 1.00 92.00 425 GLU A C 1
ATOM 3455 O O . GLU A 1 425 ? -17.956 -7.968 16.036 1.00 92.00 425 GLU A O 1
ATOM 3460 N N . ARG A 1 426 ? -16.619 -9.026 14.557 1.00 94.44 426 ARG A N 1
ATOM 3461 C CA . ARG A 1 426 ? -16.171 -7.810 13.870 1.00 94.44 426 ARG A CA 1
ATOM 3462 C C . ARG A 1 426 ? -17.329 -7.094 13.176 1.00 94.44 426 ARG A C 1
ATOM 3464 O O . ARG A 1 426 ? -17.466 -5.883 13.345 1.00 94.44 426 ARG A O 1
ATOM 3471 N N . TRP A 1 427 ? -18.174 -7.820 12.446 1.00 97.06 427 TRP A N 1
ATOM 3472 C CA . TRP A 1 427 ? -19.331 -7.240 11.759 1.00 97.06 427 TRP A CA 1
ATOM 3473 C C . TRP A 1 427 ? -20.406 -6.740 12.729 1.00 97.06 427 TRP A C 1
ATOM 3475 O O . TRP A 1 427 ? -20.889 -5.627 12.557 1.00 97.06 427 TRP A O 1
ATOM 3485 N N . GLU A 1 428 ? -20.707 -7.457 13.815 1.00 96.38 428 GLU A N 1
ATOM 3486 C CA . GLU A 1 428 ? -21.607 -6.967 14.875 1.00 96.38 428 GLU A CA 1
ATOM 3487 C C . GLU A 1 428 ? -21.094 -5.684 15.530 1.00 96.38 428 GLU A C 1
ATOM 3489 O O . GLU A 1 428 ? -21.881 -4.793 15.855 1.00 96.38 428 GLU A O 1
ATOM 3494 N N . LYS A 1 429 ? -19.776 -5.552 15.716 1.00 93.25 429 LYS A N 1
ATOM 3495 C CA . LYS A 1 429 ? -19.185 -4.292 16.179 1.00 93.25 429 LYS A CA 1
ATOM 3496 C C . LYS A 1 429 ? -19.395 -3.174 15.154 1.00 93.25 429 LYS A C 1
ATOM 3498 O O . LYS A 1 429 ? -19.775 -2.079 15.554 1.00 93.25 429 LYS A O 1
ATOM 3503 N N . LEU A 1 430 ? -19.166 -3.429 13.864 1.00 95.69 430 LEU A N 1
ATOM 3504 C CA . LEU A 1 430 ? -19.411 -2.437 12.809 1.00 95.69 430 LEU A CA 1
ATOM 3505 C C . LEU A 1 430 ? -20.888 -2.028 12.760 1.00 95.69 430 LEU A C 1
ATOM 3507 O O . LEU A 1 430 ? -21.184 -0.839 12.707 1.00 95.69 430 LEU A O 1
ATOM 3511 N N . PHE A 1 431 ? -21.816 -2.980 12.868 1.00 97.12 431 PHE A N 1
ATOM 3512 C CA . PHE A 1 431 ? -23.244 -2.679 12.941 1.00 97.12 431 PHE A CA 1
ATOM 3513 C C . PHE A 1 431 ? -23.582 -1.808 14.143 1.00 97.12 431 PHE A C 1
ATOM 3515 O O . PHE A 1 431 ? -24.288 -0.822 13.978 1.00 97.12 431 PHE A O 1
ATOM 3522 N N . LYS A 1 432 ? -23.034 -2.098 15.326 1.00 94.25 432 LYS A N 1
ATOM 3523 C CA . LYS A 1 432 ? -23.214 -1.234 16.503 1.00 94.25 432 LYS A CA 1
ATOM 3524 C C . LYS A 1 432 ? -22.662 0.170 16.271 1.00 94.25 432 LYS A C 1
ATOM 3526 O O . LYS A 1 432 ? -23.348 1.137 16.569 1.00 94.25 432 LYS A O 1
ATOM 3531 N N . ASP A 1 433 ? -21.458 0.274 15.711 1.00 92.56 433 ASP A N 1
ATOM 3532 C CA . ASP A 1 433 ? -20.771 1.550 15.478 1.00 92.56 433 ASP A CA 1
ATOM 3533 C C . ASP A 1 433 ? -21.491 2.442 14.438 1.00 92.56 433 ASP A C 1
ATOM 3535 O O . ASP A 1 433 ? -21.357 3.662 14.503 1.00 92.56 433 ASP A O 1
ATOM 3539 N N . PHE A 1 434 ? -22.256 1.861 13.502 1.00 93.94 434 PHE A N 1
ATOM 3540 C CA . PHE A 1 434 ? -22.991 2.597 12.459 1.00 93.94 434 PHE A CA 1
ATOM 3541 C C . PHE A 1 434 ? -24.498 2.733 12.720 1.00 93.94 434 PHE A C 1
ATOM 3543 O O . PHE A 1 434 ? -25.074 3.782 12.452 1.00 93.94 434 PHE A O 1
ATOM 3550 N N . CYS A 1 435 ? -25.154 1.678 13.204 1.00 94.50 435 CYS A N 1
ATOM 3551 C CA . CYS A 1 435 ? -26.616 1.593 13.288 1.00 94.50 435 CYS A CA 1
ATOM 3552 C C . CYS A 1 435 ? -27.165 1.992 14.661 1.00 94.50 435 CYS A C 1
ATOM 3554 O O . CYS A 1 435 ? -28.294 2.473 14.735 1.00 94.50 435 CYS A O 1
ATOM 3556 N N . ASP A 1 436 ? -26.382 1.789 15.727 1.00 92.94 436 ASP A N 1
ATOM 3557 C CA . ASP A 1 436 ? -26.832 1.940 17.119 1.00 92.94 436 ASP A CA 1
ATOM 3558 C C . ASP A 1 436 ? -26.289 3.235 17.766 1.00 92.94 436 ASP A C 1
ATOM 3560 O O . ASP A 1 436 ? -26.390 3.429 18.980 1.00 92.94 436 ASP A O 1
ATOM 3564 N N . VAL A 1 437 ? -25.696 4.128 16.964 1.00 86.94 437 VAL A N 1
ATOM 3565 C CA . VAL A 1 437 ? -25.146 5.420 17.396 1.00 86.94 437 VAL A CA 1
ATOM 3566 C C . VAL A 1 437 ? -26.021 6.552 16.869 1.00 86.94 437 VAL A C 1
ATOM 3568 O O . VAL A 1 437 ? -26.452 6.547 15.719 1.00 86.94 437 VAL A O 1
ATOM 3571 N N . ASP A 1 438 ? -26.264 7.546 17.722 1.00 83.00 438 ASP A N 1
ATOM 3572 C CA . ASP A 1 438 ? -26.948 8.774 17.328 1.00 83.00 438 ASP A CA 1
ATOM 3573 C C . ASP A 1 438 ? -26.172 9.489 16.210 1.00 83.00 438 ASP A C 1
ATOM 3575 O O . ASP A 1 438 ? -24.944 9.606 16.271 1.00 83.00 438 ASP A O 1
ATOM 3579 N N . ARG A 1 439 ? -26.873 9.994 15.191 1.00 77.69 439 ARG A N 1
ATOM 3580 C CA . ARG A 1 439 ? -26.254 10.556 13.981 1.00 77.69 439 ARG A CA 1
ATOM 3581 C C . ARG A 1 439 ? -25.302 11.710 14.310 1.00 77.69 439 ARG A C 1
ATOM 3583 O O . ARG A 1 439 ? -24.211 11.781 13.749 1.00 77.69 439 ARG A O 1
ATOM 3590 N N . GLN A 1 440 ? -25.676 12.531 15.291 1.00 74.50 440 GLN A N 1
ATOM 3591 C CA . GLN A 1 440 ? -24.886 13.659 15.810 1.00 74.50 440 GLN A CA 1
ATOM 3592 C C . GLN A 1 440 ? -23.644 13.244 16.625 1.00 74.50 440 GLN A C 1
ATOM 3594 O O . GLN A 1 440 ? -22.899 14.085 17.120 1.00 74.50 440 GLN A O 1
ATOM 3599 N N . LYS A 1 441 ? -23.420 11.941 16.820 1.00 78.06 441 LYS A N 1
ATOM 3600 C CA . LYS A 1 441 ? -22.264 11.386 17.542 1.00 78.06 441 LYS A CA 1
ATOM 3601 C C . LYS A 1 441 ? -21.471 10.392 16.696 1.00 78.06 441 LYS A C 1
ATOM 3603 O O . LYS A 1 441 ? -20.614 9.689 17.231 1.00 78.06 441 LYS A O 1
ATOM 3608 N N . PHE A 1 442 ? -21.776 10.298 15.402 1.00 81.25 442 PHE A N 1
ATOM 3609 C CA . PHE A 1 442 ? -21.116 9.366 14.499 1.00 81.25 442 PHE A CA 1
ATOM 3610 C C . PHE A 1 442 ? -19.621 9.690 14.362 1.00 81.25 442 PHE A C 1
ATOM 3612 O O . PHE A 1 442 ? -19.237 10.808 14.045 1.00 81.25 442 PHE A O 1
ATOM 3619 N N . ASP A 1 443 ? -18.756 8.707 14.583 1.00 83.12 443 ASP A N 1
ATOM 3620 C CA . ASP A 1 443 ? -17.309 8.885 14.455 1.00 83.12 443 ASP A CA 1
ATOM 3621 C C . ASP A 1 443 ? -16.883 8.611 13.003 1.00 83.12 443 ASP A C 1
ATOM 3623 O O . ASP A 1 443 ? -16.964 7.478 12.532 1.00 83.12 443 ASP A O 1
ATOM 3627 N N . LEU A 1 444 ? -16.405 9.634 12.285 1.00 85.69 444 LEU A N 1
ATOM 3628 C CA . LEU A 1 444 ? -15.976 9.491 10.885 1.00 85.69 444 LEU A CA 1
ATOM 3629 C C . LEU A 1 444 ? -14.841 8.471 10.703 1.00 85.69 444 LEU A C 1
ATOM 3631 O O . LEU A 1 444 ? -14.755 7.850 9.646 1.00 85.69 444 LEU A O 1
ATOM 3635 N N . SER A 1 445 ? -14.030 8.200 11.735 1.00 84.44 445 SER A N 1
ATOM 3636 C CA . SER A 1 445 ? -12.977 7.174 11.651 1.00 84.44 445 SER A CA 1
ATOM 3637 C C . SER A 1 445 ? -13.528 5.751 11.470 1.00 84.44 445 SER A C 1
ATOM 3639 O O . SER A 1 445 ? -12.791 4.832 11.102 1.00 84.44 445 SER A O 1
ATOM 3641 N N . LYS A 1 446 ? -14.837 5.554 11.682 1.00 91.19 446 LYS A N 1
ATOM 3642 C CA . LYS A 1 446 ? -15.537 4.290 11.418 1.00 91.19 446 LYS A CA 1
ATOM 3643 C C . LYS A 1 446 ? -15.666 3.974 9.938 1.00 91.19 446 LYS A C 1
ATOM 3645 O O . LYS A 1 446 ? -15.750 2.798 9.600 1.00 91.19 446 LYS A O 1
ATOM 3650 N N . ILE A 1 447 ? -15.610 4.981 9.068 1.00 93.19 447 ILE A N 1
ATOM 3651 C CA . ILE A 1 447 ? -15.594 4.800 7.611 1.00 93.19 447 ILE A CA 1
ATOM 3652 C C . ILE A 1 447 ? -14.360 3.988 7.206 1.00 93.19 447 ILE A C 1
ATOM 3654 O O . ILE A 1 447 ? -14.491 2.975 6.523 1.00 93.19 447 ILE A O 1
ATOM 3658 N N . SER A 1 448 ? -13.185 4.361 7.718 1.00 92.44 448 SER A N 1
ATOM 3659 C CA . SER A 1 448 ? -11.936 3.626 7.491 1.00 92.44 448 SER A CA 1
ATOM 3660 C C . SER A 1 448 ? -11.977 2.216 8.091 1.00 92.44 448 SER A C 1
ATOM 3662 O O . SER A 1 448 ? -11.553 1.267 7.438 1.00 92.44 448 SER A O 1
ATOM 3664 N N . GLU A 1 449 ? -12.553 2.037 9.292 1.00 93.75 449 GLU A N 1
ATOM 3665 C CA . GLU A 1 449 ? -12.732 0.701 9.899 1.00 93.75 449 GLU A CA 1
ATOM 3666 C C . GLU A 1 449 ? -13.666 -0.205 9.063 1.00 93.75 449 GLU A C 1
ATOM 3668 O O . GLU A 1 449 ? -13.396 -1.406 8.937 1.00 93.75 449 GLU A O 1
ATOM 3673 N N . LEU A 1 450 ? -14.743 0.348 8.491 1.00 96.19 450 LEU A N 1
ATOM 3674 C CA . LEU A 1 450 ? -15.674 -0.366 7.611 1.00 96.19 450 LEU A CA 1
ATOM 3675 C C . LEU A 1 450 ? -15.000 -0.750 6.294 1.00 96.19 450 LEU A C 1
ATOM 3677 O O . LEU A 1 450 ? -15.039 -1.923 5.928 1.00 96.19 450 LEU A O 1
ATOM 3681 N N . TYR A 1 451 ? -14.369 0.211 5.615 1.00 95.38 451 TYR A N 1
ATOM 3682 C CA . TYR A 1 451 ? -13.716 -0.025 4.329 1.00 95.38 451 TYR A CA 1
ATOM 3683 C C . TYR A 1 451 ? -12.591 -1.060 4.443 1.00 95.38 451 TYR A C 1
ATOM 3685 O O . TYR A 1 451 ? -12.579 -2.033 3.692 1.00 95.38 451 TYR A O 1
ATOM 3693 N N . ASP A 1 452 ? -11.721 -0.938 5.450 1.00 94.31 452 ASP A N 1
ATOM 3694 C CA . ASP A 1 452 ? -10.685 -1.936 5.746 1.00 94.31 452 ASP A CA 1
ATOM 3695 C C . ASP A 1 452 ? -11.268 -3.343 5.934 1.00 94.31 452 ASP A C 1
ATOM 3697 O O . ASP A 1 452 ? -10.710 -4.333 5.461 1.00 94.31 452 ASP A O 1
ATOM 3701 N N . SER A 1 453 ? -12.380 -3.434 6.668 1.00 95.69 453 SER A N 1
ATOM 3702 C CA . SER A 1 453 ? -13.024 -4.699 7.017 1.00 95.69 453 SER A CA 1
ATOM 3703 C C . SER A 1 453 ? -13.659 -5.369 5.804 1.00 95.69 453 SER A C 1
ATOM 3705 O O . SER A 1 453 ? -13.398 -6.546 5.556 1.00 95.69 453 SER A O 1
ATOM 3707 N N . ILE A 1 454 ? -14.456 -4.626 5.033 1.00 96.19 454 ILE A N 1
ATOM 3708 C CA . ILE A 1 454 ? -15.125 -5.168 3.847 1.00 96.19 454 ILE A CA 1
ATOM 3709 C C . ILE A 1 454 ? -14.125 -5.461 2.727 1.00 96.19 454 ILE A C 1
ATOM 3711 O O . ILE A 1 454 ? -14.260 -6.486 2.070 1.00 96.19 454 ILE A O 1
ATOM 3715 N N . LYS A 1 455 ? -13.080 -4.639 2.545 1.00 94.88 455 LYS A N 1
ATOM 3716 C CA . LYS A 1 455 ? -12.002 -4.897 1.577 1.00 94.88 455 LYS A CA 1
ATOM 3717 C C . LYS A 1 455 ? -11.225 -6.159 1.935 1.00 94.88 455 LYS A C 1
ATOM 3719 O O . LYS A 1 455 ? -10.985 -6.991 1.064 1.00 94.88 455 LYS A O 1
ATOM 3724 N N . TYR A 1 456 ? -10.886 -6.344 3.211 1.00 95.44 456 TYR A N 1
ATOM 3725 C CA . TYR A 1 456 ? -10.250 -7.574 3.680 1.00 95.44 456 TYR A CA 1
ATOM 3726 C C . TYR A 1 456 ? -11.129 -8.803 3.429 1.00 95.44 456 TYR A C 1
ATOM 3728 O O . TYR A 1 456 ? -10.659 -9.790 2.868 1.00 95.44 456 TYR A O 1
ATOM 3736 N N . ASP A 1 457 ? -12.412 -8.752 3.786 1.00 95.75 457 ASP A N 1
ATOM 3737 C CA . ASP A 1 457 ? -13.303 -9.890 3.559 1.00 95.75 457 ASP A CA 1
ATOM 3738 C C . ASP A 1 457 ? -13.536 -10.148 2.070 1.00 95.75 457 ASP A C 1
ATOM 3740 O O . ASP A 1 457 ? -13.536 -11.298 1.643 1.00 95.75 457 ASP A O 1
ATOM 3744 N N . ALA A 1 458 ? -13.634 -9.097 1.257 1.00 94.12 458 ALA A N 1
ATOM 3745 C CA . ALA A 1 458 ? -13.739 -9.218 -0.187 1.00 94.12 458 ALA A CA 1
ATOM 3746 C C . ALA A 1 458 ? -12.496 -9.866 -0.807 1.00 94.12 458 ALA A C 1
ATOM 3748 O O . ALA A 1 458 ? -12.623 -10.553 -1.814 1.00 94.12 458 ALA A O 1
ATOM 3749 N N . LEU A 1 459 ? -11.302 -9.664 -0.248 1.00 93.12 459 LEU A N 1
ATOM 3750 C CA . LEU A 1 459 ? -10.067 -10.269 -0.754 1.00 93.12 459 LEU A CA 1
ATOM 3751 C C . LEU A 1 459 ? -9.831 -11.680 -0.208 1.00 93.12 459 LEU A C 1
ATOM 3753 O O . LEU A 1 459 ? -9.391 -12.554 -0.951 1.00 93.12 459 LEU A O 1
ATOM 3757 N N . HIS A 1 460 ? -10.105 -11.908 1.078 1.00 94.06 460 HIS A N 1
ATOM 3758 C CA . HIS A 1 460 ? -9.666 -13.118 1.776 1.00 94.06 460 HIS A CA 1
ATOM 3759 C C . HIS A 1 460 ? -10.778 -14.072 2.185 1.00 94.06 460 HIS A C 1
ATOM 3761 O O . HIS A 1 460 ? -10.491 -15.254 2.365 1.00 94.06 460 HIS A O 1
ATOM 3767 N N . ASN A 1 461 ? -12.004 -13.572 2.342 1.00 94.00 461 ASN A N 1
ATOM 3768 C CA . ASN A 1 461 ? -13.143 -14.315 2.878 1.00 94.00 461 ASN A CA 1
ATOM 3769 C C . ASN A 1 461 ? -14.379 -14.200 1.971 1.00 94.00 461 ASN A C 1
ATOM 3771 O O . ASN A 1 461 ? -15.506 -14.223 2.460 1.00 94.00 461 ASN A O 1
ATOM 3775 N N . ARG A 1 462 ? -14.186 -14.022 0.655 1.00 91.50 462 ARG A N 1
ATOM 3776 C CA . ARG A 1 462 ? -15.264 -13.639 -0.270 1.00 91.50 462 ARG A CA 1
ATOM 3777 C C . ARG A 1 462 ? -16.417 -14.625 -0.284 1.00 91.50 462 ARG A C 1
ATOM 3779 O O . ARG A 1 462 ? -17.566 -14.214 -0.195 1.00 91.50 462 ARG A O 1
ATOM 3786 N N . GLN A 1 463 ? -16.092 -15.915 -0.347 1.00 92.06 463 GLN A N 1
ATOM 3787 C CA . GLN A 1 463 ? -17.089 -16.978 -0.330 1.00 92.06 463 GLN A CA 1
ATOM 3788 C C . GLN A 1 463 ? -17.977 -16.863 0.913 1.00 92.06 463 GLN A C 1
ATOM 3790 O O . GLN A 1 463 ? -19.200 -16.943 0.811 1.00 92.06 463 GLN A O 1
ATOM 3795 N N . PHE A 1 464 ? -17.368 -16.620 2.076 1.00 95.31 464 PHE A N 1
ATOM 3796 C CA . PHE A 1 464 ? -18.110 -16.409 3.310 1.00 95.31 464 PHE A CA 1
ATOM 3797 C C . PHE A 1 464 ? -18.918 -15.111 3.287 1.00 95.31 464 PHE A C 1
ATOM 3799 O O . PHE A 1 464 ? -20.105 -15.136 3.597 1.00 95.31 464 PHE A O 1
ATOM 3806 N N . LEU A 1 465 ? -18.292 -14.003 2.884 1.00 95.19 465 LEU A N 1
ATOM 3807 C CA . LEU A 1 465 ? -18.892 -12.672 2.813 1.00 95.19 465 LEU A CA 1
ATOM 3808 C C . LEU A 1 465 ? -20.159 -12.662 1.947 1.00 95.19 465 LEU A C 1
ATOM 3810 O O . LEU A 1 465 ? -21.198 -12.181 2.386 1.00 95.19 465 LEU A O 1
ATOM 3814 N N . GLU A 1 466 ? -20.088 -13.205 0.735 1.00 92.31 466 GLU A N 1
ATOM 3815 C CA . GLU A 1 466 ? -21.216 -13.229 -0.199 1.00 92.31 466 GLU A CA 1
ATOM 3816 C C . GLU A 1 466 ? -22.322 -14.164 0.296 1.00 92.31 466 GLU A C 1
ATOM 3818 O O . GLU A 1 466 ? -23.491 -13.781 0.318 1.00 92.31 466 GLU A O 1
ATOM 3823 N N . THR A 1 467 ? -21.963 -15.356 0.783 1.00 93.25 467 THR A N 1
ATOM 3824 C CA . THR A 1 467 ? -22.946 -16.348 1.247 1.00 93.25 467 THR A CA 1
ATOM 3825 C C . THR A 1 467 ? -23.690 -15.870 2.492 1.00 93.25 467 THR A C 1
ATOM 3827 O O . THR A 1 467 ? -24.917 -15.951 2.548 1.00 93.25 467 THR A O 1
ATOM 3830 N N . ILE A 1 468 ? -22.976 -15.345 3.495 1.00 95.25 468 ILE A N 1
ATOM 3831 C CA . ILE A 1 468 ? -23.586 -14.964 4.776 1.00 95.25 468 ILE A CA 1
ATOM 3832 C C . ILE A 1 468 ? -24.502 -13.743 4.649 1.00 95.25 468 ILE A C 1
ATOM 3834 O O . ILE A 1 468 ? -25.441 -13.602 5.431 1.00 95.25 468 ILE A O 1
ATOM 3838 N N . PHE A 1 469 ? -24.265 -12.888 3.651 1.00 94.50 469 PHE A N 1
ATOM 3839 C CA . PHE A 1 469 ? -25.083 -11.711 3.352 1.00 94.50 469 PHE A CA 1
ATOM 3840 C C . PHE A 1 469 ? -26.090 -11.927 2.215 1.00 94.50 469 PHE A C 1
ATOM 3842 O O . PHE A 1 469 ? -26.756 -10.977 1.806 1.00 94.50 469 PHE A O 1
ATOM 3849 N N . THR A 1 470 ? -26.244 -13.159 1.724 1.00 91.06 470 THR A N 1
ATOM 3850 C CA . THR A 1 470 ? -27.272 -13.483 0.729 1.00 91.06 470 THR A CA 1
ATOM 3851 C C . THR A 1 470 ? -28.653 -13.508 1.384 1.00 91.06 470 THR A C 1
ATOM 3853 O O . THR A 1 470 ? -28.887 -14.241 2.351 1.00 91.06 470 THR A O 1
ATOM 3856 N N . ASP A 1 471 ? -29.582 -12.725 0.834 1.00 86.62 471 ASP A N 1
ATOM 3857 C CA . ASP A 1 471 ? -30.983 -12.722 1.245 1.00 86.62 471 ASP A CA 1
ATOM 3858 C C . ASP A 1 471 ? -31.731 -13.918 0.633 1.00 86.62 471 ASP A C 1
ATOM 3860 O O . ASP A 1 471 ? -31.823 -14.076 -0.583 1.00 86.62 471 ASP A O 1
ATOM 3864 N N . ARG A 1 472 ? -32.296 -14.772 1.490 1.00 75.69 472 ARG A N 1
ATOM 3865 C CA . ARG A 1 472 ? -33.062 -15.958 1.077 1.00 75.69 472 ARG A CA 1
ATOM 3866 C C . ARG A 1 472 ? -34.512 -15.648 0.696 1.00 75.69 472 ARG A C 1
ATOM 3868 O O . ARG A 1 472 ? -35.204 -16.541 0.216 1.00 75.69 472 ARG A O 1
ATOM 3875 N N . SER A 1 473 ? -34.980 -14.416 0.898 1.00 72.31 473 SER A N 1
ATOM 3876 C CA . SER A 1 473 ? -36.349 -13.997 0.572 1.00 72.31 473 SER A CA 1
ATOM 3877 C C . SER A 1 473 ? -36.594 -13.765 -0.930 1.00 72.31 473 SER A C 1
ATOM 3879 O O . SER A 1 473 ? -37.739 -13.573 -1.335 1.00 72.31 473 SER A O 1
ATOM 3881 N N . GLY A 1 474 ? -35.547 -13.848 -1.767 1.00 64.38 474 GLY A N 1
ATOM 3882 C CA . GLY A 1 474 ? -35.639 -13.779 -3.233 1.00 64.38 474 GLY A CA 1
ATOM 3883 C C . GLY A 1 474 ? -35.314 -12.413 -3.848 1.00 64.38 474 GLY A C 1
ATOM 3884 O O . GLY A 1 474 ? -35.492 -12.232 -5.050 1.00 64.38 474 GLY A O 1
ATOM 3885 N N . SER A 1 475 ? -34.835 -11.450 -3.055 1.00 68.19 475 SER A N 1
ATOM 3886 C CA . SER A 1 475 ? -34.285 -10.189 -3.561 1.00 68.19 475 SER A CA 1
ATOM 3887 C C . SER A 1 475 ? -32.886 -10.415 -4.141 1.00 68.19 475 SER A C 1
ATOM 3889 O O . SER A 1 475 ? -31.937 -10.641 -3.396 1.00 68.19 475 SER A O 1
ATOM 3891 N N . ASP A 1 476 ? -32.734 -10.286 -5.460 1.00 67.25 476 ASP A N 1
ATOM 3892 C CA . ASP A 1 476 ? -31.441 -10.408 -6.161 1.00 67.25 476 ASP A CA 1
ATOM 3893 C C . ASP A 1 476 ? -30.569 -9.135 -6.035 1.00 67.25 476 ASP A C 1
ATOM 3895 O O . ASP A 1 476 ? -29.680 -8.864 -6.843 1.00 67.25 476 ASP A O 1
ATOM 3899 N N . ARG A 1 477 ? -30.854 -8.277 -5.042 1.00 78.06 477 ARG A N 1
ATOM 3900 C CA . ARG A 1 477 ? -30.138 -7.012 -4.849 1.00 78.06 477 ARG A CA 1
ATOM 3901 C C . ARG A 1 477 ? -28.751 -7.278 -4.245 1.00 78.06 477 ARG A C 1
ATOM 3903 O O . ARG A 1 477 ? -28.680 -7.750 -3.107 1.00 78.06 477 ARG A O 1
ATOM 3910 N N . PRO A 1 478 ? -27.644 -6.889 -4.906 1.00 82.94 478 PRO A N 1
ATOM 3911 C CA . PRO A 1 478 ? -26.286 -7.134 -4.421 1.00 82.94 478 PRO A CA 1
ATOM 3912 C C . PRO A 1 478 ? -25.874 -6.112 -3.343 1.00 82.94 478 PRO A C 1
ATOM 3914 O O . PRO A 1 478 ? -24.920 -5.352 -3.514 1.00 82.94 478 PRO A O 1
ATOM 3917 N N . MET A 1 479 ? -26.583 -6.091 -2.207 1.00 91.12 479 MET A N 1
ATOM 3918 C CA . MET A 1 479 ? -26.415 -5.086 -1.142 1.00 91.12 479 MET A CA 1
ATOM 3919 C C . MET A 1 479 ? -24.975 -4.982 -0.628 1.00 91.12 479 MET A C 1
ATOM 3921 O O . MET A 1 479 ? -24.514 -3.893 -0.301 1.00 91.12 479 MET A O 1
ATOM 3925 N N . ILE A 1 480 ? -24.233 -6.094 -0.580 1.00 93.50 480 ILE A N 1
ATOM 3926 C CA . ILE A 1 480 ? -22.834 -6.079 -0.137 1.00 93.50 480 ILE A CA 1
ATOM 3927 C C . ILE A 1 480 ? -21.912 -5.350 -1.127 1.00 93.50 480 ILE A C 1
ATOM 3929 O O . ILE A 1 480 ? -20.981 -4.659 -0.713 1.00 93.50 480 ILE A O 1
ATOM 3933 N N . LYS A 1 481 ? -22.195 -5.447 -2.433 1.00 92.06 481 LYS A N 1
ATOM 3934 C CA . LYS A 1 481 ? -21.462 -4.731 -3.484 1.00 92.06 481 LYS A CA 1
ATOM 3935 C C . LYS A 1 481 ? -21.775 -3.237 -3.437 1.00 92.06 481 LYS A C 1
ATOM 3937 O O . LYS A 1 481 ? -20.864 -2.421 -3.555 1.00 92.06 481 LYS A O 1
ATOM 3942 N N . GLU A 1 482 ? -23.037 -2.881 -3.201 1.00 93.00 482 GLU A N 1
ATOM 3943 C CA . GLU A 1 482 ? -23.441 -1.491 -2.962 1.00 93.00 482 GLU A CA 1
ATOM 3944 C C . GLU A 1 482 ? -22.747 -0.923 -1.715 1.00 93.00 482 GLU A C 1
ATOM 3946 O O . GLU A 1 482 ? -22.119 0.134 -1.794 1.00 93.00 482 GLU A O 1
ATOM 3951 N N . LEU A 1 483 ? -22.760 -1.655 -0.590 1.00 95.56 483 LEU A N 1
ATOM 3952 C CA . LEU A 1 483 ? -22.060 -1.256 0.635 1.00 95.56 483 LEU A CA 1
ATOM 3953 C C . LEU A 1 483 ? -20.573 -1.009 0.372 1.00 95.56 483 LEU A C 1
ATOM 3955 O O . LEU A 1 483 ? -20.040 0.004 0.818 1.00 95.56 483 LEU A O 1
ATOM 3959 N N . TYR A 1 484 ? -19.913 -1.908 -0.365 1.00 94.75 484 TYR A N 1
ATOM 3960 C CA . TYR A 1 484 ? -18.511 -1.747 -0.743 1.00 94.75 484 TYR A CA 1
ATOM 3961 C C . TYR A 1 484 ? -18.283 -0.453 -1.530 1.00 94.75 484 TYR A C 1
ATOM 3963 O O . TYR A 1 484 ? -17.376 0.310 -1.200 1.00 94.75 484 TYR A O 1
ATOM 3971 N N . GLN A 1 485 ? -19.123 -0.166 -2.529 1.00 92.38 485 GLN A N 1
ATOM 3972 C CA . GLN A 1 485 ? -18.991 1.036 -3.351 1.00 92.38 485 GLN A CA 1
ATOM 3973 C C . GLN A 1 485 ? -19.175 2.320 -2.533 1.00 92.38 485 GLN A C 1
ATOM 3975 O O . GLN A 1 485 ? -18.382 3.255 -2.673 1.00 92.38 485 GLN A O 1
ATOM 3980 N N . HIS A 1 486 ? -20.184 2.375 -1.659 1.00 93.81 486 HIS A N 1
ATOM 3981 C CA . HIS A 1 486 ? -20.406 3.536 -0.795 1.00 93.81 486 HIS A CA 1
ATOM 3982 C C . HIS A 1 486 ? -19.292 3.692 0.248 1.00 93.81 486 HIS A C 1
ATOM 3984 O O . HIS A 1 486 ? -18.782 4.799 0.428 1.00 93.81 486 HIS A O 1
ATOM 3990 N N . ALA A 1 487 ? -18.858 2.598 0.883 1.00 94.62 487 ALA A N 1
ATOM 3991 C CA . ALA A 1 487 ? -17.747 2.609 1.834 1.00 94.62 487 ALA A CA 1
ATOM 3992 C C . ALA A 1 487 ? -16.448 3.088 1.175 1.00 94.62 487 ALA A C 1
ATOM 3994 O O . ALA A 1 487 ? -15.757 3.929 1.746 1.00 94.62 487 ALA A O 1
ATOM 3995 N N . LYS A 1 488 ? -16.155 2.623 -0.046 1.00 92.12 488 LYS A N 1
ATOM 3996 C CA . LYS A 1 488 ? -15.003 3.080 -0.828 1.00 92.12 488 LYS A CA 1
ATOM 3997 C C . LYS A 1 488 ? -15.092 4.567 -1.162 1.00 92.12 488 LYS A C 1
ATOM 3999 O O . LYS A 1 488 ? -14.141 5.298 -0.922 1.00 92.12 488 LYS A O 1
ATOM 4004 N N . ASN A 1 489 ? -16.237 5.023 -1.671 1.00 90.38 489 ASN A N 1
ATOM 4005 C CA . ASN A 1 489 ? -16.451 6.433 -2.011 1.00 90.38 489 ASN A CA 1
ATOM 4006 C C . ASN A 1 489 ? -16.224 7.355 -0.806 1.00 90.38 489 ASN A C 1
ATOM 4008 O O . ASN A 1 489 ? -15.604 8.407 -0.942 1.00 90.38 489 ASN A O 1
ATOM 4012 N N . LEU A 1 490 ? -16.728 6.956 0.364 1.00 92.06 490 LEU A N 1
ATOM 4013 C CA . LEU A 1 490 ? -16.515 7.686 1.609 1.00 92.06 490 LEU A CA 1
ATOM 4014 C C . LEU A 1 490 ? -15.051 7.619 2.056 1.00 92.06 490 LEU A C 1
ATOM 4016 O O . LEU A 1 490 ? -14.507 8.636 2.467 1.00 92.06 490 LEU A O 1
ATOM 4020 N N . PHE A 1 491 ? -14.406 6.454 1.970 1.00 92.31 491 PHE A N 1
ATOM 4021 C CA . PHE A 1 491 ? -13.010 6.276 2.371 1.00 92.31 491 PHE A CA 1
ATOM 4022 C C . PHE A 1 491 ? -12.040 7.102 1.524 1.00 92.31 491 PHE A C 1
ATOM 4024 O O . PHE A 1 491 ? -11.254 7.862 2.087 1.00 92.31 491 PHE A O 1
ATOM 4031 N N . ASP A 1 492 ? -12.136 7.001 0.194 1.00 89.44 492 ASP A N 1
ATOM 4032 C CA . ASP A 1 492 ? -11.283 7.732 -0.755 1.00 89.44 492 ASP A CA 1
ATOM 4033 C C . ASP A 1 492 ? -11.349 9.244 -0.515 1.00 89.44 492 ASP A C 1
ATOM 4035 O O . ASP A 1 492 ? -10.382 9.967 -0.745 1.00 89.44 492 ASP A O 1
ATOM 4039 N N . PHE A 1 493 ? -12.492 9.717 -0.018 1.00 87.75 493 PHE A N 1
ATOM 4040 C CA . PHE A 1 493 ? -12.686 11.105 0.337 1.00 87.75 493 PHE A CA 1
ATOM 4041 C C . PHE A 1 493 ? -12.197 11.439 1.756 1.00 87.75 493 PHE A C 1
ATOM 4043 O O . PHE A 1 493 ? -11.490 12.422 1.937 1.00 87.75 493 PHE A O 1
ATOM 4050 N N . VAL A 1 494 ? -12.562 10.661 2.778 1.00 89.31 494 VAL A N 1
ATOM 4051 C CA . VAL A 1 494 ? -12.290 10.990 4.190 1.00 89.31 494 VAL A CA 1
ATOM 4052 C C . VAL A 1 494 ? -10.825 10.766 4.559 1.00 89.31 494 VAL A C 1
ATOM 4054 O O . VAL A 1 494 ? -10.223 11.627 5.202 1.00 89.31 494 VAL A O 1
ATOM 4057 N N . ALA A 1 495 ? -10.230 9.644 4.146 1.00 89.56 495 ALA A N 1
ATOM 4058 C CA . ALA A 1 495 ? -8.904 9.238 4.612 1.00 89.56 495 ALA A CA 1
ATOM 4059 C C . ALA A 1 495 ? -7.792 10.251 4.264 1.00 89.56 495 ALA A C 1
ATOM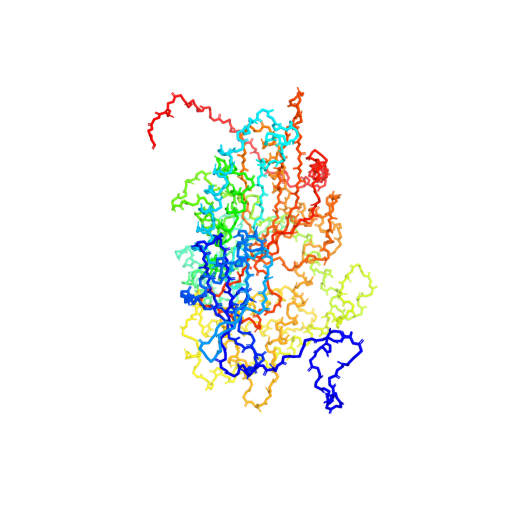 4061 O O . ALA A 1 495 ? -7.034 10.618 5.165 1.00 89.56 495 ALA A O 1
ATOM 4062 N N . PRO A 1 496 ? -7.704 10.809 3.036 1.00 89.94 496 PRO A N 1
ATOM 4063 C CA . PRO A 1 496 ? -6.699 11.831 2.724 1.00 89.94 496 PRO A CA 1
ATOM 4064 C C . PRO A 1 496 ? -6.911 13.151 3.475 1.00 89.94 496 PRO A C 1
ATOM 4066 O O . PRO A 1 496 ? -5.963 13.923 3.649 1.00 89.94 496 PRO A O 1
ATOM 4069 N N . GLN A 1 497 ? -8.147 13.435 3.893 1.00 89.31 497 GLN A N 1
ATOM 4070 C CA . GLN A 1 497 ? -8.493 14.673 4.587 1.00 89.31 497 GLN A CA 1
ATOM 4071 C C . GLN A 1 497 ? -8.207 14.596 6.086 1.00 89.31 497 GLN A C 1
ATOM 4073 O O . GLN A 1 497 ? -8.036 15.637 6.712 1.00 89.31 497 GLN A O 1
ATOM 4078 N N . GLU A 1 498 ? -8.048 13.398 6.668 1.00 89.62 498 GLU A N 1
ATOM 4079 C CA . GLU A 1 498 ? -7.562 13.243 8.051 1.00 89.62 498 GLU A CA 1
ATOM 4080 C C . GLU A 1 498 ? -6.173 13.877 8.262 1.00 89.62 498 GLU A C 1
ATOM 4082 O O . GLU A 1 498 ? -5.798 14.199 9.392 1.00 89.62 498 GLU A O 1
ATOM 4087 N N . TYR A 1 499 ? -5.424 14.081 7.175 1.00 91.94 499 TYR A N 1
ATOM 4088 C CA . TYR A 1 499 ? -4.102 14.705 7.155 1.00 91.94 499 TYR A CA 1
ATOM 4089 C C . TYR A 1 499 ? -4.132 16.181 6.724 1.00 91.94 499 TYR A C 1
ATOM 4091 O O . TYR A 1 499 ? -3.108 16.702 6.290 1.00 91.94 499 TYR A O 1
ATOM 4099 N N . GLY A 1 500 ? -5.288 16.846 6.835 1.00 92.00 500 GLY A N 1
ATOM 4100 C CA . GLY A 1 500 ? -5.517 18.260 6.508 1.00 92.00 500 GLY A CA 1
ATOM 4101 C C . GLY A 1 500 ? -6.575 18.427 5.422 1.00 92.00 500 GLY A C 1
ATOM 4102 O O . GLY A 1 500 ? -6.605 17.620 4.497 1.00 92.00 500 GLY A O 1
ATOM 4103 N N . ILE A 1 501 ? -7.416 19.463 5.504 1.00 88.25 501 ILE A N 1
ATOM 4104 C CA . ILE A 1 501 ? -8.489 19.727 4.527 1.00 88.25 501 ILE A CA 1
ATOM 4105 C C . ILE A 1 501 ? -7.972 20.647 3.423 1.00 88.25 501 ILE A C 1
ATOM 4107 O O . ILE A 1 501 ? -8.030 20.310 2.242 1.00 88.25 501 ILE A O 1
ATOM 4111 N N . ASN A 1 502 ? -7.403 21.791 3.808 1.00 89.31 502 ASN A N 1
ATOM 4112 C CA . ASN A 1 502 ? -6.795 22.741 2.875 1.00 89.31 502 ASN A CA 1
ATOM 4113 C C . ASN A 1 502 ? -5.276 22.527 2.741 1.00 89.31 502 ASN A C 1
ATOM 4115 O O . ASN A 1 502 ? -4.638 21.851 3.550 1.00 89.31 502 ASN A O 1
ATOM 4119 N N . ASN A 1 503 ? -4.670 23.154 1.730 1.00 91.56 503 ASN A N 1
ATOM 4120 C CA . ASN A 1 503 ? -3.236 23.020 1.448 1.00 91.56 503 ASN A CA 1
ATOM 4121 C C . ASN A 1 503 ? -2.341 23.443 2.626 1.00 91.56 503 ASN A C 1
ATOM 4123 O O . ASN A 1 503 ? -1.297 22.836 2.856 1.00 91.56 503 ASN A O 1
ATOM 4127 N N . LYS A 1 504 ? -2.739 24.452 3.408 1.00 91.44 504 LYS A N 1
ATOM 4128 C CA . LYS A 1 504 ? -1.943 24.916 4.552 1.00 91.44 504 LYS A CA 1
ATOM 4129 C C . LYS A 1 504 ? -1.899 23.861 5.658 1.00 91.44 504 LYS A C 1
ATOM 4131 O O . LYS A 1 504 ? -0.820 23.537 6.148 1.00 91.44 504 LYS A O 1
ATOM 4136 N N . GLU A 1 505 ? -3.051 23.302 6.014 1.00 93.12 505 GLU A N 1
ATOM 4137 C CA . GLU A 1 505 ? -3.161 22.221 7.000 1.00 93.12 505 GLU A CA 1
ATOM 4138 C C . GLU A 1 505 ? -2.414 20.969 6.540 1.00 93.12 505 GLU A C 1
ATOM 4140 O O . GLU A 1 505 ? -1.647 20.396 7.315 1.00 93.12 505 GLU A O 1
ATOM 4145 N N . LYS A 1 506 ? -2.583 20.581 5.267 1.00 94.19 506 LYS A N 1
ATOM 4146 C CA . LYS A 1 506 ? -1.908 19.415 4.679 1.00 94.19 506 LYS A CA 1
ATOM 4147 C C . LYS A 1 506 ? -0.390 19.533 4.740 1.00 94.19 506 LYS A C 1
ATOM 4149 O O . LYS A 1 506 ? 0.278 18.564 5.099 1.00 94.19 506 LYS A O 1
ATOM 4154 N N . LEU A 1 507 ? 0.155 20.709 4.422 1.00 93.94 507 LEU A N 1
ATOM 4155 C CA . LEU A 1 507 ? 1.592 20.961 4.509 1.00 93.94 507 LEU A CA 1
ATOM 4156 C C . LEU A 1 507 ? 2.074 20.956 5.965 1.00 93.94 507 LEU A C 1
ATOM 4158 O O . LEU A 1 507 ? 3.083 20.323 6.262 1.00 93.94 507 LEU A O 1
ATOM 4162 N N . GLN A 1 508 ? 1.349 21.607 6.879 1.00 93.56 508 GLN A N 1
ATOM 4163 C CA . GLN A 1 508 ? 1.725 21.669 8.294 1.00 93.56 508 GLN A CA 1
ATOM 4164 C C . GLN A 1 508 ? 1.755 20.277 8.942 1.00 93.56 508 GLN A C 1
ATOM 4166 O O . GLN A 1 508 ? 2.757 19.902 9.551 1.00 93.56 508 GLN A O 1
ATOM 4171 N N . ILE A 1 509 ? 0.685 19.489 8.790 1.00 94.44 509 ILE A N 1
ATOM 4172 C CA . ILE A 1 509 ? 0.617 18.102 9.284 1.00 94.44 509 ILE A CA 1
ATOM 4173 C C . ILE A 1 509 ? 1.684 17.241 8.596 1.00 94.44 509 ILE A C 1
ATOM 4175 O O . ILE A 1 509 ? 2.337 16.419 9.247 1.00 94.44 509 ILE A O 1
ATOM 4179 N N . GLY A 1 510 ? 1.881 17.473 7.294 1.00 94.50 510 GLY A N 1
ATOM 4180 C CA . GLY A 1 510 ? 2.926 16.880 6.471 1.00 94.50 510 GLY A CA 1
ATOM 4181 C C . GLY A 1 510 ? 4.315 17.016 7.089 1.00 94.50 510 GLY A C 1
ATOM 4182 O O . GLY A 1 510 ? 4.981 16.016 7.351 1.00 94.50 510 GLY A O 1
ATOM 4183 N N . LEU A 1 511 ? 4.728 18.250 7.381 1.00 93.12 511 LEU A N 1
ATOM 4184 C CA . LEU A 1 511 ? 6.033 18.557 7.967 1.00 93.12 511 LEU A CA 1
ATOM 4185 C C . LEU A 1 511 ? 6.151 18.028 9.401 1.00 93.12 511 LEU A C 1
ATOM 4187 O O . LEU A 1 511 ? 7.128 17.358 9.714 1.00 93.12 511 LEU A O 1
ATOM 4191 N N . LEU A 1 512 ? 5.135 18.206 10.251 1.00 92.56 512 LEU A N 1
ATOM 4192 C CA . LEU A 1 512 ? 5.162 17.689 11.630 1.00 92.56 512 LEU A CA 1
ATOM 4193 C C . LEU A 1 512 ? 5.344 16.164 11.707 1.00 92.56 512 LEU A C 1
ATOM 4195 O O . LEU A 1 512 ? 5.879 15.658 12.692 1.00 92.56 512 LEU A O 1
ATOM 4199 N N . THR A 1 513 ? 4.893 15.431 10.686 1.00 91.81 513 THR A N 1
ATOM 4200 C CA . THR A 1 513 ? 4.977 13.962 10.645 1.00 91.81 513 THR A CA 1
ATOM 4201 C C . THR A 1 513 ? 6.201 13.468 9.878 1.00 91.81 513 THR A C 1
ATOM 4203 O O . THR A 1 513 ? 6.858 12.525 10.307 1.00 91.81 513 THR A O 1
ATOM 4206 N N . SER A 1 514 ? 6.516 14.076 8.732 1.00 93.12 514 SER A N 1
ATOM 4207 C CA . SER A 1 514 ? 7.478 13.539 7.761 1.00 93.12 514 SER A CA 1
ATOM 4208 C C . SER A 1 514 ? 8.770 14.346 7.626 1.00 93.12 514 SER A C 1
ATOM 4210 O O . SER A 1 514 ? 9.587 13.990 6.779 1.00 93.12 514 SER A O 1
ATOM 4212 N N . ASN A 1 515 ? 9.006 15.383 8.441 1.00 91.88 515 ASN A N 1
ATOM 4213 C CA . ASN A 1 515 ? 10.214 16.213 8.325 1.00 91.88 515 ASN A CA 1
ATOM 4214 C C . ASN A 1 515 ? 11.517 15.401 8.443 1.00 91.88 515 ASN A C 1
ATOM 4216 O O . ASN A 1 515 ? 12.372 15.494 7.567 1.00 91.88 515 ASN A O 1
ATOM 4220 N N . LEU A 1 516 ? 11.645 14.533 9.456 1.00 93.31 516 LEU A N 1
ATOM 4221 C CA . LEU A 1 516 ? 12.842 13.692 9.628 1.00 93.31 516 LEU A CA 1
ATOM 4222 C C . LEU A 1 516 ? 13.065 12.740 8.445 1.00 93.31 516 LEU A C 1
ATOM 4224 O O . LEU A 1 516 ? 14.200 12.509 8.025 1.00 93.31 516 LEU A O 1
ATOM 4228 N N . LEU A 1 517 ? 11.982 12.194 7.885 1.00 95.31 517 LEU A N 1
ATOM 4229 C CA . LEU A 1 517 ? 12.050 11.345 6.699 1.00 95.31 517 LEU A CA 1
ATOM 4230 C C . LEU A 1 517 ? 12.499 12.149 5.471 1.00 95.31 517 LEU A C 1
ATOM 4232 O O . LEU A 1 517 ? 13.379 11.695 4.741 1.00 95.31 517 LEU A O 1
ATOM 4236 N N . LEU A 1 518 ? 11.951 13.350 5.268 1.00 95.75 518 LEU A N 1
ATOM 4237 C CA . LEU A 1 518 ? 12.329 14.233 4.165 1.00 95.75 518 LEU A CA 1
ATOM 4238 C C . LEU A 1 518 ? 13.797 14.672 4.264 1.00 95.75 518 LEU A C 1
ATOM 4240 O O . LEU A 1 518 ? 14.525 14.570 3.279 1.00 95.75 518 LEU A O 1
ATOM 4244 N N . GLN A 1 519 ? 14.257 15.074 5.451 1.00 95.50 519 GLN A N 1
ATOM 4245 C CA . GLN A 1 519 ? 15.670 15.357 5.729 1.00 95.50 519 GLN A CA 1
ATOM 4246 C C . GLN A 1 519 ? 16.559 14.151 5.411 1.00 95.50 519 GLN A C 1
ATOM 4248 O O . GLN A 1 519 ? 17.601 14.292 4.770 1.00 95.50 519 GLN A O 1
ATOM 4253 N N . GLY A 1 520 ? 16.123 12.951 5.809 1.00 96.19 520 GLY A N 1
ATOM 4254 C CA . GLY A 1 520 ? 16.779 11.699 5.456 1.00 96.19 520 GLY A CA 1
ATOM 4255 C C . GLY A 1 520 ? 16.916 11.531 3.943 1.00 96.19 520 GLY A C 1
ATOM 4256 O O . GLY A 1 520 ? 18.022 11.302 3.459 1.00 96.19 520 GLY A O 1
ATOM 4257 N N . ILE A 1 521 ? 15.830 11.695 3.187 1.00 97.56 521 ILE A N 1
ATOM 4258 C CA . ILE A 1 521 ? 15.827 11.573 1.720 1.00 97.56 521 ILE A CA 1
ATOM 4259 C C . ILE A 1 521 ? 16.781 12.590 1.080 1.00 97.56 521 ILE A C 1
ATOM 4261 O O . ILE A 1 521 ? 17.620 12.193 0.272 1.00 97.56 521 ILE A O 1
ATOM 4265 N N . ILE A 1 522 ? 16.708 13.869 1.472 1.00 96.94 522 ILE A N 1
ATOM 4266 C CA . ILE A 1 522 ? 17.593 14.936 0.964 1.00 96.94 522 ILE A CA 1
ATOM 4267 C C . ILE A 1 522 ? 19.056 14.563 1.201 1.00 96.94 522 ILE A C 1
ATOM 4269 O O . ILE A 1 522 ? 19.840 14.523 0.253 1.00 96.94 522 ILE A O 1
ATOM 4273 N N . LYS A 1 523 ? 19.404 14.197 2.439 1.00 96.44 523 LYS A N 1
ATOM 4274 C CA . LYS A 1 523 ? 20.765 13.797 2.807 1.00 96.44 523 LYS A CA 1
ATOM 4275 C C . LYS A 1 523 ? 21.262 12.619 1.965 1.00 96.44 523 LYS A C 1
ATOM 4277 O O . LYS A 1 523 ? 22.387 12.642 1.480 1.00 96.44 523 LYS A O 1
ATOM 4282 N N . ASN A 1 524 ? 20.422 11.608 1.744 1.00 96.81 524 ASN A N 1
ATOM 4283 C CA . ASN A 1 524 ? 20.796 10.432 0.955 1.00 96.81 524 ASN A CA 1
ATOM 4284 C C . ASN A 1 524 ? 21.031 10.779 -0.527 1.00 96.81 524 ASN A C 1
ATOM 4286 O O . ASN A 1 524 ? 21.944 10.231 -1.148 1.00 96.81 524 ASN A O 1
ATOM 4290 N N . LEU A 1 525 ? 20.252 11.706 -1.094 1.00 97.25 525 LEU A N 1
ATOM 4291 C CA . LEU A 1 525 ? 20.457 12.201 -2.459 1.00 97.25 525 LEU A CA 1
ATOM 4292 C C . LEU A 1 525 ? 21.768 12.997 -2.584 1.00 97.25 525 LEU A C 1
ATOM 4294 O O . LEU A 1 525 ? 22.509 12.810 -3.550 1.00 97.25 525 LEU A O 1
ATOM 4298 N N . GLU A 1 526 ? 22.096 13.836 -1.601 1.00 95.81 526 GLU A N 1
ATOM 4299 C CA . GLU A 1 526 ? 23.342 14.618 -1.567 1.00 95.81 526 GLU A CA 1
ATOM 4300 C C . GLU A 1 526 ? 24.592 13.748 -1.370 1.00 95.81 526 GLU A C 1
ATOM 4302 O O . GLU A 1 526 ? 25.592 13.905 -2.079 1.00 95.81 526 GLU A O 1
ATOM 4307 N N . GLU A 1 527 ? 24.529 12.776 -0.458 1.00 95.38 527 GLU A N 1
ATOM 4308 C CA . GLU A 1 527 ? 25.581 11.770 -0.278 1.00 95.38 527 GLU A CA 1
ATOM 4309 C C . GLU A 1 527 ? 25.794 10.977 -1.574 1.00 95.38 527 GLU A C 1
ATOM 4311 O O . GLU A 1 527 ? 26.926 10.750 -1.996 1.00 95.38 527 GLU A O 1
ATOM 4316 N N . SER A 1 528 ? 24.718 10.633 -2.285 1.00 94.00 528 SER A N 1
ATOM 4317 C CA . SER A 1 528 ? 24.819 9.900 -3.551 1.00 94.00 528 SER A CA 1
ATOM 4318 C C . SER A 1 528 ? 25.377 10.740 -4.703 1.00 94.00 528 SER A C 1
ATOM 4320 O O . SER A 1 528 ? 26.072 10.198 -5.563 1.00 94.00 528 SER A O 1
ATOM 4322 N N . LYS A 1 529 ? 25.122 12.057 -4.715 1.00 92.81 529 LYS A N 1
ATOM 4323 C CA . LYS A 1 529 ? 25.741 13.013 -5.654 1.00 92.81 529 LYS A CA 1
ATOM 4324 C C . LYS A 1 529 ? 27.263 13.056 -5.478 1.00 92.81 529 LYS A C 1
ATOM 4326 O O . LYS A 1 529 ? 27.995 13.141 -6.457 1.00 92.81 529 LYS A O 1
ATOM 4331 N N . SER A 1 530 ? 27.740 13.011 -4.234 1.00 90.12 530 SER A N 1
ATOM 4332 C CA . SER A 1 530 ? 29.176 13.068 -3.912 1.00 90.12 530 SER A CA 1
ATOM 4333 C C . SER A 1 530 ? 29.874 11.702 -3.953 1.00 90.12 530 SER A C 1
ATOM 4335 O O . SER A 1 530 ? 31.093 11.641 -4.118 1.00 90.12 530 SER A O 1
ATOM 4337 N N . SER A 1 531 ? 29.117 10.607 -3.860 1.00 91.56 531 SER A N 1
ATOM 4338 C CA . SER A 1 531 ? 29.647 9.245 -3.885 1.00 91.56 531 SER A CA 1
ATOM 4339 C C . SER A 1 531 ? 30.184 8.831 -5.267 1.00 91.56 531 SER A C 1
ATOM 4341 O O . SER A 1 531 ? 29.533 9.061 -6.298 1.00 91.56 531 SER A O 1
ATOM 4343 N N . PRO A 1 532 ? 31.336 8.135 -5.335 1.00 88.12 532 PRO A N 1
ATOM 4344 C CA . PRO A 1 532 ? 31.785 7.508 -6.574 1.00 88.12 532 PRO A CA 1
ATOM 4345 C C . PRO A 1 532 ? 30.863 6.353 -6.992 1.00 88.12 532 PRO A C 1
ATOM 4347 O O . PRO A 1 532 ? 30.634 6.158 -8.187 1.00 88.12 532 PRO A O 1
ATOM 4350 N N . THR A 1 533 ? 30.278 5.631 -6.035 1.00 91.19 533 THR A N 1
ATOM 4351 C CA . THR A 1 533 ? 29.459 4.439 -6.281 1.00 91.19 533 THR A CA 1
ATOM 4352 C C . THR A 1 533 ? 27.962 4.761 -6.264 1.00 91.19 533 THR A C 1
ATOM 4354 O O . THR A 1 533 ? 27.511 5.521 -5.401 1.00 91.19 533 THR A O 1
ATOM 4357 N N . PRO A 1 534 ? 27.175 4.194 -7.196 1.00 95.38 534 PRO A N 1
ATOM 4358 C CA . PRO A 1 534 ? 25.718 4.229 -7.126 1.00 95.38 534 PRO A CA 1
ATOM 4359 C C . PRO A 1 534 ? 25.168 3.532 -5.880 1.00 95.38 534 PRO A C 1
ATOM 4361 O O . PRO A 1 534 ? 25.819 2.647 -5.326 1.00 95.38 534 PRO A O 1
ATOM 4364 N N . SER A 1 535 ? 23.975 3.935 -5.445 1.00 96.94 535 SER A N 1
ATOM 4365 C CA . SER A 1 535 ? 23.385 3.476 -4.183 1.00 96.94 535 SER A CA 1
ATOM 4366 C C . SER A 1 535 ? 21.865 3.313 -4.259 1.00 96.94 535 SER A C 1
ATOM 4368 O O . SER A 1 535 ? 21.187 3.904 -5.102 1.00 96.94 535 SER A O 1
ATOM 4370 N N . THR A 1 536 ? 21.315 2.532 -3.335 1.00 98.56 536 THR A N 1
ATOM 4371 C CA . THR A 1 536 ? 19.876 2.341 -3.144 1.00 98.56 536 THR A CA 1
ATOM 4372 C C . THR A 1 536 ? 19.511 2.532 -1.671 1.00 98.56 536 THR A C 1
ATOM 4374 O O . THR A 1 536 ? 20.186 2.015 -0.773 1.00 98.56 536 THR A O 1
ATOM 4377 N N . ARG A 1 537 ? 18.433 3.280 -1.407 1.00 98.44 537 ARG A N 1
ATOM 4378 C CA . ARG A 1 537 ? 17.932 3.594 -0.058 1.00 98.44 537 ARG A CA 1
ATOM 4379 C C . ARG A 1 537 ? 16.423 3.410 -0.007 1.00 98.44 537 ARG A C 1
ATOM 4381 O O . ARG A 1 537 ? 15.683 4.139 -0.662 1.00 98.44 537 ARG A O 1
ATOM 4388 N N . LEU A 1 538 ? 15.951 2.434 0.756 1.00 98.75 538 LEU A N 1
ATOM 4389 C CA . LEU A 1 538 ? 14.532 2.072 0.785 1.00 98.75 538 LEU A CA 1
ATOM 4390 C C . LEU A 1 538 ? 13.961 2.293 2.183 1.00 98.75 538 LEU A C 1
ATOM 4392 O O . LEU A 1 538 ? 14.548 1.849 3.159 1.00 98.75 538 LEU A O 1
ATOM 4396 N N . TYR A 1 539 ? 12.815 2.950 2.299 1.00 98.69 539 TYR A N 1
ATOM 4397 C CA . TYR A 1 539 ? 12.157 3.224 3.576 1.00 98.69 539 TYR A CA 1
ATOM 4398 C C . TYR A 1 539 ? 10.809 2.517 3.604 1.00 98.69 539 TYR A C 1
ATOM 4400 O O . TYR A 1 539 ? 9.973 2.766 2.746 1.00 98.69 539 TYR A O 1
ATOM 4408 N N . PHE A 1 540 ? 10.562 1.664 4.590 1.00 98.56 540 PHE A N 1
ATOM 4409 C CA . PHE A 1 540 ? 9.296 0.957 4.762 1.00 98.56 540 PHE A CA 1
ATOM 4410 C C . PHE A 1 540 ? 8.544 1.526 5.962 1.00 98.56 540 PHE A C 1
ATOM 4412 O O . PHE A 1 540 ? 9.066 1.584 7.079 1.00 98.56 540 PHE A O 1
ATOM 4419 N N . THR A 1 541 ? 7.299 1.934 5.731 1.00 96.88 541 THR A N 1
ATOM 4420 C CA . THR A 1 541 ? 6.474 2.636 6.717 1.00 96.88 541 THR A CA 1
ATOM 4421 C C . THR A 1 541 ? 4.979 2.320 6.553 1.00 96.88 541 THR A C 1
ATOM 4423 O O . THR A 1 541 ? 4.580 1.327 5.937 1.00 96.88 541 THR A O 1
ATOM 4426 N N . LYS A 1 542 ? 4.130 3.125 7.186 1.00 92.62 542 LYS A N 1
ATOM 4427 C CA . LYS A 1 542 ? 2.674 3.006 7.240 1.00 92.62 542 LYS A CA 1
ATOM 4428 C C . LYS A 1 542 ? 2.017 4.040 6.333 1.00 92.62 542 LYS A C 1
ATOM 4430 O O . LYS A 1 542 ? 2.639 5.006 5.908 1.00 92.62 542 LYS A O 1
ATOM 4435 N N . GLU A 1 543 ? 0.724 3.854 6.117 1.00 91.38 543 GLU A N 1
ATOM 4436 C CA . GLU A 1 543 ? -0.145 4.749 5.346 1.00 91.38 543 GLU A CA 1
ATOM 4437 C C . GLU A 1 543 ? -0.007 6.229 5.713 1.00 91.38 543 GLU A C 1
ATOM 4439 O O . GLU A 1 543 ? 0.186 7.055 4.827 1.00 91.38 543 GLU A O 1
ATOM 4444 N N . SER A 1 544 ? -0.019 6.546 7.011 1.00 90.81 544 SER A N 1
ATOM 4445 C CA . SER A 1 544 ? 0.076 7.923 7.504 1.00 90.81 544 SER A CA 1
ATOM 4446 C C . SER A 1 544 ? 1.302 8.654 6.968 1.00 90.81 544 SER A C 1
ATOM 4448 O O . SER A 1 544 ? 1.161 9.743 6.429 1.00 90.81 544 SER A O 1
ATOM 4450 N N . HIS A 1 545 ? 2.479 8.028 7.047 1.00 93.00 545 HIS A N 1
ATOM 4451 C CA . HIS A 1 545 ? 3.735 8.620 6.586 1.00 93.00 545 HIS A CA 1
ATOM 4452 C C . HIS A 1 545 ? 3.768 8.821 5.073 1.00 93.00 545 HIS A C 1
ATOM 4454 O O . HIS A 1 545 ? 4.375 9.776 4.596 1.00 93.00 545 HIS A O 1
ATOM 4460 N N . VAL A 1 546 ? 3.141 7.920 4.314 1.00 95.88 546 VAL A N 1
ATOM 4461 C CA . VAL A 1 546 ? 3.086 8.037 2.855 1.00 95.88 546 VAL A CA 1
ATOM 4462 C C . VAL A 1 546 ? 2.156 9.181 2.452 1.00 95.88 546 VAL A C 1
ATOM 4464 O O . VAL A 1 546 ? 2.553 9.999 1.627 1.00 95.88 546 VAL A O 1
ATOM 4467 N N . HIS A 1 547 ? 0.981 9.312 3.080 1.00 94.69 547 HIS A N 1
ATOM 4468 C CA . HIS A 1 547 ? 0.094 10.462 2.866 1.00 94.69 547 HIS A CA 1
ATOM 4469 C C . HIS A 1 5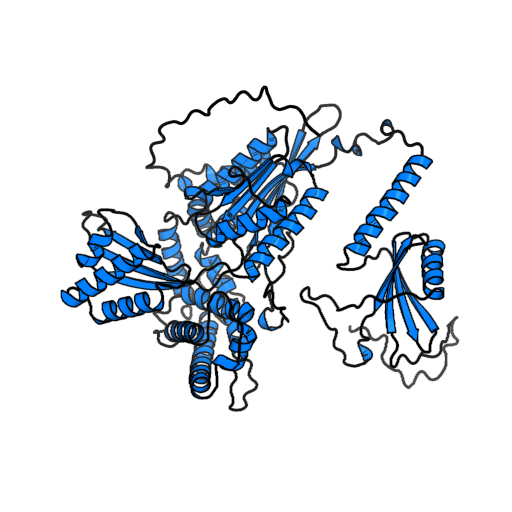47 ? 0.780 11.785 3.215 1.00 94.69 547 HIS A C 1
ATOM 4471 O O . HIS A 1 547 ? 0.790 12.709 2.404 1.00 94.69 547 HIS A O 1
ATOM 4477 N N . THR A 1 548 ? 1.378 11.885 4.403 1.00 95.50 548 THR A N 1
ATOM 4478 C CA . THR A 1 548 ? 1.997 13.132 4.865 1.00 95.50 548 THR A CA 1
ATOM 4479 C C . THR A 1 548 ? 3.213 13.515 4.028 1.00 95.50 548 THR A C 1
ATOM 4481 O O . THR A 1 548 ? 3.351 14.685 3.682 1.00 95.50 548 THR A O 1
ATOM 4484 N N . LEU A 1 549 ? 4.051 12.554 3.621 1.00 96.62 549 LEU A N 1
ATOM 4485 C CA . LEU A 1 549 ? 5.170 12.823 2.716 1.00 96.62 549 LEU A CA 1
ATOM 4486 C C . LEU A 1 549 ? 4.683 13.258 1.330 1.00 96.62 549 LEU A C 1
ATOM 4488 O O . LEU A 1 549 ? 5.220 14.214 0.776 1.00 96.62 549 LEU A O 1
ATOM 4492 N N . LEU A 1 550 ? 3.662 12.598 0.776 1.00 96.50 550 LEU A N 1
ATOM 4493 C CA . LEU A 1 550 ? 3.115 12.952 -0.535 1.00 96.50 550 LEU A CA 1
ATOM 4494 C C . LEU A 1 550 ? 2.508 14.362 -0.536 1.00 96.50 550 LEU A C 1
ATOM 4496 O O . LEU A 1 550 ? 2.734 15.120 -1.478 1.00 96.50 550 LEU A O 1
ATOM 4500 N N . ASN A 1 551 ? 1.816 14.745 0.544 1.00 95.75 551 ASN A N 1
ATOM 4501 C CA . ASN A 1 551 ? 1.338 16.116 0.739 1.00 95.75 551 ASN A CA 1
ATOM 4502 C C . ASN A 1 551 ? 2.504 17.113 0.674 1.00 95.75 551 ASN A C 1
ATOM 4504 O O . ASN A 1 551 ? 2.403 18.123 -0.017 1.00 95.75 551 ASN A O 1
ATOM 4508 N N . VAL A 1 552 ? 3.626 16.826 1.348 1.00 96.19 552 VAL A N 1
ATOM 4509 C CA . VAL A 1 552 ? 4.816 17.693 1.297 1.00 96.19 552 VAL A CA 1
ATOM 4510 C C . VAL A 1 552 ? 5.413 17.737 -0.111 1.00 96.19 552 VAL A C 1
ATOM 4512 O O . VAL A 1 552 ? 5.798 18.814 -0.554 1.00 96.19 552 VAL A O 1
ATOM 4515 N N . VAL A 1 553 ? 5.442 16.622 -0.850 1.00 96.06 553 VAL A N 1
ATOM 4516 C CA . VAL A 1 553 ? 5.906 16.597 -2.250 1.00 96.06 553 VAL A CA 1
ATOM 4517 C C . VAL A 1 553 ? 5.097 17.560 -3.116 1.00 96.06 553 VAL A C 1
ATOM 4519 O O . VAL A 1 553 ? 5.687 18.459 -3.715 1.00 96.06 553 VAL A O 1
ATOM 4522 N N . PHE A 1 554 ? 3.767 17.448 -3.124 1.00 95.94 554 PHE A N 1
ATOM 4523 C CA . PHE A 1 554 ? 2.904 18.333 -3.919 1.00 95.94 554 PHE A CA 1
ATOM 4524 C C . PHE A 1 554 ? 2.947 19.795 -3.466 1.00 95.94 554 PHE A C 1
ATOM 4526 O O . PHE A 1 554 ? 2.913 20.704 -4.293 1.00 95.94 554 PHE A O 1
ATOM 4533 N N . LEU A 1 555 ? 3.041 20.037 -2.159 1.00 95.31 555 LEU A N 1
ATOM 4534 C CA . LEU A 1 555 ? 2.943 21.379 -1.574 1.00 95.31 555 LEU A CA 1
ATOM 4535 C C . LEU A 1 555 ? 4.309 22.049 -1.348 1.00 95.31 555 LEU A C 1
ATOM 4537 O O . LEU A 1 555 ? 4.381 23.177 -0.854 1.00 95.31 555 LEU A O 1
ATOM 4541 N N . SER A 1 556 ? 5.401 21.389 -1.742 1.00 94.25 556 SER A N 1
ATOM 4542 C CA . SER A 1 556 ? 6.756 21.957 -1.730 1.00 94.25 556 SER A CA 1
ATOM 4543 C C . SER A 1 556 ? 6.946 23.071 -2.765 1.00 94.25 556 SER A C 1
ATOM 4545 O O . SER A 1 556 ? 7.829 23.910 -2.600 1.00 94.25 556 SER A O 1
ATOM 4547 N N . GLY A 1 557 ? 6.102 23.104 -3.803 1.00 93.31 557 GLY A N 1
ATOM 4548 C CA . GLY A 1 557 ? 6.263 23.954 -4.987 1.00 93.31 557 GLY A CA 1
ATOM 4549 C C . GLY A 1 557 ? 6.966 23.254 -6.153 1.00 93.31 557 GLY A C 1
ATOM 4550 O O . GLY A 1 557 ? 7.122 23.862 -7.209 1.00 93.31 557 GLY A O 1
ATOM 4551 N N . LEU A 1 558 ? 7.361 21.987 -5.986 1.00 94.25 558 LEU A N 1
ATOM 4552 C CA . LEU A 1 558 ? 7.952 21.184 -7.051 1.00 94.25 558 LEU A CA 1
ATOM 4553 C C . LEU A 1 558 ? 6.980 21.048 -8.245 1.00 94.25 558 LEU A C 1
ATOM 4555 O O . LEU A 1 558 ? 5.827 20.654 -8.043 1.00 94.25 558 LEU A O 1
ATOM 4559 N N . PRO A 1 559 ? 7.421 21.311 -9.490 1.00 94.56 559 PRO A N 1
ATOM 4560 C CA . PRO A 1 559 ? 6.573 21.153 -10.670 1.00 94.56 559 PRO A CA 1
ATOM 4561 C C . PRO A 1 559 ? 6.157 19.693 -10.883 1.00 94.56 559 PRO A C 1
ATOM 4563 O O . PRO A 1 559 ? 7.000 18.829 -11.134 1.00 94.56 559 PRO A O 1
ATOM 4566 N N . THR A 1 560 ? 4.854 19.418 -10.813 1.00 95.00 560 THR A N 1
ATOM 4567 C CA . THR A 1 560 ? 4.278 18.079 -11.005 1.00 95.00 560 THR A CA 1
ATOM 4568 C C . THR A 1 560 ? 3.418 18.009 -12.268 1.00 95.00 560 THR A C 1
ATOM 4570 O O . THR A 1 560 ? 2.829 18.995 -12.703 1.00 95.00 560 THR A O 1
ATOM 4573 N N . ARG A 1 561 ? 3.366 16.825 -12.886 1.00 93.06 561 ARG A N 1
ATOM 4574 C CA . ARG A 1 561 ? 2.603 16.519 -14.108 1.00 93.06 561 ARG A CA 1
ATOM 4575 C C . ARG A 1 561 ? 1.164 16.093 -13.830 1.00 93.06 561 ARG A C 1
ATOM 4577 O O . ARG A 1 561 ? 0.354 16.058 -14.749 1.00 93.06 561 ARG A O 1
ATOM 4584 N N . ILE A 1 562 ? 0.892 15.691 -12.594 1.00 90.19 562 ILE A N 1
ATOM 4585 C CA . ILE A 1 562 ? -0.373 15.116 -12.144 1.00 90.19 562 ILE A CA 1
ATOM 4586 C C . ILE A 1 562 ? -0.854 15.969 -10.978 1.00 90.19 562 ILE A C 1
ATOM 4588 O O . ILE A 1 562 ? -0.050 16.322 -10.115 1.00 90.19 562 ILE A O 1
ATOM 4592 N N . SER A 1 563 ? -2.142 16.306 -10.951 1.00 88.69 563 SER A N 1
ATOM 4593 C CA . SER A 1 563 ? -2.718 17.020 -9.816 1.00 88.69 563 SER A CA 1
ATOM 4594 C C . SER A 1 563 ? -2.780 16.110 -8.595 1.00 88.69 563 SER A C 1
ATOM 4596 O O . SER A 1 563 ? -3.050 14.916 -8.706 1.00 88.69 563 SER A O 1
ATOM 4598 N N . MET A 1 564 ? -2.626 16.686 -7.405 1.00 87.50 564 MET A N 1
ATOM 4599 C CA . MET A 1 564 ? -2.842 15.968 -6.149 1.00 87.50 564 MET A CA 1
ATOM 4600 C C . MET A 1 564 ? -4.244 15.332 -6.072 1.00 87.50 564 MET A C 1
ATOM 4602 O O . MET A 1 564 ? -4.405 14.280 -5.461 1.00 87.50 564 MET A O 1
ATOM 4606 N N . HIS A 1 565 ? -5.244 15.946 -6.716 1.00 83.25 565 HIS A N 1
ATOM 4607 C CA . HIS A 1 565 ? -6.624 15.448 -6.760 1.00 83.25 565 HIS A CA 1
ATOM 4608 C C . HIS A 1 565 ? -6.819 14.233 -7.679 1.00 83.25 565 HIS A C 1
ATOM 4610 O O . HIS A 1 565 ? -7.787 13.500 -7.504 1.00 83.25 565 HIS A O 1
ATOM 4616 N N . ASP A 1 566 ? -5.901 14.002 -8.622 1.00 86.81 566 ASP A N 1
ATOM 4617 C CA . ASP A 1 566 ? -5.966 12.879 -9.567 1.00 86.81 566 ASP A CA 1
ATOM 4618 C C . ASP A 1 566 ? -5.268 11.621 -9.019 1.00 86.81 566 ASP A C 1
ATOM 4620 O O . ASP A 1 566 ? -5.218 10.582 -9.682 1.00 86.81 566 ASP A O 1
ATOM 4624 N N . ILE A 1 567 ? -4.692 11.704 -7.815 1.00 89.38 567 ILE A N 1
ATOM 4625 C CA . ILE A 1 567 ? -4.022 10.578 -7.172 1.00 89.38 567 ILE A CA 1
ATOM 4626 C C . ILE A 1 567 ? -5.075 9.591 -6.648 1.00 89.38 567 ILE A C 1
ATOM 4628 O O . ILE A 1 567 ? -5.934 9.977 -5.855 1.00 89.38 567 ILE A O 1
ATOM 4632 N N . PRO A 1 568 ? -5.017 8.309 -7.059 1.00 89.06 568 PRO A N 1
ATOM 4633 C CA . PRO A 1 568 ? -5.938 7.296 -6.559 1.00 89.06 568 PRO A CA 1
ATOM 4634 C C . PRO A 1 568 ? -5.611 6.916 -5.106 1.00 89.06 568 PRO A C 1
ATOM 4636 O O . PRO A 1 568 ? -4.616 7.354 -4.530 1.00 89.06 568 PRO A O 1
ATOM 4639 N N . GLU A 1 569 ? -6.444 6.055 -4.521 1.00 90.56 569 GLU A N 1
ATOM 4640 C CA . GLU A 1 569 ? -6.234 5.479 -3.188 1.00 90.56 569 GLU A CA 1
ATOM 4641 C C . GLU A 1 569 ? -4.788 4.988 -2.982 1.00 90.56 569 GLU A C 1
ATOM 4643 O O . GLU A 1 569 ? -4.260 4.226 -3.797 1.00 90.56 569 GLU A O 1
ATOM 4648 N N . LEU A 1 570 ? -4.171 5.389 -1.865 1.00 93.94 570 LEU A N 1
ATOM 4649 C CA . LEU A 1 570 ? -2.824 4.962 -1.489 1.00 93.94 570 LEU A CA 1
ATOM 4650 C C . LEU A 1 570 ? -2.862 3.558 -0.878 1.00 93.94 570 LEU A C 1
ATOM 4652 O O . LEU A 1 570 ? -2.849 3.418 0.338 1.00 93.94 570 LEU A O 1
ATOM 4656 N N . ASP A 1 571 ? -2.904 2.506 -1.688 1.00 94.75 571 ASP A N 1
ATOM 4657 C CA . ASP A 1 571 ? -3.051 1.122 -1.224 1.00 94.75 571 ASP A CA 1
ATOM 4658 C C . ASP A 1 571 ? -1.754 0.523 -0.640 1.00 94.75 571 ASP A C 1
ATOM 4660 O O . ASP A 1 571 ? -0.690 1.156 -0.609 1.00 94.75 571 ASP A O 1
ATOM 4664 N N . TYR A 1 572 ? -1.808 -0.723 -0.161 1.00 96.44 572 TYR A N 1
ATOM 4665 C CA . TYR A 1 572 ? -0.626 -1.472 0.282 1.00 96.44 572 TYR A CA 1
ATOM 4666 C C . TYR A 1 572 ? 0.498 -1.422 -0.754 1.00 96.44 572 TYR A C 1
ATOM 4668 O O . TYR A 1 572 ? 0.248 -1.476 -1.953 1.00 96.44 572 TYR A O 1
ATOM 4676 N N . LEU A 1 573 ? 1.749 -1.321 -0.299 1.00 97.94 573 LEU A N 1
ATOM 4677 C CA . LEU A 1 573 ? 2.922 -1.133 -1.166 1.00 97.94 573 LEU A CA 1
ATOM 4678 C C . LEU A 1 573 ? 2.898 0.117 -2.070 1.00 97.94 573 LEU A C 1
ATOM 4680 O O . LEU A 1 573 ? 3.619 0.143 -3.068 1.00 97.94 573 LEU A O 1
ATOM 4684 N N . THR A 1 574 ? 2.124 1.159 -1.734 1.00 98.12 574 THR A N 1
ATOM 4685 C CA . THR A 1 574 ? 2.280 2.499 -2.339 1.00 98.12 574 THR A CA 1
ATOM 4686 C C . THR A 1 574 ? 3.741 2.944 -2.281 1.00 98.12 574 THR A C 1
ATOM 4688 O O . THR A 1 574 ? 4.407 2.720 -1.267 1.00 98.12 574 THR A O 1
ATOM 4691 N N . GLN A 1 575 ? 4.225 3.579 -3.351 1.00 98.00 575 GLN A N 1
ATOM 4692 C CA . GLN A 1 575 ? 5.623 3.980 -3.533 1.00 98.00 575 GLN A CA 1
ATOM 4693 C C . GLN A 1 575 ? 5.716 5.476 -3.817 1.00 98.00 575 GLN A C 1
ATOM 4695 O O . GLN A 1 575 ? 4.993 5.979 -4.676 1.00 98.00 575 GLN A O 1
ATOM 4700 N N . ILE A 1 576 ? 6.654 6.157 -3.162 1.00 98.50 576 ILE A N 1
ATOM 4701 C CA . ILE A 1 576 ? 7.134 7.487 -3.558 1.00 98.50 576 ILE A CA 1
ATOM 4702 C C . ILE A 1 576 ? 8.630 7.354 -3.809 1.00 98.50 576 ILE A C 1
ATOM 4704 O O . ILE A 1 576 ? 9.394 7.066 -2.887 1.00 98.50 576 ILE A O 1
ATOM 4708 N N . THR A 1 577 ? 9.040 7.525 -5.058 1.00 98.38 577 THR A N 1
ATOM 4709 C CA . THR A 1 577 ? 10.392 7.221 -5.524 1.00 98.38 577 THR A CA 1
ATOM 4710 C C . THR A 1 577 ? 11.088 8.488 -6.003 1.00 98.38 577 THR A C 1
ATOM 4712 O O . THR A 1 577 ? 10.512 9.268 -6.752 1.00 98.38 577 THR A O 1
ATOM 4715 N N . PHE A 1 578 ? 12.341 8.660 -5.604 1.00 98.56 578 PHE A N 1
ATOM 4716 C CA . PHE A 1 578 ? 13.249 9.736 -5.971 1.00 98.56 578 PHE A CA 1
ATOM 4717 C C . PHE A 1 578 ? 14.435 9.113 -6.710 1.00 98.56 578 PHE A C 1
ATOM 4719 O O . PHE A 1 578 ? 15.292 8.449 -6.121 1.00 98.56 578 PHE A O 1
ATOM 4726 N N . GLU A 1 579 ? 14.453 9.288 -8.024 1.00 98.12 579 GLU A N 1
ATOM 4727 C CA . GLU A 1 579 ? 15.436 8.692 -8.921 1.00 98.12 579 GLU A CA 1
ATOM 4728 C C . GLU A 1 579 ? 16.460 9.752 -9.323 1.00 98.12 579 GLU A C 1
ATOM 4730 O O . GLU A 1 579 ? 16.143 10.696 -10.054 1.00 98.12 579 GLU A O 1
ATOM 4735 N N . LEU A 1 580 ? 17.689 9.606 -8.833 1.00 98.06 580 LEU A N 1
ATOM 4736 C CA . LEU A 1 580 ? 18.803 10.482 -9.172 1.00 98.06 580 LEU A CA 1
ATOM 4737 C C . LEU A 1 580 ? 19.560 9.901 -10.359 1.00 98.06 580 LEU A C 1
ATOM 4739 O O . LEU A 1 580 ? 20.103 8.802 -10.273 1.00 98.06 580 LEU A O 1
ATOM 4743 N N . TYR A 1 581 ? 19.652 10.664 -11.436 1.00 96.12 581 TYR A N 1
ATOM 4744 C CA . TYR A 1 581 ? 20.405 10.343 -12.637 1.00 96.12 581 TYR A CA 1
ATOM 4745 C C . TYR A 1 581 ? 21.666 11.198 -12.726 1.00 96.12 581 TYR A C 1
ATOM 4747 O O . TYR A 1 581 ? 21.665 12.365 -12.339 1.00 96.12 581 TYR A O 1
ATOM 4755 N N . GLU A 1 582 ? 22.724 10.613 -13.273 1.00 93.31 582 GLU A N 1
ATOM 4756 C CA . GLU A 1 582 ? 24.011 11.250 -13.547 1.00 93.31 582 GLU A CA 1
ATOM 4757 C C . GLU A 1 582 ? 24.331 11.102 -15.040 1.00 93.31 582 GLU A C 1
ATOM 4759 O O . GLU A 1 582 ? 24.049 10.060 -15.639 1.00 93.31 582 GLU A O 1
ATOM 4764 N N . ARG A 1 583 ? 24.921 12.134 -15.646 1.00 89.19 583 ARG A N 1
ATOM 4765 C CA . ARG A 1 583 ? 25.576 12.035 -16.958 1.00 89.19 583 ARG A CA 1
ATOM 4766 C C . ARG A 1 583 ? 26.881 12.817 -16.975 1.00 89.19 583 ARG A C 1
ATOM 4768 O O . ARG A 1 583 ? 27.010 13.828 -16.282 1.00 89.19 583 ARG A O 1
ATOM 4775 N N . HIS A 1 584 ? 27.808 12.395 -17.826 1.00 83.69 584 HIS A N 1
ATOM 4776 C CA . HIS A 1 584 ? 29.012 13.162 -18.125 1.00 83.69 584 HIS A CA 1
ATOM 4777 C C . HIS A 1 584 ? 28.793 14.062 -19.343 1.00 83.69 584 HIS A C 1
ATOM 4779 O O . HIS A 1 584 ? 28.254 13.628 -20.365 1.00 83.69 584 HIS A O 1
ATOM 4785 N N . ARG A 1 585 ? 29.226 15.323 -19.257 1.00 69.12 585 ARG A N 1
ATOM 4786 C CA . ARG A 1 585 ? 29.313 16.211 -20.422 1.00 69.12 585 ARG A CA 1
ATOM 4787 C C . ARG A 1 585 ? 30.741 16.255 -20.950 1.00 69.12 585 ARG A C 1
ATOM 4789 O O . ARG A 1 585 ? 31.542 17.058 -20.492 1.00 69.12 585 ARG A O 1
ATOM 4796 N N . GLY A 1 586 ? 31.023 15.453 -21.978 1.00 63.22 586 GLY A N 1
ATOM 4797 C CA . GLY A 1 586 ? 32.152 15.662 -22.895 1.00 63.22 586 GLY A CA 1
ATOM 4798 C C . GLY A 1 586 ? 33.497 16.040 -22.245 1.00 63.22 586 GLY A C 1
ATOM 4799 O O . GLY A 1 586 ? 33.831 15.612 -21.146 1.00 63.22 586 GLY A O 1
ATOM 4800 N N . THR A 1 587 ? 34.309 16.825 -22.955 1.00 54.00 587 THR A N 1
ATOM 4801 C CA . THR A 1 587 ? 35.739 17.056 -22.665 1.00 54.00 587 THR A CA 1
ATOM 4802 C C . THR A 1 587 ? 36.060 17.842 -21.386 1.00 54.00 587 THR A C 1
ATOM 4804 O O . THR A 1 587 ? 37.235 17.908 -21.036 1.00 54.00 587 THR A O 1
ATOM 4807 N N . THR A 1 588 ? 35.082 18.440 -20.689 1.00 59.62 588 THR A N 1
ATOM 4808 C CA . THR A 1 588 ? 35.329 19.216 -19.452 1.00 59.62 588 THR A CA 1
ATOM 4809 C C . THR A 1 588 ? 35.255 18.375 -18.178 1.00 59.62 588 THR A C 1
ATOM 4811 O O . THR A 1 588 ? 35.764 18.802 -17.147 1.00 59.62 588 THR A O 1
ATOM 4814 N N . GLY A 1 589 ? 34.679 17.168 -18.240 1.00 64.31 589 GLY A N 1
ATOM 4815 C CA . GLY A 1 589 ? 34.555 16.271 -17.085 1.00 64.31 589 GLY A CA 1
ATOM 4816 C C . GLY A 1 589 ? 33.450 16.650 -16.090 1.00 64.31 589 GLY A C 1
ATOM 4817 O O . GLY A 1 589 ? 33.300 15.964 -15.077 1.00 64.31 589 GLY A O 1
ATOM 4818 N N . ASP A 1 590 ? 32.658 17.688 -16.376 1.00 77.69 590 ASP A N 1
ATOM 4819 C CA . ASP A 1 590 ? 31.573 18.128 -15.500 1.00 77.69 590 ASP A CA 1
ATOM 4820 C C . ASP A 1 590 ? 30.424 17.111 -15.489 1.00 77.69 590 ASP A C 1
ATOM 4822 O O . ASP A 1 590 ? 29.952 16.636 -16.531 1.00 77.69 590 ASP A O 1
ATOM 4826 N N . LYS A 1 591 ? 29.975 16.773 -14.278 1.00 87.44 591 LYS A N 1
ATOM 4827 C CA . LYS A 1 591 ? 28.868 15.849 -14.031 1.00 87.44 591 LYS A CA 1
ATOM 4828 C C . LYS A 1 591 ? 27.576 16.627 -13.866 1.00 87.44 591 LYS A C 1
ATOM 4830 O O . LYS A 1 591 ? 27.494 17.538 -13.043 1.00 87.44 591 LYS A O 1
ATOM 4835 N N . GLU A 1 592 ? 26.556 16.228 -14.609 1.00 91.81 592 GLU A N 1
ATOM 4836 C CA . GLU A 1 592 ? 25.209 16.761 -14.450 1.00 91.81 592 GLU A CA 1
ATOM 4837 C C . GLU A 1 592 ? 24.325 15.766 -13.711 1.00 91.81 592 GLU A C 1
ATOM 4839 O O . GLU A 1 592 ? 24.401 14.557 -13.939 1.00 91.81 592 GLU A O 1
ATOM 4844 N N . TYR A 1 593 ? 23.456 16.300 -12.855 1.00 95.50 593 TYR A N 1
ATOM 4845 C CA . TYR A 1 593 ? 22.571 15.518 -12.008 1.00 95.50 593 TYR A CA 1
ATOM 4846 C C . TYR A 1 593 ? 21.123 15.921 -12.234 1.00 95.50 593 TYR A C 1
ATOM 4848 O O . TYR A 1 593 ? 20.789 17.108 -12.194 1.00 95.50 593 TYR A O 1
ATOM 4856 N N . SER A 1 594 ? 20.263 14.928 -12.426 1.00 96.50 594 SER A N 1
ATOM 4857 C CA . SER A 1 594 ? 18.830 15.133 -12.595 1.00 96.50 594 SER A CA 1
ATOM 4858 C C . SER A 1 594 ? 18.035 14.266 -11.633 1.00 96.50 594 SER A C 1
ATOM 4860 O O . SER A 1 594 ? 18.309 13.078 -11.500 1.00 96.50 594 SER A O 1
ATOM 4862 N N . LEU A 1 595 ? 17.036 14.855 -10.983 1.00 98.19 595 LEU A N 1
ATOM 4863 C CA . LEU A 1 595 ? 16.085 14.157 -10.134 1.00 98.19 595 LEU A CA 1
ATOM 4864 C C . LEU A 1 595 ? 14.764 13.958 -10.881 1.00 98.19 595 LEU A C 1
ATOM 4866 O O . LEU A 1 595 ? 14.244 14.890 -11.496 1.00 98.19 595 LEU A O 1
ATOM 4870 N N . ARG A 1 596 ? 14.198 12.758 -10.774 1.00 97.75 596 ARG A N 1
ATOM 4871 C CA . ARG A 1 596 ? 12.815 12.465 -11.157 1.00 97.75 596 ARG A CA 1
ATOM 4872 C C . ARG A 1 596 ? 12.071 11.884 -9.965 1.00 97.75 596 ARG A C 1
ATOM 4874 O O . ARG A 1 596 ? 12.568 10.952 -9.335 1.00 97.75 596 ARG A O 1
ATOM 4881 N N . VAL A 1 597 ? 10.883 12.408 -9.677 1.00 98.25 597 VAL A N 1
ATOM 4882 C CA . VAL A 1 597 ? 9.999 11.848 -8.649 1.00 98.25 597 VAL A CA 1
ATOM 4883 C C . VAL A 1 597 ? 8.897 11.040 -9.324 1.00 98.25 597 VAL A C 1
ATOM 4885 O O . VAL A 1 597 ? 8.257 11.504 -10.270 1.00 98.25 597 VAL A O 1
ATOM 4888 N N . ALA A 1 598 ? 8.676 9.822 -8.846 1.00 97.50 598 ALA A N 1
ATOM 4889 C CA . ALA A 1 598 ? 7.658 8.907 -9.339 1.00 97.50 598 ALA A CA 1
ATOM 4890 C C . ALA A 1 598 ? 6.792 8.378 -8.191 1.00 97.50 598 ALA A C 1
ATOM 4892 O O . ALA A 1 598 ? 7.187 8.393 -7.026 1.00 97.50 598 ALA A O 1
ATOM 4893 N N . PHE A 1 599 ? 5.601 7.907 -8.536 1.00 97.25 599 PHE A N 1
ATOM 4894 C CA . PHE A 1 599 ? 4.593 7.437 -7.601 1.00 97.25 599 PHE A CA 1
ATOM 4895 C C . PHE A 1 599 ? 3.915 6.173 -8.121 1.00 97.25 599 PHE A C 1
ATOM 4897 O O . PHE A 1 599 ? 3.574 6.086 -9.296 1.00 97.25 599 PHE A O 1
ATOM 4904 N N . SER A 1 600 ? 3.682 5.200 -7.248 1.00 96.88 600 SER A N 1
ATOM 4905 C CA . SER A 1 600 ? 2.775 4.080 -7.516 1.00 96.88 600 SER A CA 1
ATOM 4906 C C . SER A 1 600 ? 1.733 4.026 -6.406 1.00 96.88 600 SER A C 1
ATOM 4908 O O . SER A 1 600 ? 2.132 4.070 -5.242 1.00 96.88 600 SER A O 1
ATOM 4910 N N . PRO A 1 601 ? 0.438 3.848 -6.719 1.00 95.50 601 PRO A N 1
ATOM 4911 C CA . PRO A 1 601 ? -0.603 3.686 -5.705 1.00 95.50 601 PRO A CA 1
ATOM 4912 C C . PRO A 1 601 ? -0.585 2.318 -5.017 1.00 95.50 601 PRO A C 1
ATOM 4914 O O . PRO A 1 601 ? -1.471 2.006 -4.229 1.00 95.50 601 PRO A O 1
ATOM 4917 N N . GLY A 1 602 ? 0.408 1.476 -5.316 1.00 95.75 602 GLY A N 1
ATOM 4918 C CA . GLY A 1 602 ? 0.539 0.172 -4.695 1.00 95.75 602 GLY A CA 1
ATOM 4919 C C . GLY A 1 602 ? -0.402 -0.858 -5.310 1.00 95.75 602 GLY A C 1
ATOM 4920 O O . GLY A 1 602 ? -0.626 -0.880 -6.519 1.00 95.75 602 GLY A O 1
ATOM 4921 N N . VAL A 1 603 ? -0.924 -1.748 -4.477 1.00 91.62 603 VAL A N 1
ATOM 4922 C CA . VAL A 1 603 ? -1.740 -2.918 -4.829 1.00 91.62 603 VAL A CA 1
ATOM 4923 C C . VAL A 1 603 ? -3.197 -2.509 -5.122 1.00 91.62 603 VAL A C 1
ATOM 4925 O O . VAL A 1 603 ? -4.145 -3.057 -4.572 1.00 91.62 603 VAL A O 1
ATOM 4928 N N . HIS A 1 604 ? -3.376 -1.504 -5.981 1.00 82.75 604 HIS A N 1
ATOM 4929 C CA . HIS A 1 604 ? -4.659 -0.857 -6.243 1.00 82.75 604 HIS A CA 1
ATOM 4930 C C . HIS A 1 604 ? -5.499 -1.603 -7.293 1.00 82.75 604 HIS A C 1
ATOM 4932 O O . HIS A 1 604 ? -5.023 -1.910 -8.389 1.00 82.75 604 HIS A O 1
ATOM 4938 N N . ASN A 1 605 ? -6.788 -1.813 -7.008 1.00 82.56 605 ASN A N 1
ATOM 4939 C CA . ASN A 1 605 ? -7.781 -2.202 -8.010 1.00 82.56 605 ASN A CA 1
ATOM 4940 C C . ASN A 1 605 ? -9.156 -1.607 -7.677 1.00 82.56 605 ASN A C 1
ATOM 4942 O O . ASN A 1 605 ? -9.664 -1.779 -6.571 1.00 82.56 605 ASN A O 1
ATOM 4946 N N . SER A 1 606 ? -9.780 -0.934 -8.642 1.00 73.12 606 SER A N 1
ATOM 4947 C CA . SER A 1 606 ? -11.057 -0.246 -8.427 1.00 73.12 606 SER A CA 1
ATOM 4948 C C . SER A 1 606 ? -12.256 -1.198 -8.288 1.00 73.12 606 SER A C 1
ATOM 4950 O O . SER A 1 606 ? -13.243 -0.824 -7.663 1.00 73.12 606 SER A O 1
ATOM 4952 N N . ASN A 1 607 ? -12.166 -2.434 -8.797 1.00 79.69 607 ASN A N 1
ATOM 4953 C CA . ASN A 1 607 ? -13.291 -3.372 -8.914 1.00 79.69 607 ASN A CA 1
ATOM 4954 C C . ASN A 1 607 ? -13.046 -4.688 -8.160 1.00 79.69 607 ASN A C 1
ATOM 4956 O O . ASN A 1 607 ? -13.295 -5.764 -8.697 1.00 79.69 607 ASN A O 1
ATOM 4960 N N . ILE A 1 608 ? -12.561 -4.625 -6.912 1.00 85.56 608 ILE A N 1
ATOM 4961 C CA . ILE A 1 608 ? -12.193 -5.819 -6.121 1.00 85.56 608 ILE A CA 1
ATOM 4962 C C . ILE A 1 608 ? -13.308 -6.875 -6.083 1.00 85.56 608 ILE A C 1
ATOM 4964 O O . ILE A 1 608 ? -13.008 -8.061 -6.234 1.00 85.56 608 ILE A O 1
ATOM 4968 N N . MET A 1 609 ? -14.568 -6.457 -5.929 1.00 82.88 609 MET A N 1
ATOM 4969 C CA . MET A 1 609 ? -15.729 -7.357 -5.855 1.00 82.88 609 MET A CA 1
ATOM 4970 C C . MET A 1 609 ? -15.993 -8.139 -7.155 1.00 82.88 609 MET A C 1
ATOM 4972 O O . MET A 1 609 ? -16.601 -9.197 -7.094 1.00 82.88 609 MET A O 1
ATOM 4976 N N . ASP A 1 610 ? -15.500 -7.671 -8.307 1.00 79.75 610 ASP A N 1
ATOM 4977 C CA . ASP A 1 610 ? -15.736 -8.296 -9.621 1.00 79.75 610 ASP A CA 1
ATOM 4978 C C . ASP A 1 610 ? -14.541 -9.130 -10.125 1.00 79.75 610 ASP A C 1
ATOM 4980 O O . ASP A 1 610 ? -14.566 -9.678 -11.228 1.00 79.75 610 ASP A O 1
ATOM 4984 N N . LEU A 1 611 ? -13.460 -9.219 -9.345 1.00 77.44 611 LEU A N 1
ATOM 4985 C CA . LEU A 1 611 ? -12.262 -9.974 -9.726 1.00 77.44 611 LEU A CA 1
ATOM 4986 C C . LEU A 1 611 ? -12.428 -11.468 -9.457 1.00 77.44 611 LEU A C 1
ATOM 4988 O O . LEU A 1 611 ? -13.018 -11.848 -8.460 1.00 77.44 611 LEU A O 1
ATOM 4992 N N . HIS A 1 612 ? -11.788 -12.334 -10.236 1.00 74.88 612 HIS A N 1
ATOM 4993 C CA . HIS A 1 612 ? -11.540 -13.711 -9.801 1.00 74.88 612 HIS A CA 1
ATOM 4994 C C . HIS A 1 612 ? -10.145 -13.790 -9.175 1.00 74.88 612 HIS A C 1
ATOM 4996 O O . HIS A 1 612 ? -9.151 -13.524 -9.845 1.00 74.88 612 HIS A O 1
ATOM 5002 N N . LEU A 1 613 ? -10.077 -14.111 -7.879 1.00 77.50 613 LEU A N 1
ATOM 5003 C CA . LEU A 1 613 ? -8.819 -14.252 -7.144 1.00 77.50 613 LEU A CA 1
ATOM 5004 C C . LEU A 1 613 ? -8.430 -15.728 -7.031 1.00 77.50 613 LEU A C 1
ATOM 5006 O O . LEU A 1 613 ? -9.275 -16.582 -6.766 1.00 77.50 613 LEU A O 1
ATOM 5010 N N . ASP A 1 614 ? -7.141 -16.024 -7.199 1.00 80.25 614 ASP A N 1
ATOM 5011 C CA . ASP A 1 614 ? -6.586 -17.335 -6.857 1.00 80.25 614 ASP A CA 1
ATOM 5012 C C . ASP A 1 614 ? -6.330 -17.465 -5.349 1.00 80.25 614 ASP A C 1
ATOM 5014 O O . ASP A 1 614 ? -6.466 -16.514 -4.584 1.00 80.25 614 ASP A O 1
ATOM 5018 N N . ALA A 1 615 ? -5.861 -18.637 -4.918 1.00 84.00 615 ALA A N 1
ATOM 5019 C CA . ALA A 1 615 ? -5.547 -18.927 -3.520 1.00 84.00 615 ALA A CA 1
ATOM 5020 C C . ALA A 1 615 ? -4.434 -18.049 -2.897 1.00 84.00 615 ALA A C 1
ATOM 5022 O O . ALA A 1 615 ? -4.160 -18.186 -1.699 1.00 84.00 615 ALA A O 1
ATOM 5023 N N . ARG A 1 616 ? -3.763 -17.171 -3.664 1.00 86.38 616 ARG A N 1
ATOM 5024 C CA . ARG A 1 616 ? -2.826 -16.171 -3.122 1.00 86.38 616 ARG A CA 1
ATOM 5025 C C . ARG A 1 616 ? -3.567 -14.982 -2.514 1.00 86.38 616 ARG A C 1
ATOM 5027 O O . ARG A 1 616 ? -2.993 -14.326 -1.649 1.00 86.38 616 ARG A O 1
ATOM 5034 N N . HIS A 1 617 ? -4.814 -14.721 -2.927 1.00 87.31 617 HIS A N 1
ATOM 5035 C CA . HIS A 1 617 ? -5.604 -13.539 -2.537 1.00 87.31 617 HIS A CA 1
ATOM 5036 C C . HIS A 1 617 ? -4.816 -12.228 -2.742 1.00 87.31 617 HIS A C 1
ATOM 5038 O O . HIS A 1 617 ? -4.872 -11.310 -1.924 1.00 87.31 617 HIS A O 1
ATOM 5044 N N . CYS A 1 618 ? -4.000 -12.175 -3.797 1.00 86.19 618 CYS A N 1
ATOM 5045 C CA . CYS A 1 618 ? -3.018 -11.123 -4.044 1.00 86.19 618 CYS A CA 1
ATOM 5046 C C . CYS A 1 618 ? -3.383 -10.350 -5.307 1.00 86.19 618 CYS A C 1
ATOM 5048 O O . CYS A 1 618 ? -3.571 -10.962 -6.356 1.00 86.19 618 CYS A O 1
ATOM 5050 N N . LEU A 1 619 ? -3.457 -9.019 -5.211 1.00 87.69 619 LEU A N 1
ATOM 5051 C CA . LEU A 1 619 ? -3.508 -8.154 -6.390 1.00 87.69 619 LEU A CA 1
ATOM 5052 C C . LEU A 1 619 ? -2.079 -7.763 -6.789 1.00 87.69 619 LEU A C 1
ATOM 5054 O O . LEU A 1 619 ? -1.147 -7.833 -5.984 1.00 87.69 619 LEU A O 1
ATOM 5058 N N . ASN A 1 620 ? -1.917 -7.341 -8.037 1.00 85.94 620 ASN A N 1
ATOM 5059 C CA . ASN A 1 620 ? -0.635 -6.871 -8.543 1.00 85.94 620 ASN A CA 1
ATOM 5060 C C . ASN A 1 620 ? -0.368 -5.426 -8.108 1.00 85.94 620 ASN A C 1
ATOM 5062 O O . ASN A 1 620 ? -1.287 -4.612 -8.018 1.00 85.94 620 ASN A O 1
ATOM 5066 N N . VAL A 1 621 ? 0.905 -5.099 -7.887 1.00 91.06 621 VAL A N 1
ATOM 5067 C CA . VAL A 1 621 ? 1.333 -3.719 -7.633 1.00 91.06 621 VAL A CA 1
ATOM 5068 C C . VAL A 1 621 ? 1.253 -2.920 -8.933 1.00 91.06 621 VAL A C 1
ATOM 5070 O O . VAL A 1 621 ? 1.814 -3.326 -9.952 1.00 91.06 621 VAL A O 1
ATOM 5073 N N . ALA A 1 622 ? 0.573 -1.778 -8.898 1.00 91.88 622 ALA A N 1
ATOM 5074 C CA . ALA A 1 622 ? 0.472 -0.866 -10.025 1.00 91.88 622 ALA A CA 1
ATOM 5075 C C . ALA A 1 622 ? 1.858 -0.314 -10.418 1.00 91.88 622 ALA A C 1
ATOM 5077 O O . ALA A 1 622 ? 2.692 -0.040 -9.544 1.00 91.88 622 ALA A O 1
ATOM 5078 N N . PRO A 1 623 ? 2.129 -0.116 -11.720 1.00 90.75 623 PRO A N 1
ATOM 5079 C CA . PRO A 1 623 ? 3.393 0.454 -12.170 1.00 90.75 623 PRO A CA 1
ATOM 5080 C C . PRO A 1 623 ? 3.577 1.888 -11.652 1.00 90.75 623 PRO A C 1
ATOM 5082 O O . PRO A 1 623 ? 2.610 2.608 -11.402 1.00 90.75 623 PRO A O 1
ATOM 5085 N N . ARG A 1 624 ? 4.838 2.313 -11.511 1.00 93.44 624 ARG A N 1
ATOM 5086 C CA . ARG A 1 624 ? 5.170 3.697 -11.148 1.00 93.44 624 ARG A CA 1
ATOM 5087 C C . ARG A 1 624 ? 4.823 4.648 -12.298 1.00 93.44 624 ARG A C 1
ATOM 5089 O O . ARG A 1 624 ? 5.161 4.392 -13.451 1.00 93.44 624 ARG A O 1
ATOM 5096 N N . MET A 1 625 ? 4.191 5.763 -11.957 1.00 93.62 625 MET A N 1
ATOM 5097 C CA . MET A 1 625 ? 3.903 6.904 -12.819 1.00 93.62 625 MET A CA 1
ATOM 5098 C C . MET A 1 625 ? 4.821 8.063 -12.431 1.00 93.62 625 MET A C 1
ATOM 5100 O O . MET A 1 625 ? 5.062 8.302 -11.250 1.00 93.62 625 MET A O 1
ATOM 5104 N N . ASN A 1 626 ? 5.336 8.803 -13.410 1.00 95.12 626 ASN A N 1
ATOM 5105 C CA . ASN A 1 626 ? 6.207 9.943 -13.129 1.00 95.12 626 ASN A CA 1
ATOM 5106 C C . ASN A 1 626 ? 5.373 11.122 -12.606 1.00 95.12 626 ASN A C 1
ATOM 5108 O O . ASN A 1 626 ? 4.514 11.630 -13.327 1.00 95.12 626 ASN A O 1
ATOM 5112 N N . LEU A 1 627 ? 5.644 11.563 -11.374 1.00 95.62 627 LEU A N 1
ATOM 5113 C CA . LEU A 1 627 ? 5.044 12.774 -10.811 1.00 95.62 627 LEU A CA 1
ATOM 5114 C C . LEU A 1 627 ? 5.682 14.026 -11.397 1.00 95.62 627 LEU A C 1
ATOM 5116 O O . LEU A 1 627 ? 4.989 15.016 -11.586 1.00 95.62 627 LEU A O 1
ATOM 5120 N N . THR A 1 628 ? 6.978 13.988 -11.695 1.00 96.69 628 THR A N 1
ATOM 5121 C CA . THR A 1 628 ? 7.718 15.113 -12.274 1.00 96.69 628 THR A CA 1
ATOM 5122 C C . THR A 1 628 ? 8.384 14.705 -13.579 1.00 96.69 628 THR A C 1
ATOM 5124 O O . THR A 1 628 ? 8.627 13.522 -13.835 1.00 96.69 628 THR A O 1
ATOM 5127 N N . ASP A 1 629 ? 8.739 15.694 -14.392 1.00 95.44 629 ASP A N 1
ATOM 5128 C CA . ASP A 1 629 ? 9.783 15.501 -15.394 1.00 95.44 629 ASP A CA 1
ATOM 5129 C C . ASP A 1 629 ? 11.167 15.413 -14.726 1.00 95.44 629 ASP A C 1
ATOM 5131 O O . ASP A 1 629 ? 11.308 15.471 -13.500 1.00 95.44 629 ASP A O 1
ATOM 5135 N N . HIS A 1 630 ? 12.197 15.227 -15.546 1.00 95.31 630 HIS A N 1
ATOM 5136 C CA . HIS A 1 630 ? 13.587 15.295 -15.114 1.00 95.31 630 HIS A CA 1
ATOM 5137 C C . HIS A 1 630 ? 13.957 16.745 -14.784 1.00 95.31 630 HIS A C 1
ATOM 5139 O O . HIS A 1 630 ? 14.022 17.586 -15.678 1.00 95.31 630 HIS A O 1
ATOM 5145 N N . LEU A 1 631 ? 14.218 17.024 -13.508 1.00 96.50 631 LEU A N 1
ATOM 5146 C CA . LEU A 1 631 ? 14.601 18.349 -13.013 1.00 96.50 631 LEU A CA 1
ATOM 5147 C C . LEU A 1 631 ? 16.087 18.366 -12.633 1.00 96.50 631 LEU A C 1
ATOM 5149 O O . LEU A 1 631 ? 16.602 17.324 -12.216 1.00 96.50 631 LEU A O 1
ATOM 5153 N N . PRO A 1 632 ? 16.804 19.497 -12.747 1.00 96.62 632 PRO A N 1
ATOM 5154 C CA . PRO A 1 632 ? 18.136 19.638 -12.162 1.00 96.62 632 PRO A CA 1
ATOM 5155 C C . PRO A 1 632 ? 18.100 19.339 -10.658 1.00 96.62 632 PRO A C 1
ATOM 5157 O O . PRO A 1 632 ? 17.220 19.827 -9.949 1.00 96.62 632 PRO A O 1
ATOM 5160 N N . LEU A 1 633 ? 19.052 18.544 -10.156 1.00 96.06 633 LEU A N 1
ATOM 5161 C CA . LEU A 1 633 ? 19.033 18.097 -8.755 1.00 96.06 633 LEU A CA 1
ATOM 5162 C C . LEU A 1 633 ? 18.984 19.270 -7.764 1.00 96.06 633 LEU A C 1
ATOM 5164 O O . LEU A 1 633 ? 18.173 19.257 -6.844 1.00 96.06 633 LEU A O 1
ATOM 5168 N N . ASP A 1 634 ? 19.833 20.279 -7.955 1.00 94.88 634 ASP A N 1
ATOM 5169 C CA . ASP A 1 634 ? 19.942 21.399 -7.013 1.00 94.88 634 ASP A CA 1
ATOM 5170 C C . ASP A 1 634 ? 18.666 22.261 -6.998 1.00 94.88 634 ASP A C 1
ATOM 5172 O O . ASP A 1 634 ? 18.241 22.716 -5.937 1.00 94.88 634 ASP A O 1
ATOM 5176 N N . GLU A 1 635 ? 17.999 22.401 -8.149 1.00 95.75 635 GLU A N 1
ATOM 5177 C CA . GLU A 1 635 ? 16.687 23.047 -8.246 1.00 95.75 635 GLU A CA 1
ATOM 5178 C C . GLU A 1 635 ? 15.627 22.235 -7.491 1.00 95.75 635 GLU A C 1
ATOM 5180 O O . GLU A 1 635 ? 14.941 22.771 -6.621 1.00 95.75 635 GLU A O 1
ATOM 5185 N N . ALA A 1 636 ? 15.538 20.928 -7.751 1.00 95.69 636 ALA A N 1
ATOM 5186 C CA . ALA A 1 636 ? 14.563 20.058 -7.101 1.00 95.69 636 ALA A CA 1
ATOM 5187 C C . ALA A 1 636 ? 14.743 20.015 -5.571 1.00 95.69 636 ALA A C 1
ATOM 5189 O O . ALA A 1 636 ? 13.762 20.079 -4.829 1.00 95.69 636 ALA A O 1
ATOM 5190 N N . LEU A 1 637 ? 15.988 19.957 -5.082 1.00 95.81 637 LEU A N 1
ATOM 5191 C CA . LEU A 1 637 ? 16.286 19.982 -3.646 1.00 95.81 637 LEU A CA 1
ATOM 5192 C C . LEU A 1 637 ? 15.961 21.332 -3.000 1.00 95.81 637 LEU A C 1
ATOM 5194 O O . LEU A 1 637 ? 15.582 21.353 -1.829 1.00 95.81 637 LEU A O 1
ATOM 5198 N N . SER A 1 638 ? 16.075 22.446 -3.731 1.00 95.69 638 SER A N 1
ATOM 5199 C CA . SER A 1 638 ? 15.768 23.778 -3.193 1.00 95.69 638 SER A CA 1
ATOM 5200 C C . SER A 1 638 ? 14.307 23.908 -2.742 1.00 95.69 638 SER A C 1
ATOM 5202 O O . SER A 1 638 ? 14.055 24.466 -1.672 1.00 95.69 638 SER A O 1
ATOM 5204 N N . TYR A 1 639 ? 13.359 23.303 -3.473 1.00 95.06 639 TYR A N 1
ATOM 5205 C CA . TYR A 1 639 ? 11.946 23.273 -3.082 1.00 95.06 639 TYR A CA 1
ATOM 5206 C C . TYR A 1 639 ? 11.754 22.589 -1.728 1.00 95.06 639 TYR A C 1
ATOM 5208 O O . TYR A 1 639 ?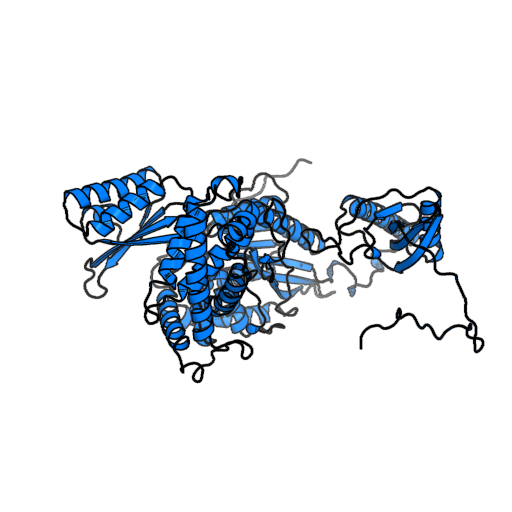 11.075 23.131 -0.860 1.00 95.06 639 TYR A O 1
ATOM 5216 N N . TYR A 1 640 ? 12.398 21.442 -1.506 1.00 93.44 640 TYR A N 1
ATOM 5217 C CA . TYR A 1 640 ? 12.281 20.713 -0.243 1.00 93.44 640 TYR A CA 1
ATOM 5218 C C . TYR A 1 640 ? 13.001 21.402 0.914 1.00 93.44 640 TYR A C 1
ATOM 5220 O O . TYR A 1 640 ? 12.415 21.561 1.983 1.00 93.44 640 TYR A O 1
ATOM 5228 N N . LYS A 1 641 ? 14.239 21.860 0.701 1.00 92.38 641 LYS A N 1
ATOM 5229 C CA . LYS A 1 641 ? 15.025 22.564 1.726 1.00 92.38 641 LYS A CA 1
ATOM 5230 C C . LYS A 1 641 ? 14.316 23.818 2.222 1.00 92.38 641 LYS A C 1
ATOM 5232 O O . LYS A 1 641 ? 14.231 24.028 3.423 1.00 92.38 641 LYS A O 1
ATOM 5237 N N . SER A 1 642 ? 13.672 24.563 1.317 1.00 90.75 642 SER A N 1
ATOM 5238 C CA . SER A 1 642 ? 12.876 25.740 1.692 1.00 90.75 642 SER A CA 1
ATOM 5239 C C . SER A 1 642 ? 11.747 25.445 2.688 1.00 90.75 642 SER A C 1
ATOM 5241 O O . SER A 1 642 ? 11.292 26.358 3.369 1.00 90.75 642 SER A O 1
ATOM 5243 N N . LYS A 1 643 ? 11.271 24.192 2.760 1.00 87.19 643 LYS A N 1
ATOM 5244 C CA . LYS A 1 643 ? 10.226 23.760 3.700 1.00 87.19 643 LYS A CA 1
ATOM 5245 C C . LYS A 1 643 ? 10.788 23.175 4.987 1.00 87.19 643 LYS A C 1
ATOM 5247 O O . LYS A 1 643 ? 10.151 23.310 6.020 1.00 87.19 643 LYS A O 1
ATOM 5252 N N . VAL A 1 644 ? 11.936 22.509 4.903 1.00 81.69 644 VAL A N 1
ATOM 5253 C CA . VAL A 1 644 ? 12.614 21.878 6.044 1.00 81.69 644 VAL A CA 1
ATOM 5254 C C . VAL A 1 644 ? 13.298 22.917 6.934 1.00 81.69 644 VAL A C 1
ATOM 5256 O O . VAL A 1 644 ? 13.295 22.774 8.152 1.00 81.69 644 VAL A O 1
ATOM 5259 N N . ASP A 1 645 ? 13.870 23.960 6.329 1.00 76.75 645 ASP A N 1
ATOM 5260 C CA . ASP A 1 645 ? 14.626 25.004 7.030 1.00 76.75 645 ASP A CA 1
ATOM 5261 C C . ASP A 1 645 ? 13.717 26.122 7.594 1.00 76.75 645 ASP A C 1
ATOM 5263 O O . ASP A 1 645 ? 14.206 27.117 8.133 1.00 76.75 645 ASP A O 1
ATOM 5267 N N . ASP A 1 646 ? 12.389 25.990 7.474 1.00 71.31 646 ASP A N 1
ATOM 5268 C CA . ASP A 1 646 ? 11.431 26.961 8.008 1.00 71.31 646 ASP A CA 1
ATOM 5269 C C . ASP A 1 646 ? 11.388 26.868 9.553 1.00 71.31 646 ASP A C 1
ATOM 5271 O O . ASP A 1 646 ? 11.117 25.795 10.105 1.00 71.31 646 ASP A O 1
ATOM 5275 N N . PRO A 1 647 ? 11.595 27.968 10.302 1.00 53.12 647 PRO A N 1
ATOM 5276 C CA . PRO A 1 647 ? 11.486 27.977 11.762 1.00 53.12 647 PRO A CA 1
ATOM 5277 C C . PRO A 1 647 ? 10.146 27.446 12.297 1.00 53.12 647 PRO A C 1
ATOM 5279 O O . PRO A 1 647 ? 10.091 26.947 13.420 1.00 53.12 647 PRO A O 1
ATOM 5282 N N . GLN A 1 648 ? 9.062 27.507 11.511 1.00 51.31 648 GLN A N 1
ATOM 5283 C CA . GLN A 1 648 ? 7.765 26.933 11.896 1.00 51.31 648 GLN A CA 1
ATOM 5284 C C . GLN A 1 648 ? 7.751 25.394 11.884 1.00 51.31 648 GLN A C 1
ATOM 5286 O O . GLN A 1 648 ? 6.920 24.797 12.570 1.00 51.31 648 GLN A O 1
ATOM 5291 N N . SER A 1 649 ? 8.677 24.741 11.171 1.00 49.16 649 SER A N 1
ATOM 5292 C CA . SER A 1 649 ? 8.895 23.285 11.240 1.00 49.16 649 SER A CA 1
ATOM 5293 C C . SER A 1 649 ? 9.776 22.831 12.412 1.00 49.16 649 SER A C 1
ATOM 5295 O O . SER A 1 649 ? 9.758 21.649 12.752 1.00 49.16 649 SER A O 1
ATOM 5297 N N . ALA A 1 650 ? 10.492 23.747 13.078 1.00 41.69 650 ALA A N 1
ATOM 5298 C CA . ALA A 1 650 ? 11.472 23.439 14.130 1.00 41.69 650 ALA A CA 1
ATOM 5299 C C . ALA A 1 650 ? 10.876 23.227 15.540 1.00 41.69 650 ALA A C 1
ATOM 5301 O O . ALA A 1 650 ? 11.609 22.948 16.488 1.00 41.69 650 ALA A O 1
ATOM 5302 N N . GLY A 1 651 ? 9.549 23.291 15.706 1.00 40.28 651 GLY A N 1
ATOM 5303 C CA . GLY A 1 651 ? 8.863 23.102 16.997 1.00 40.28 651 GLY A CA 1
ATOM 5304 C C . GLY A 1 651 ? 8.983 21.702 17.631 1.00 40.28 651 GLY A C 1
ATOM 5305 O O . GLY A 1 651 ? 8.271 21.416 18.590 1.00 40.28 651 GLY A O 1
ATOM 5306 N N . ALA A 1 652 ? 9.843 20.826 17.103 1.00 40.78 652 ALA A N 1
ATOM 5307 C CA . ALA A 1 652 ? 10.073 19.465 17.584 1.00 40.78 652 ALA A CA 1
ATOM 5308 C C . ALA A 1 652 ? 11.475 19.231 18.193 1.00 40.78 652 ALA A C 1
ATOM 5310 O O . ALA A 1 652 ? 11.712 18.142 18.710 1.00 40.78 652 ALA A O 1
ATOM 5311 N N . GLU A 1 653 ? 12.399 20.204 18.157 1.00 36.06 653 GLU A N 1
ATOM 5312 C CA . GLU A 1 653 ? 13.806 19.974 18.557 1.00 36.06 653 GLU A CA 1
ATOM 5313 C C . GLU A 1 653 ? 14.169 20.333 20.011 1.00 36.06 653 GLU A C 1
ATOM 5315 O O . GLU A 1 653 ? 15.250 19.971 20.480 1.00 36.06 653 GLU A O 1
ATOM 5320 N N . GLU A 1 654 ? 13.289 20.955 20.795 1.00 30.11 654 GLU A N 1
ATOM 5321 C CA . GLU A 1 654 ? 13.573 21.169 22.220 1.00 30.11 654 GLU A CA 1
ATOM 5322 C C . GLU A 1 654 ? 13.213 19.921 23.037 1.00 30.11 654 GLU A C 1
ATOM 5324 O O . GLU A 1 654 ? 12.113 19.834 23.575 1.00 30.11 654 GLU A O 1
ATOM 5329 N N . ASN A 1 655 ? 14.121 18.932 23.081 1.00 29.55 655 ASN A N 1
ATOM 5330 C CA . ASN A 1 655 ? 14.444 18.082 24.251 1.00 29.55 655 ASN A CA 1
ATOM 5331 C C . ASN A 1 655 ? 15.140 16.758 23.871 1.00 29.55 655 ASN A C 1
ATOM 5333 O O . ASN A 1 655 ? 14.692 15.692 24.280 1.00 29.55 655 ASN A O 1
ATOM 5337 N N . VAL A 1 656 ? 16.273 16.771 23.162 1.00 29.72 656 VAL A N 1
ATOM 5338 C CA . VAL A 1 656 ? 17.198 15.619 23.217 1.00 29.72 656 VAL A CA 1
ATOM 5339 C C . VAL A 1 656 ? 18.641 16.112 23.202 1.00 29.72 656 VAL A C 1
ATOM 5341 O O . VAL A 1 656 ? 19.159 16.576 22.192 1.00 29.72 656 VAL A O 1
ATOM 5344 N N . SER A 1 657 ? 19.318 16.008 24.347 1.00 25.52 657 SER A N 1
ATOM 5345 C CA . SER A 1 657 ? 20.746 16.297 24.439 1.00 25.52 657 SER A CA 1
ATOM 5346 C C . SER A 1 657 ? 21.538 15.218 23.691 1.00 25.52 657 SER A C 1
ATOM 5348 O O . SER A 1 657 ? 21.613 14.072 24.141 1.00 25.52 657 SER A O 1
ATOM 5350 N N . VAL A 1 658 ? 22.166 15.570 22.575 1.00 28.98 658 VAL A N 1
ATOM 5351 C CA . VAL A 1 658 ? 23.076 14.674 21.855 1.00 28.98 658 VAL A CA 1
ATOM 5352 C C . VAL A 1 658 ? 24.438 14.699 22.555 1.00 28.98 658 VAL A C 1
ATOM 5354 O O . VAL A 1 658 ? 25.212 15.642 22.406 1.00 28.98 658 VAL A O 1
ATOM 5357 N N . LYS A 1 659 ? 24.744 13.664 23.348 1.00 27.64 659 LYS A N 1
ATOM 5358 C CA . LYS A 1 659 ? 26.133 13.347 23.722 1.00 27.64 659 LYS A CA 1
ATOM 5359 C C . LYS A 1 659 ? 26.765 12.520 22.604 1.00 27.64 659 LYS A C 1
ATOM 5361 O O . LYS A 1 659 ? 26.161 11.582 22.099 1.00 27.64 659 LYS A O 1
ATOM 5366 N N . GLY A 1 660 ? 27.965 12.942 22.215 1.00 28.00 660 GLY A N 1
ATOM 5367 C CA . GLY A 1 660 ? 28.605 12.611 20.950 1.00 28.00 660 GLY A CA 1
ATOM 5368 C C . GLY A 1 660 ? 28.949 11.142 20.726 1.00 28.00 660 GLY A C 1
ATOM 5369 O O . GLY A 1 660 ? 29.278 10.401 21.649 1.00 28.00 660 GLY A O 1
ATOM 5370 N N . LEU A 1 661 ? 28.943 10.776 19.447 1.00 29.27 661 LEU A N 1
ATOM 5371 C CA . LEU A 1 661 ? 29.533 9.558 18.914 1.00 29.27 661 LEU A CA 1
ATOM 5372 C C . LEU A 1 661 ? 30.363 9.945 17.687 1.00 29.27 661 LEU A C 1
ATOM 5374 O O . LEU A 1 661 ? 29.830 10.300 16.638 1.00 29.27 661 LEU A O 1
ATOM 5378 N N . SER A 1 662 ? 31.681 9.915 17.854 1.00 24.75 662 SER A N 1
ATOM 5379 C CA . SER A 1 662 ? 32.647 9.944 16.758 1.00 24.75 662 SER A CA 1
ATOM 5380 C C . SER A 1 662 ? 32.597 8.602 16.013 1.00 24.75 662 SER A C 1
ATOM 5382 O O . SER A 1 662 ? 32.483 7.564 16.671 1.00 24.75 662 SER A O 1
ATOM 5384 N N . PRO A 1 663 ? 32.709 8.570 14.675 1.00 28.12 663 PRO A N 1
ATOM 5385 C CA . PRO A 1 663 ? 32.740 7.315 13.931 1.00 28.12 663 PRO A CA 1
ATOM 5386 C C . PRO A 1 663 ? 34.075 6.580 14.159 1.00 28.12 663 PRO A C 1
ATOM 5388 O O . PRO A 1 663 ? 35.123 7.234 14.198 1.00 28.12 663 PRO A O 1
ATOM 5391 N N . PRO A 1 664 ? 34.088 5.240 14.288 1.00 30.23 664 PRO A N 1
ATOM 5392 C CA . PRO A 1 664 ? 35.332 4.489 14.281 1.00 30.23 664 PRO A CA 1
ATOM 5393 C C . PRO A 1 664 ? 35.865 4.397 12.847 1.00 30.23 664 PRO A C 1
ATOM 5395 O O . PRO A 1 664 ? 35.157 4.015 11.917 1.00 30.23 664 PRO A O 1
ATOM 5398 N N . ILE A 1 665 ? 37.135 4.755 12.681 1.00 29.31 665 ILE A N 1
ATOM 5399 C CA . ILE A 1 665 ? 37.915 4.516 11.467 1.00 29.31 665 ILE A CA 1
ATOM 5400 C C . ILE A 1 665 ? 38.295 3.030 11.474 1.00 29.31 665 ILE A C 1
ATOM 5402 O O . ILE A 1 665 ? 39.023 2.592 12.363 1.00 29.31 665 ILE A O 1
ATOM 5406 N N . LEU A 1 666 ? 37.796 2.256 10.508 1.00 29.38 666 LEU A N 1
ATOM 5407 C CA . LEU A 1 666 ? 38.223 0.877 10.261 1.00 29.38 666 LEU A CA 1
ATOM 5408 C C . LEU A 1 666 ? 39.044 0.833 8.968 1.00 29.38 666 LEU A C 1
ATOM 5410 O O . LEU A 1 666 ? 38.559 1.165 7.890 1.00 29.38 666 LEU A O 1
ATOM 5414 N N . ASP A 1 667 ? 40.310 0.458 9.129 1.00 26.44 667 ASP A N 1
ATOM 5415 C CA . ASP A 1 667 ? 41.319 0.247 8.092 1.00 26.44 667 ASP A CA 1
ATOM 5416 C C . ASP A 1 667 ? 41.049 -1.093 7.378 1.00 26.44 667 ASP A C 1
ATOM 5418 O O . ASP A 1 667 ? 41.106 -2.158 7.994 1.00 26.44 667 ASP A O 1
ATOM 5422 N N . ILE A 1 668 ? 40.697 -1.044 6.087 1.00 33.75 668 ILE A N 1
ATOM 5423 C CA . ILE A 1 668 ? 40.327 -2.214 5.265 1.00 33.75 668 ILE A CA 1
ATOM 5424 C C . ILE A 1 668 ? 41.501 -2.600 4.356 1.00 33.75 668 ILE A C 1
ATOM 5426 O O . ILE A 1 668 ? 41.395 -2.659 3.131 1.00 33.75 668 ILE A O 1
ATOM 5430 N N . SER A 1 669 ? 42.652 -2.874 4.960 1.00 24.17 669 SER A N 1
ATOM 5431 C CA . SER A 1 669 ? 43.861 -3.299 4.251 1.00 24.17 669 SER A CA 1
ATOM 5432 C C . SER A 1 669 ? 44.045 -4.818 4.169 1.00 24.17 669 SER A C 1
ATOM 5434 O O . SER A 1 669 ? 45.146 -5.259 3.884 1.00 24.17 669 SER A O 1
ATOM 5436 N N . HIS A 1 670 ? 43.007 -5.651 4.336 1.00 30.86 670 HIS A N 1
ATOM 5437 C CA . HIS A 1 670 ? 43.122 -7.098 4.085 1.00 30.86 670 HIS A CA 1
ATOM 5438 C C . HIS A 1 670 ? 41.779 -7.785 3.792 1.00 30.86 670 HIS A C 1
ATOM 5440 O O . HIS A 1 670 ? 41.265 -8.486 4.649 1.00 30.86 670 HIS A O 1
ATOM 5446 N N . MET A 1 671 ? 41.246 -7.683 2.569 1.00 28.69 671 MET A N 1
ATOM 5447 C CA . MET A 1 671 ? 40.429 -8.759 1.974 1.00 28.69 671 MET A CA 1
ATOM 5448 C C . MET A 1 671 ? 40.552 -8.729 0.447 1.00 28.69 671 MET A C 1
ATOM 5450 O O . MET A 1 671 ? 39.796 -8.077 -0.263 1.00 28.69 671 MET A O 1
ATOM 5454 N N . SER A 1 672 ? 41.553 -9.451 -0.056 1.00 26.66 672 SER A N 1
ATOM 5455 C CA . SER A 1 672 ? 41.634 -9.874 -1.453 1.00 26.66 672 SER A CA 1
ATOM 5456 C C . SER A 1 672 ? 41.722 -11.399 -1.489 1.00 26.66 672 SER A C 1
ATOM 5458 O O . SER A 1 672 ? 42.418 -11.978 -0.654 1.00 26.66 672 SER A O 1
ATOM 5460 N N . LYS A 1 673 ? 41.092 -11.988 -2.518 1.00 27.55 673 LYS A N 1
ATOM 5461 C CA . LYS A 1 673 ? 41.146 -13.394 -2.978 1.00 27.55 673 LYS A CA 1
ATOM 5462 C C . LYS A 1 673 ? 40.147 -14.363 -2.319 1.00 27.55 673 LYS A C 1
ATOM 5464 O O . LYS A 1 673 ? 40.408 -14.868 -1.240 1.00 27.55 673 LYS A O 1
ATOM 5469 N N . SER A 1 674 ? 39.108 -14.767 -3.057 1.00 27.59 674 SER A N 1
ATOM 5470 C CA . SER A 1 674 ? 39.168 -15.943 -3.948 1.00 27.59 674 SER A CA 1
ATOM 5471 C C . SER A 1 674 ? 37.864 -16.126 -4.746 1.00 27.59 674 SER A C 1
ATOM 5473 O O . SER A 1 674 ? 36.817 -16.249 -4.125 1.00 27.59 674 SER A O 1
ATOM 5475 N N . PHE A 1 675 ? 38.021 -16.165 -6.078 1.00 31.77 675 PHE A N 1
ATOM 5476 C CA . PHE A 1 675 ? 37.161 -16.683 -7.163 1.00 31.77 675 PHE A CA 1
ATOM 5477 C C . PHE A 1 675 ? 35.652 -16.424 -7.182 1.00 31.77 675 PHE A C 1
ATOM 5479 O O . PHE A 1 675 ? 34.924 -17.006 -6.353 1.00 31.77 675 PHE A O 1
#

Foldseek 3Di:
DPDPPDPDDPPCPDDDPPDDDDDDDDDDCVVKWKKKWKAQALQDIWIKTADDCVPPVDFDADQQRHGDIHTDDDDPVVSNVSNCLCVVVVARIWMWIWIGDPNDIDTDGTGHHDDDPPDVVRVVVNCVSVVVVVVVVCVVVVDDPVPQPPCRDPQFDKFFLEKEKEWEFFDWAQKDKDKDKADDDLQVVLCVPDLAKDKAQDLVSLVSVLVSLVVCCVVVRDDPVRSVVSNVCSVVPVPAPPWMKIWGWDADPPPRHTDIIMIMIMDIRGAWLLSLVQLQVVLQVVLVVNVVRDPLQLVAAAEEFEPDPSLVVSCVSSCCNNNVHDDDDPRRYYYDHVQFPFDCQCVVLLVVLQVVVLVCLDPPNVPPDPQCQPPPDDRLVVLLVLLLVLLVLLLVLLVVCVVPDPLCPQDVDAMRPDGPVNLNVLSVVLNCLRHVDDSSPRRLVSLVSQLSSLLCCLLTVVSSVQVSSDDPVPPPDSSSQSSNVSSQSSCFRVVLSSCPRDLVSLQLSLLSRRLSVLVVVLVVLVCSVVDPTRHYYYYGHHPSNVSSPVSCLQSLPADWPDDPVRDGAQDHTKMWMWTKIWRADPDPRDIFIWIWIKIWSFQDDPCSNPRDDDPSSYGHTGDIDTGDDTHGSVVSSVSSCVSSVDPSSVPPPPDDDDDDDDDDDDDPPDDDDDD

pLDDT: mean 85.53, std 15.53, range [24.17, 98.75]